Protein AF-0000000070193866 (afdb_homodimer)

Foldseek 3Di:
DDDPPDPPPPPPFCLVPPPDPLQADQAFEEEEDEFQQLCSVVLQVLCVPDPQEDEAEQPQVCCCQVPHHNLLVVCVVAVQPRVLVSLVVSLVVLLVLQQDDDPHRYYYYHHHSCCSLQFVLVLCVVVVRYDPVSNVVSVVVSVVSVVPGRRAHAEYEYSQEDLVLSVVSCVVVVDPSCPPPDSVSRNSSNVSCCCVQPVCPPHHDRYGYGYDHRHDDPVVVVVSSVVVVVVVCSSHD/DDDPPDPPPPPPFCLVPPPDPLQADQAFEEEEDEFQQLCSVVLQVLCVPDPQEDEAEQPQVCCCQVPHHNLLVVCVVAVQPRVLVSLVVSLVVLLVLQQDDDPHRYYYYHHHSCCSLQFVLVLCVVVVRYDPVSNVVSVVVSVVSVVPGRRAHAEYEYSQEDLVLSVVSCVVVVDPSCPPPDSVSRNSSNVSCCCVQPVCPPHHDRYGYGYDHRHDDPVVVVVSSVVVVVVVCSSHD

Solvent-accessible surface area (backbone atoms only — not comparable to full-atom values): 26046 Å² total; per-residue (Å²): 138,80,87,82,72,77,79,72,75,71,79,60,66,60,53,54,68,71,75,70,70,91,70,51,31,78,56,44,36,35,30,40,36,62,51,79,50,23,47,61,70,58,52,51,55,63,48,51,76,38,85,50,38,38,74,43,70,64,64,57,69,52,43,49,40,46,90,80,34,40,34,56,60,45,20,74,75,37,31,61,76,27,38,54,60,33,51,51,51,49,45,52,54,32,46,50,59,47,56,51,79,71,90,36,40,29,34,39,28,49,39,46,51,59,49,50,50,63,27,54,50,42,47,34,42,76,69,70,35,39,52,69,64,47,53,42,49,53,49,52,48,50,52,49,46,63,71,75,44,64,66,75,44,62,30,34,37,34,30,47,42,51,47,68,55,13,50,54,44,44,63,70,69,58,50,78,91,56,63,80,69,50,69,67,55,41,45,52,44,40,51,32,45,42,35,32,75,72,63,39,68,89,40,74,72,84,41,39,41,41,56,40,83,35,69,60,57,72,77,58,42,54,57,52,49,55,56,46,46,54,61,58,57,63,42,42,102,140,83,83,84,72,78,78,73,76,73,79,60,67,60,50,54,69,74,74,69,72,89,70,50,29,77,54,45,34,33,28,40,38,62,51,77,51,22,46,61,69,58,51,52,56,63,48,52,74,40,87,50,37,38,74,42,71,64,65,58,70,52,43,48,40,47,90,80,36,39,34,55,60,44,20,74,75,38,32,62,76,26,37,54,59,33,52,51,50,49,45,52,54,32,46,50,59,47,57,51,78,70,89,37,40,28,34,37,26,49,41,48,50,59,49,50,50,62,28,54,50,42,48,35,42,77,68,70,34,37,51,69,64,47,54,42,50,52,48,52,49,51,52,48,46,64,71,74,42,64,66,77,45,62,29,32,37,33,30,47,43,51,47,68,54,13,50,53,43,43,62,70,70,59,50,78,91,56,63,82,68,50,69,68,56,42,44,52,45,41,53,31,44,40,35,33,74,72,64,38,68,89,41,74,71,83,41,39,41,42,57,41,83,36,68,60,57,73,79,59,42,53,58,51,50,54,55,46,46,56,60,59,57,62,41,42,101

Structure (mmCIF, N/CA/C/O backbone):
data_AF-0000000070193866-model_v1
#
loop_
_entity.id
_entity.type
_entity.pdbx_description
1 polymer 'Thymidine kinase 2, mitochondrial'
#
loop_
_atom_site.group_PDB
_atom_site.id
_atom_site.type_symbol
_atom_site.label_atom_id
_atom_site.label_alt_id
_atom_site.label_comp_id
_atom_site.label_asym_id
_atom_site.label_entity_id
_atom_site.label_seq_id
_atom_site.pdbx_PDB_ins_code
_atom_site.Cartn_x
_atom_site.Cartn_y
_atom_site.Cartn_z
_atom_site.occupancy
_atom_site.B_iso_or_equiv
_atom_site.auth_seq_id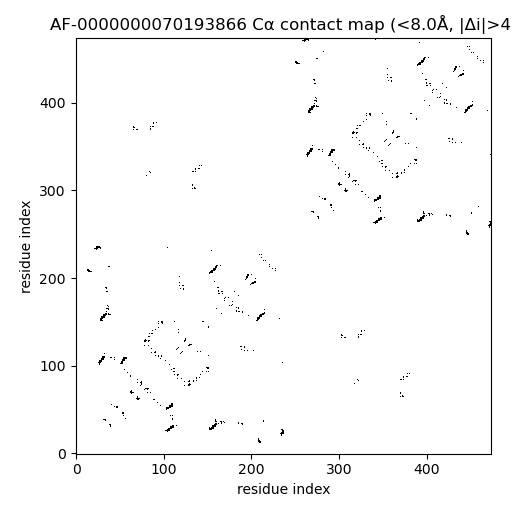
_atom_site.auth_comp_id
_atom_site.auth_asym_id
_atom_site.auth_atom_id
_atom_site.pdbx_PDB_model_num
ATOM 1 N N . MET A 1 1 ? -17.672 -40.688 -41.188 1 22.3 1 MET A N 1
ATOM 2 C CA . MET A 1 1 ? -17.031 -41.344 -40.062 1 22.3 1 MET A CA 1
ATOM 3 C C . MET A 1 1 ? -15.547 -41 -40.031 1 22.3 1 MET A C 1
ATOM 5 O O . MET A 1 1 ? -14.758 -41.75 -39.438 1 22.3 1 MET A O 1
ATOM 9 N N . ILE A 1 2 ? -15.031 -40.094 -41.062 1 21.14 2 ILE A N 1
ATOM 10 C CA . ILE A 1 2 ? -13.672 -39.875 -41.531 1 21.14 2 ILE A CA 1
ATOM 11 C C . ILE A 1 2 ? -12.781 -39.469 -40.375 1 21.14 2 ILE A C 1
ATOM 13 O O . ILE A 1 2 ? -13.281 -39.031 -39.344 1 21.14 2 ILE A O 1
ATOM 17 N N . GLY A 1 3 ? -11.766 -38.5 -40.688 1 22.66 3 GLY A N 1
ATOM 18 C CA . GLY A 1 3 ? -10.383 -38.062 -40.625 1 22.66 3 GLY A CA 1
ATOM 19 C C . GLY A 1 3 ? -10.109 -37.125 -39.438 1 22.66 3 GLY A C 1
ATOM 20 O O . GLY A 1 3 ? -9.562 -36.062 -39.625 1 22.66 3 GLY A O 1
ATOM 21 N N . ILE A 1 4 ? -10.898 -37 -38.344 1 29.48 4 ILE A N 1
ATOM 22 C CA . ILE A 1 4 ? -10.922 -36.094 -37.188 1 29.48 4 ILE A CA 1
ATOM 23 C C . ILE A 1 4 ? -9.648 -36.281 -36.375 1 29.48 4 ILE A C 1
ATOM 25 O O . ILE A 1 4 ? -9.602 -35.906 -35.188 1 29.48 4 ILE A O 1
ATOM 29 N N . GLN A 1 5 ? -8.695 -37.188 -36.781 1 26.34 5 GLN A N 1
ATOM 30 C CA . GLN A 1 5 ? -7.621 -37.719 -35.938 1 26.34 5 GLN A CA 1
ATOM 31 C C . GLN A 1 5 ? -6.676 -36.625 -35.5 1 26.34 5 GLN A C 1
ATOM 33 O O . GLN A 1 5 ? -6.191 -36.625 -34.375 1 26.34 5 GLN A O 1
ATOM 38 N N . GLN A 1 6 ? -5.953 -35.906 -36.469 1 25.8 6 GLN A N 1
ATOM 39 C CA . GLN A 1 6 ? -4.574 -35.406 -36.406 1 25.8 6 GLN A CA 1
ATOM 40 C C . GLN A 1 6 ? -4.457 -34.156 -35.562 1 25.8 6 GLN A C 1
ATOM 42 O O . GLN A 1 6 ? -3.373 -33.594 -35.438 1 25.8 6 GLN A O 1
ATOM 47 N N . LEU A 1 7 ? -5.449 -33.344 -35.281 1 27.72 7 LEU A N 1
ATOM 48 C CA . LEU A 1 7 ? -5.227 -31.969 -34.844 1 27.72 7 LEU A CA 1
ATOM 49 C C . LEU A 1 7 ? -4.645 -31.922 -33.438 1 27.72 7 LEU A C 1
ATOM 51 O O . LEU A 1 7 ? -4.473 -30.844 -32.875 1 27.72 7 LEU A O 1
ATOM 55 N N . ASN A 1 8 ? -4.625 -33 -32.688 1 29.64 8 ASN A N 1
ATOM 56 C CA . ASN A 1 8 ? -4.441 -33 -31.25 1 29.64 8 ASN A CA 1
ATOM 57 C C . ASN A 1 8 ? -3.031 -32.562 -30.875 1 29.64 8 ASN A C 1
ATOM 59 O O . ASN A 1 8 ? -2.771 -32.219 -29.719 1 29.64 8 ASN A O 1
ATOM 63 N N . LEU A 1 9 ? -1.939 -33.062 -31.484 1 28.92 9 LEU A N 1
ATOM 64 C CA . LEU A 1 9 ? -0.58 -33.094 -30.969 1 28.92 9 LEU A CA 1
ATOM 65 C C . LEU A 1 9 ? 0.054 -31.719 -31.016 1 28.92 9 LEU A C 1
ATOM 67 O O . LEU A 1 9 ? 1.121 -31.484 -30.438 1 28.92 9 LEU A O 1
ATOM 71 N N . GLU A 1 10 ? -0.22 -30.875 -32.062 1 29.27 10 GLU A N 1
ATOM 72 C CA . GLU A 1 10 ? 0.599 -29.688 -32.312 1 29.27 10 GLU A CA 1
ATOM 73 C C . GLU A 1 10 ? 0.45 -28.656 -31.203 1 29.27 10 GLU A C 1
ATOM 75 O O . GLU A 1 10 ? 0.864 -27.5 -31.359 1 29.27 10 GLU A O 1
ATOM 80 N N . ASN A 1 11 ? -0.466 -28.797 -30.312 1 31.59 11 ASN A N 1
ATOM 81 C CA . ASN A 1 11 ? -0.51 -27.703 -29.344 1 31.59 11 ASN A CA 1
ATOM 82 C C . ASN A 1 11 ? 0.822 -27.531 -28.625 1 31.59 11 ASN A C 1
ATOM 84 O O . ASN A 1 11 ? 1.024 -28.109 -27.547 1 31.59 11 ASN A O 1
ATOM 88 N N . ARG A 1 12 ? 2.055 -27.578 -29.25 1 30.27 12 ARG A N 1
ATOM 89 C CA . ARG A 1 12 ? 3.422 -27.266 -28.844 1 30.27 12 ARG A CA 1
ATOM 90 C C . ARG A 1 12 ? 3.451 -26.094 -27.875 1 30.27 12 ARG A C 1
ATOM 92 O O . ARG A 1 12 ? 2.592 -25.219 -27.922 1 30.27 12 ARG A O 1
ATOM 99 N N . GLU A 1 13 ? 4.227 -26.297 -26.75 1 37.22 13 GLU A N 1
ATOM 100 C CA . GLU A 1 13 ? 4.656 -25.375 -25.703 1 37.22 13 GLU A CA 1
ATOM 101 C C . GLU A 1 13 ? 4.938 -23.984 -26.25 1 37.22 13 GLU A C 1
ATOM 103 O O . GLU A 1 13 ? 5.84 -23.812 -27.078 1 37.22 13 GLU A O 1
ATOM 108 N N . ARG A 1 14 ? 4.055 -23.359 -26.703 1 39.47 14 ARG A N 1
ATOM 109 C CA . ARG A 1 14 ? 4.262 -22 -27.188 1 39.47 14 ARG A CA 1
ATOM 110 C C . ARG A 1 14 ? 5.141 -21.203 -26.234 1 39.47 14 ARG A C 1
ATOM 112 O O . ARG A 1 14 ? 4.73 -20.906 -25.109 1 39.47 14 ARG A O 1
ATOM 119 N N . CYS A 1 15 ? 6.379 -21.656 -26.219 1 42.56 15 CYS A N 1
ATOM 120 C CA . CYS A 1 15 ? 7.254 -20.641 -25.641 1 42.56 15 CYS A CA 1
ATOM 121 C C . CYS A 1 15 ? 7.152 -19.328 -26.406 1 42.56 15 CYS A C 1
ATOM 123 O O . CYS A 1 15 ? 7.512 -19.266 -27.594 1 42.56 15 CYS A O 1
ATOM 125 N N . ARG A 1 16 ? 6.188 -18.688 -26.344 1 37.41 16 ARG A N 1
ATOM 126 C CA . ARG A 1 16 ? 6.242 -17.406 -27.047 1 37.41 16 ARG A CA 1
ATOM 127 C C . ARG A 1 16 ? 7.488 -16.609 -26.656 1 37.41 16 ARG A C 1
ATOM 129 O O . ARG A 1 16 ? 7.598 -16.141 -25.516 1 37.41 16 ARG A O 1
ATOM 136 N N . ALA A 1 17 ? 8.625 -16.906 -27.281 1 39.66 17 ALA A N 1
ATOM 137 C CA . ALA A 1 17 ? 9.891 -16.188 -27.203 1 39.66 17 ALA A CA 1
ATOM 138 C C . ALA A 1 17 ? 9.703 -14.719 -27.578 1 39.66 17 ALA A C 1
ATOM 140 O O . ALA A 1 17 ? 9.195 -14.406 -28.656 1 39.66 17 ALA A O 1
ATOM 141 N N . VAL A 1 18 ? 9.328 -13.812 -26.797 1 39.84 18 VAL A N 1
ATOM 142 C CA . VAL A 1 18 ? 9.648 -12.445 -27.219 1 39.84 18 VAL A CA 1
ATOM 143 C C . VAL A 1 18 ? 11.07 -12.398 -27.766 1 39.84 18 VAL A C 1
ATOM 145 O O . VAL A 1 18 ? 12.016 -12.859 -27.125 1 39.84 18 VAL A O 1
ATOM 148 N N . LEU A 1 19 ? 11.281 -12.18 -29.078 1 38.03 19 LEU A N 1
ATOM 149 C CA . LEU A 1 19 ? 12.391 -12.281 -30.016 1 38.03 19 LEU A CA 1
ATOM 150 C C . LEU A 1 19 ? 13.617 -11.547 -29.484 1 38.03 19 LEU A C 1
ATOM 152 O O . LEU A 1 19 ? 14.578 -11.32 -30.219 1 38.03 19 LEU A O 1
ATOM 156 N N . ASP A 1 20 ? 13.57 -10.523 -28.484 1 42.16 20 ASP A N 1
ATOM 157 C CA . ASP A 1 20 ? 14.914 -9.961 -28.562 1 42.16 20 ASP A CA 1
ATOM 158 C C . ASP A 1 20 ? 15.977 -11.039 -28.328 1 42.16 20 ASP A C 1
ATOM 160 O O . ASP A 1 20 ? 15.688 -12.086 -27.75 1 42.16 20 ASP A O 1
ATOM 164 N N . GLY A 1 21 ? 17.156 -11.062 -28.984 1 44.66 21 GLY A N 1
ATOM 165 C CA . GLY A 1 21 ? 18.266 -11.984 -28.859 1 44.66 21 GLY A CA 1
ATOM 166 C C . GLY A 1 21 ? 18.391 -12.594 -27.484 1 44.66 21 GLY A C 1
ATOM 167 O O . GLY A 1 21 ? 17.812 -12.078 -26.516 1 44.66 21 GLY A O 1
ATOM 168 N N . PRO A 1 22 ? 18.703 -13.969 -27.375 1 51.88 22 PRO A N 1
ATOM 169 C CA . PRO A 1 22 ? 18.844 -14.703 -26.109 1 51.88 22 PRO A CA 1
ATOM 170 C C . PRO A 1 22 ? 19.562 -13.883 -25.031 1 51.88 22 PRO A C 1
ATOM 172 O O . PRO A 1 22 ? 20.75 -13.57 -25.188 1 51.88 22 PRO A O 1
ATOM 175 N N . GLN A 1 23 ? 19.094 -12.773 -24.578 1 63.28 23 GLN A N 1
ATOM 176 C CA . GLN A 1 23 ? 19.859 -12 -23.609 1 63.28 23 GLN A CA 1
ATOM 177 C C . GLN A 1 23 ? 20.031 -12.766 -22.312 1 63.28 23 GLN A C 1
ATOM 179 O O . GLN A 1 23 ? 19.047 -13.094 -21.641 1 63.28 23 GLN A O 1
ATOM 184 N N . THR A 1 24 ? 21.078 -13.602 -22.203 1 77.94 24 THR A N 1
ATOM 185 C CA . THR A 1 24 ? 21.453 -14.25 -20.953 1 77.94 24 THR A CA 1
ATOM 186 C C . THR A 1 24 ? 21.75 -13.219 -19.875 1 77.94 24 THR A C 1
ATOM 188 O O . THR A 1 24 ? 22.109 -12.07 -20.188 1 77.94 24 THR A O 1
ATOM 191 N N . LYS A 1 25 ? 21.297 -13.641 -18.719 1 87.38 25 LYS A N 1
ATOM 192 C CA . LYS A 1 25 ? 21.547 -12.805 -17.547 1 87.38 25 LYS A CA 1
ATOM 193 C C . LYS A 1 25 ? 22.328 -13.57 -16.484 1 87.38 25 LYS A C 1
ATOM 195 O O . LYS A 1 25 ? 22.281 -14.805 -16.422 1 87.38 25 LYS A O 1
ATOM 200 N N . ASP A 1 26 ? 23.062 -12.805 -15.695 1 91.38 26 ASP A N 1
ATOM 201 C CA . ASP A 1 26 ? 23.812 -13.422 -14.602 1 91.38 26 ASP A CA 1
ATOM 202 C C . ASP A 1 26 ? 22.859 -14.016 -13.562 1 91.38 26 ASP A C 1
ATOM 204 O O . ASP A 1 26 ? 23.172 -15.031 -12.938 1 91.38 26 ASP A O 1
ATOM 208 N N . SER A 1 27 ? 21.734 -13.328 -13.422 1 95.69 27 SER A N 1
ATOM 209 C CA . SER A 1 27 ? 20.703 -13.797 -12.5 1 95.69 27 SER A CA 1
ATOM 210 C C . SER A 1 27 ? 19.312 -13.539 -13.055 1 95.69 27 SER A C 1
ATOM 212 O O . SER A 1 27 ? 19.078 -12.531 -13.719 1 95.69 27 SER A O 1
ATOM 214 N N . ILE A 1 28 ? 18.406 -14.539 -12.789 1 97.06 28 ILE A N 1
ATOM 215 C CA . ILE A 1 28 ? 17.062 -14.383 -13.32 1 97.06 28 ILE A CA 1
ATOM 216 C C . ILE A 1 28 ? 16.031 -14.633 -12.219 1 97.06 28 ILE A C 1
ATOM 218 O O . ILE A 1 28 ? 16.297 -15.367 -11.266 1 97.06 28 ILE A O 1
ATOM 222 N N . THR A 1 29 ? 14.867 -13.93 -12.383 1 97.88 29 THR A N 1
ATOM 223 C CA . THR A 1 29 ? 13.695 -14.172 -11.547 1 97.88 29 THR A CA 1
ATOM 224 C C . THR A 1 29 ? 12.617 -14.914 -12.328 1 97.88 29 THR A C 1
ATOM 226 O O . THR A 1 29 ? 12.203 -14.477 -13.398 1 97.88 29 THR A O 1
ATOM 229 N N . VAL A 1 30 ? 12.195 -16.094 -11.758 1 98.25 30 VAL A N 1
ATOM 230 C CA . VAL A 1 30 ? 11.172 -16.922 -12.375 1 98.25 30 VAL A CA 1
ATOM 231 C C . VAL A 1 30 ? 9.93 -16.969 -11.484 1 98.25 30 VAL A C 1
ATOM 233 O O . VAL A 1 30 ? 10.016 -17.281 -10.297 1 98.25 30 VAL A O 1
ATOM 236 N N . ALA A 1 31 ? 8.805 -16.594 -12.039 1 98.69 31 ALA A N 1
ATOM 237 C CA . ALA A 1 31 ? 7.539 -16.734 -11.32 1 98.69 31 ALA A CA 1
ATOM 238 C C . ALA A 1 31 ? 6.801 -18 -11.758 1 98.69 31 ALA A C 1
ATOM 240 O O . ALA A 1 31 ? 6.508 -18.172 -12.945 1 98.69 31 ALA A O 1
ATOM 241 N N . VAL A 1 32 ? 6.512 -18.844 -10.773 1 98.81 32 VAL A N 1
ATOM 242 C CA . VAL A 1 32 ? 5.785 -20.078 -11.055 1 98.81 32 VAL A CA 1
ATOM 243 C C . VAL A 1 32 ? 4.297 -19.875 -10.773 1 98.81 32 VAL A C 1
ATOM 245 O O . VAL A 1 32 ? 3.902 -19.656 -9.625 1 98.81 32 VAL A O 1
ATOM 248 N N . GLU A 1 33 ? 3.527 -20 -11.836 1 98.81 33 GLU A N 1
ATOM 249 C CA . GLU A 1 33 ? 2.105 -19.672 -11.773 1 98.81 33 GLU A CA 1
ATOM 250 C C . GLU A 1 33 ? 1.25 -20.906 -12.055 1 98.81 33 GLU A C 1
ATOM 252 O O . GLU A 1 33 ? 1.717 -21.875 -12.672 1 98.81 33 GLU A O 1
ATOM 257 N N . GLY A 1 34 ? 0.012 -20.828 -11.594 1 98.62 34 GLY A N 1
ATOM 258 C CA . GLY A 1 34 ? -0.951 -21.906 -11.789 1 98.62 34 GLY A CA 1
ATOM 259 C C . GLY A 1 34 ? -2.037 -21.922 -10.727 1 98.62 34 GLY A C 1
ATOM 260 O O . GLY A 1 34 ? -1.936 -21.234 -9.711 1 98.62 34 GLY A O 1
ATOM 261 N N . ASN A 1 35 ? -3.047 -22.719 -10.977 1 97.88 35 ASN A N 1
ATOM 262 C CA . ASN A 1 35 ? -4.168 -22.891 -10.062 1 97.88 35 ASN A CA 1
ATOM 263 C C . ASN A 1 35 ? -3.736 -23.562 -8.766 1 97.88 35 ASN A C 1
ATOM 265 O O . ASN A 1 35 ? -2.6 -24.016 -8.648 1 97.88 35 ASN A O 1
ATOM 269 N N . ILE A 1 36 ? -4.605 -23.422 -7.777 1 94.5 36 ILE A N 1
ATOM 270 C CA . ILE A 1 36 ? -4.414 -24.234 -6.578 1 94.5 36 ILE A CA 1
ATOM 271 C C . ILE A 1 36 ? -4.426 -25.719 -6.941 1 94.5 36 ILE A C 1
ATOM 273 O O . ILE A 1 36 ? -5.301 -26.172 -7.68 1 94.5 36 ILE A O 1
ATOM 277 N N . GLY A 1 37 ? -3.361 -26.422 -6.516 1 94.38 37 GLY A N 1
ATOM 278 C CA . GLY A 1 37 ? -3.303 -27.844 -6.805 1 94.38 37 GLY A CA 1
ATOM 279 C C . GLY A 1 37 ? -2.67 -28.156 -8.148 1 94.38 37 GLY A C 1
ATOM 280 O O . GLY A 1 37 ? -2.658 -29.312 -8.578 1 94.38 37 GLY A O 1
ATOM 281 N N . SER A 1 38 ? -2.104 -27.172 -8.773 1 96.62 38 SER A N 1
ATOM 282 C CA . SER A 1 38 ? -1.584 -27.391 -10.117 1 96.62 38 SER A CA 1
ATOM 283 C C . SER A 1 38 ? -0.216 -28.062 -10.078 1 96.62 38 SER A C 1
ATOM 285 O O . SER A 1 38 ? 0.268 -28.562 -11.094 1 96.62 38 SER A O 1
ATOM 287 N N . GLY A 1 39 ? 0.437 -28.047 -8.914 1 94.62 39 GLY A N 1
ATOM 288 C CA . GLY A 1 39 ? 1.732 -28.688 -8.805 1 94.62 39 GLY A CA 1
ATOM 289 C C . GLY A 1 39 ? 2.877 -27.719 -8.625 1 94.62 39 GLY A C 1
ATOM 290 O O . GLY A 1 39 ? 4.043 -28.078 -8.773 1 94.62 39 GLY A O 1
ATOM 291 N N . LYS A 1 40 ? 2.586 -26.453 -8.289 1 96.38 40 LYS A N 1
ATOM 292 C CA . LYS A 1 40 ? 3.609 -25.422 -8.117 1 96.38 40 LYS A CA 1
ATOM 293 C C . LYS A 1 40 ? 4.602 -25.812 -7.023 1 96.38 40 LYS A C 1
ATOM 295 O O . LYS A 1 40 ? 5.816 -25.719 -7.223 1 96.38 40 LYS A O 1
ATOM 300 N N . SER A 1 41 ? 4.051 -26.234 -5.887 1 93.88 41 SER A N 1
ATOM 301 C CA . SER A 1 41 ? 4.922 -26.594 -4.766 1 93.88 41 SER A CA 1
ATOM 302 C C . SER A 1 41 ? 5.852 -27.75 -5.133 1 93.88 41 SER A C 1
ATOM 304 O O . SER A 1 41 ? 7.02 -27.766 -4.738 1 93.88 41 SER A O 1
ATOM 306 N N . THR A 1 42 ? 5.398 -28.734 -5.824 1 94.31 42 THR A N 1
ATOM 307 C CA . THR A 1 42 ? 6.211 -29.844 -6.289 1 94.31 42 THR A CA 1
ATOM 308 C C . THR A 1 42 ? 7.293 -29.359 -7.25 1 94.31 42 THR A C 1
ATOM 310 O O . THR A 1 42 ? 8.445 -29.797 -7.164 1 94.31 42 THR A O 1
ATOM 313 N N . PHE A 1 43 ? 6.887 -28.531 -8.156 1 97 43 PHE A N 1
ATOM 314 C CA . PHE A 1 43 ? 7.836 -27.953 -9.094 1 97 43 PHE A CA 1
ATOM 315 C C . PHE A 1 43 ? 8.953 -27.219 -8.352 1 97 43 PHE A C 1
ATOM 317 O O . PHE A 1 43 ? 10.133 -27.422 -8.633 1 97 43 PHE A O 1
ATOM 324 N N . LEU A 1 44 ? 8.594 -26.391 -7.426 1 97.81 44 LEU A N 1
ATOM 325 C CA . LEU A 1 44 ? 9.555 -25.625 -6.641 1 97.81 44 LEU A CA 1
ATOM 326 C C . LEU A 1 44 ? 10.469 -26.562 -5.852 1 97.81 44 LEU A C 1
ATOM 328 O O . LEU A 1 44 ? 11.68 -26.328 -5.773 1 97.81 44 LEU A O 1
ATOM 332 N N . GLN A 1 45 ? 9.898 -27.578 -5.309 1 95.75 45 GLN A N 1
ATOM 333 C CA . GLN A 1 45 ? 10.695 -28.547 -4.57 1 95.75 45 GLN A CA 1
ATOM 334 C C . GLN A 1 45 ? 11.711 -29.234 -5.48 1 95.75 45 GLN A C 1
ATOM 336 O O . GLN A 1 45 ? 12.852 -29.469 -5.074 1 95.75 45 GLN A O 1
ATOM 341 N N . TYR A 1 46 ? 11.312 -29.547 -6.633 1 96.44 46 TYR A N 1
ATOM 342 C CA . TYR A 1 46 ? 12.211 -30.156 -7.605 1 96.44 46 TYR A CA 1
ATOM 343 C C . TYR A 1 46 ? 13.406 -29.25 -7.883 1 96.44 46 TYR A C 1
ATOM 345 O O . TYR A 1 46 ? 14.547 -29.719 -7.941 1 96.44 46 TYR A O 1
ATOM 353 N N . PHE A 1 47 ? 13.219 -28.016 -8.023 1 97.69 47 PHE A N 1
ATOM 354 C CA . PHE A 1 47 ? 14.266 -27.094 -8.438 1 97.69 47 PHE A CA 1
ATOM 355 C C . PHE A 1 47 ? 15.125 -26.672 -7.246 1 97.69 47 PHE A C 1
ATOM 357 O O . PHE A 1 47 ? 16.25 -26.172 -7.422 1 97.69 47 PHE A O 1
ATOM 364 N N . LYS A 1 48 ? 14.594 -26.844 -6.039 1 96.94 48 LYS A N 1
ATOM 365 C CA . LYS A 1 48 ? 15.312 -26.484 -4.828 1 96.94 48 LYS A CA 1
ATOM 366 C C . LYS A 1 48 ? 16.625 -27.25 -4.715 1 96.94 48 LYS A C 1
ATOM 368 O O . LYS A 1 48 ? 17.562 -26.797 -4.055 1 96.94 48 LYS A O 1
ATOM 373 N N . LYS A 1 49 ? 16.781 -28.359 -5.375 1 95.88 49 LYS A N 1
ATOM 374 C CA . LYS A 1 49 ? 17.953 -29.219 -5.246 1 95.88 49 LYS A CA 1
ATOM 375 C C . LYS A 1 49 ? 19.141 -28.641 -6.012 1 95.88 49 LYS A C 1
ATOM 377 O O . LYS A 1 49 ? 20.281 -29.078 -5.82 1 95.88 49 LYS A O 1
ATOM 382 N N . PHE A 1 50 ? 18.906 -27.766 -6.863 1 96.88 50 PHE A N 1
ATOM 383 C CA . PHE A 1 50 ? 20 -27.188 -7.637 1 96.88 50 PHE A CA 1
ATOM 384 C C . PHE A 1 50 ? 20.625 -26.016 -6.898 1 96.88 50 PHE A C 1
ATOM 386 O O . PHE A 1 50 ? 19.906 -25.109 -6.441 1 96.88 50 PHE A O 1
ATOM 393 N N . PRO A 1 51 ? 21.938 -25.953 -6.789 1 96.44 51 PRO A N 1
ATOM 394 C CA . PRO A 1 51 ? 22.609 -24.906 -6.031 1 96.44 51 PRO A CA 1
ATOM 395 C C . PRO A 1 51 ? 22.406 -23.516 -6.633 1 96.44 51 PRO A C 1
ATOM 397 O O . PRO A 1 51 ? 22.531 -22.516 -5.934 1 96.44 51 PRO A O 1
ATOM 400 N N . GLU A 1 52 ? 22.031 -23.438 -7.922 1 96.12 52 GLU A N 1
ATOM 401 C CA . GLU A 1 52 ? 21.812 -22.188 -8.625 1 96.12 52 GLU A CA 1
ATOM 402 C C . GLU A 1 52 ? 20.469 -21.562 -8.227 1 96.12 52 GLU A C 1
ATOM 404 O O . GLU A 1 52 ? 20.219 -20.391 -8.5 1 96.12 52 GLU A O 1
ATOM 409 N N . VAL A 1 53 ? 19.672 -22.344 -7.52 1 98.06 53 VAL A N 1
ATOM 410 C CA . VAL A 1 53 ? 18.281 -21.922 -7.398 1 98.06 53 VAL A CA 1
ATOM 411 C C . VAL A 1 53 ? 17.969 -21.578 -5.941 1 98.06 53 VAL A C 1
ATOM 413 O O . VAL A 1 53 ? 18.297 -22.359 -5.035 1 98.06 53 VAL A O 1
ATOM 416 N N . GLU A 1 54 ? 17.391 -20.438 -5.715 1 98.12 54 GLU A N 1
ATOM 417 C CA . GLU A 1 54 ? 16.719 -20.062 -4.469 1 98.12 54 GLU A CA 1
ATOM 418 C C . GLU A 1 54 ? 15.211 -20 -4.656 1 98.12 54 GLU A C 1
ATOM 420 O O . GLU A 1 54 ? 14.719 -19.344 -5.578 1 98.12 54 GLU A O 1
ATOM 425 N N . VAL A 1 55 ? 14.516 -20.672 -3.758 1 98.19 55 VAL A N 1
ATOM 426 C CA . VAL A 1 55 ? 13.062 -20.719 -3.855 1 98.19 55 VAL A CA 1
ATOM 427 C C . VAL A 1 55 ? 12.445 -19.766 -2.832 1 98.19 55 VAL A C 1
ATOM 429 O O . VAL A 1 55 ? 12.867 -19.719 -1.677 1 98.19 55 VAL A O 1
ATOM 432 N N . LEU A 1 56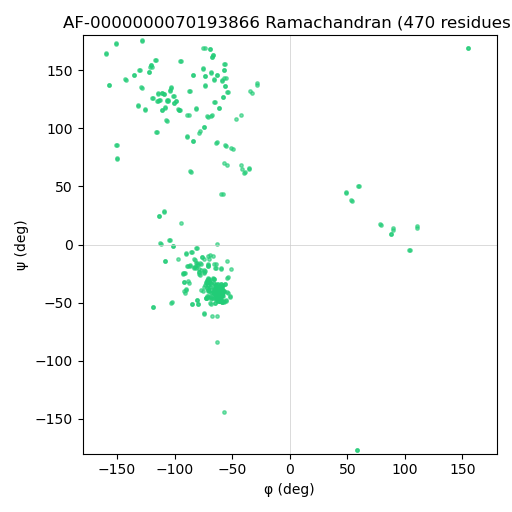 ? 11.445 -19 -3.285 1 97.88 56 LEU A N 1
ATOM 433 C CA . LEU A 1 56 ? 10.625 -18.156 -2.42 1 97.88 56 LEU A CA 1
ATOM 434 C C . LEU A 1 56 ? 9.172 -18.609 -2.428 1 97.88 56 LEU A C 1
ATOM 436 O O . LEU A 1 56 ? 8.398 -18.25 -3.316 1 97.88 56 LEU A O 1
ATOM 440 N N . PRO A 1 57 ? 8.812 -19.406 -1.42 1 97 57 PRO A N 1
ATOM 441 C CA . PRO A 1 57 ? 7.414 -19.828 -1.357 1 97 57 PRO A CA 1
ATOM 442 C C . PRO A 1 57 ? 6.457 -18.688 -1.052 1 97 57 PRO A C 1
ATOM 444 O O . PRO A 1 57 ? 6.887 -17.625 -0.597 1 97 57 PRO A O 1
ATOM 447 N N . GLU A 1 58 ? 5.188 -18.891 -1.354 1 95.81 58 GLU A N 1
ATOM 448 C CA . GLU A 1 58 ? 4.195 -17.938 -0.869 1 95.81 58 GLU A CA 1
ATOM 449 C C . GLU A 1 58 ? 4.262 -17.797 0.649 1 95.81 58 GLU A C 1
ATOM 451 O O . GLU A 1 58 ? 4.367 -18.797 1.368 1 95.81 58 GLU A O 1
ATOM 456 N N . PRO A 1 59 ? 4.184 -16.594 1.068 1 96 59 PRO A N 1
ATOM 457 C CA . PRO A 1 59 ? 4.273 -16.406 2.518 1 96 59 PRO A CA 1
ATOM 458 C C . PRO A 1 59 ? 2.926 -16.531 3.219 1 96 59 PRO A C 1
ATOM 460 O O . PRO A 1 59 ? 2.494 -15.617 3.918 1 96 59 PRO A O 1
ATOM 463 N N . VAL A 1 60 ? 2.309 -17.672 3.178 1 93.06 60 VAL A N 1
ATOM 464 C CA . VAL A 1 60 ? 0.971 -17.922 3.705 1 93.06 60 VAL A CA 1
ATOM 465 C C . VAL A 1 60 ? 0.962 -17.719 5.215 1 93.06 60 VAL A C 1
ATOM 467 O O . VAL A 1 60 ? -0.028 -17.25 5.777 1 93.06 60 VAL A O 1
ATOM 470 N N . ASN A 1 61 ? 2.055 -18.078 5.84 1 95.06 61 ASN A N 1
ATOM 471 C CA . ASN A 1 61 ? 2.141 -17.906 7.285 1 95.06 61 ASN A CA 1
ATOM 472 C C . ASN A 1 61 ? 1.98 -16.438 7.68 1 95.06 61 ASN A C 1
ATOM 474 O O . ASN A 1 61 ? 1.398 -16.141 8.719 1 95.06 61 ASN A O 1
ATOM 478 N N . LYS A 1 62 ? 2.482 -15.539 6.906 1 97.19 62 LYS A N 1
ATOM 479 C CA . LYS A 1 62 ? 2.289 -14.117 7.172 1 97.19 62 LYS A CA 1
ATOM 480 C C . LYS A 1 62 ? 0.816 -13.734 7.062 1 97.19 62 LYS A C 1
ATOM 482 O O . LYS A 1 62 ? 0.309 -12.961 7.883 1 97.19 62 LYS A O 1
ATOM 487 N N . TRP A 1 63 ? 0.15 -14.266 6.082 1 97.06 63 TRP A N 1
ATOM 488 C CA . TRP A 1 63 ? -1.248 -13.938 5.828 1 97.06 63 TRP A CA 1
ATOM 489 C C . TRP A 1 63 ? -2.139 -14.438 6.961 1 97.06 63 TRP A C 1
ATOM 491 O O . TRP A 1 63 ? -3.189 -13.859 7.238 1 97.06 63 TRP A O 1
ATOM 501 N N . LYS A 1 64 ? -1.71 -15.5 7.586 1 95.75 64 LYS A N 1
ATOM 502 C CA . LYS A 1 64 ? -2.479 -16.125 8.656 1 95.75 64 LYS A CA 1
ATOM 503 C C . LYS A 1 64 ? -2.203 -15.445 10 1 95.75 64 LYS A C 1
ATOM 505 O O . LYS A 1 64 ? -2.83 -15.781 11.008 1 95.75 64 LYS A O 1
ATOM 510 N N . ASP A 1 65 ? -1.26 -14.555 9.977 1 97.38 65 ASP A N 1
ATOM 511 C CA . ASP A 1 65 ? -0.917 -13.898 11.227 1 97.38 65 ASP A CA 1
ATOM 512 C C . ASP A 1 65 ? -0.401 -12.484 10.984 1 97.38 65 ASP A C 1
ATOM 514 O O . ASP A 1 65 ? 0.772 -12.188 11.227 1 97.38 65 ASP A O 1
ATOM 518 N N . VAL A 1 66 ? -1.277 -11.609 10.664 1 97.69 66 VAL A N 1
ATOM 519 C CA . VAL A 1 66 ? -0.948 -10.195 10.57 1 97.69 66 VAL A CA 1
ATOM 520 C C . VAL A 1 66 ? -1.16 -9.523 11.93 1 97.69 66 VAL A C 1
ATOM 522 O O . VAL A 1 66 ? -2.258 -9.047 12.227 1 97.69 66 VAL A O 1
ATOM 525 N N . GLN A 1 67 ? -0.077 -9.492 12.656 1 96.94 67 GLN A N 1
ATOM 526 C CA . GLN A 1 67 ? -0.123 -8.945 14.008 1 96.94 67 GLN A CA 1
ATOM 527 C C . GLN A 1 67 ? -1.2 -9.633 14.844 1 96.94 67 GLN A C 1
ATOM 529 O O . GLN A 1 67 ? -1.988 -8.969 15.523 1 96.94 67 GLN A O 1
ATOM 534 N N . GLY A 1 68 ? -1.336 -10.914 14.625 1 96.81 68 GLY A N 1
ATOM 535 C CA . GLY A 1 68 ? -2.242 -11.711 15.438 1 96.81 68 GLY A CA 1
ATOM 536 C C . GLY A 1 68 ? -3.535 -12.055 14.719 1 96.81 68 GLY A C 1
ATOM 537 O O . GLY A 1 68 ? -4.332 -12.859 15.219 1 96.81 68 GLY A O 1
ATOM 538 N N . PHE A 1 69 ? -3.709 -11.531 13.539 1 97.5 69 PHE A N 1
ATOM 539 C CA . PHE A 1 69 ? -4.969 -11.75 12.836 1 97.5 69 PHE A CA 1
ATOM 540 C C . PHE A 1 69 ? -4.766 -12.641 11.625 1 97.5 69 PHE A C 1
ATOM 542 O O . PHE A 1 69 ? -3.842 -12.43 10.836 1 97.5 69 PHE A O 1
ATOM 549 N N . ASN A 1 70 ? -5.566 -13.609 11.523 1 96.06 70 ASN A N 1
ATOM 550 C CA . ASN A 1 70 ? -5.59 -14.477 10.352 1 96.06 70 ASN A CA 1
ATOM 551 C C . ASN A 1 70 ? -6.438 -13.883 9.234 1 96.06 70 ASN A C 1
ATOM 553 O O . ASN A 1 70 ? -7.621 -14.203 9.109 1 96.06 70 ASN A O 1
ATOM 557 N N . THR A 1 71 ? -5.887 -13.086 8.367 1 97 71 THR A N 1
ATOM 558 C CA . THR A 1 71 ? -6.621 -12.352 7.344 1 97 71 THR A CA 1
ATOM 559 C C . THR A 1 71 ? -7.117 -13.289 6.25 1 97 71 THR A C 1
ATOM 561 O O . THR A 1 71 ? -8.156 -13.039 5.633 1 97 71 THR A O 1
ATOM 564 N N . LEU A 1 72 ? -6.348 -14.352 6.023 1 93.62 72 LEU A N 1
ATOM 565 C CA . LEU A 1 72 ? -6.801 -15.359 5.074 1 93.62 72 LEU A CA 1
ATOM 566 C C . LEU A 1 72 ? -8.125 -15.969 5.512 1 93.62 72 LEU A C 1
ATOM 568 O O . LEU A 1 72 ? -9.078 -16.031 4.73 1 93.62 72 LEU A O 1
ATOM 572 N N . ASP A 1 73 ? -8.164 -16.328 6.73 1 91.75 73 ASP A N 1
ATOM 573 C CA . ASP A 1 73 ? -9.391 -16.891 7.293 1 91.75 73 ASP A CA 1
ATOM 574 C C . ASP A 1 73 ? -10.531 -15.875 7.238 1 91.75 73 ASP A C 1
ATOM 576 O O . ASP A 1 73 ? -11.664 -16.234 6.898 1 91.75 73 ASP A O 1
ATOM 580 N N . LEU A 1 74 ? -10.266 -14.656 7.605 1 94.25 74 LEU A N 1
ATOM 581 C CA . LEU A 1 74 ? -11.281 -13.617 7.578 1 94.25 74 LEU A CA 1
ATOM 582 C C . LEU A 1 74 ? -11.844 -13.438 6.172 1 94.25 74 LEU A C 1
ATOM 584 O O . LEU A 1 74 ? -13.062 -13.312 6 1 94.25 74 LEU A O 1
ATOM 588 N N . MET A 1 75 ? -10.992 -13.445 5.164 1 93.44 75 MET A N 1
ATOM 589 C CA . MET A 1 75 ? -11.43 -13.297 3.781 1 93.44 75 MET A CA 1
ATOM 590 C C . MET A 1 75 ? -12.375 -14.422 3.385 1 93.44 75 MET A C 1
ATOM 592 O O . MET A 1 75 ? -13.422 -14.18 2.781 1 93.44 75 MET A O 1
ATOM 596 N N . TYR A 1 76 ? -12.055 -15.617 3.762 1 86.62 76 TYR A N 1
ATOM 597 C CA . TYR A 1 76 ? -12.898 -16.75 3.387 1 86.62 76 TYR A CA 1
ATOM 598 C C . TYR A 1 76 ? -14.227 -16.719 4.129 1 86.62 76 TYR A C 1
ATOM 600 O O . TYR A 1 76 ? -15.25 -17.156 3.602 1 86.62 76 TYR A O 1
ATOM 608 N N . LYS A 1 77 ? -14.25 -16.188 5.285 1 90.44 77 LYS A N 1
ATOM 609 C CA . LYS A 1 77 ? -15.477 -16.109 6.078 1 90.44 77 LYS A CA 1
ATOM 610 C C . LYS A 1 77 ? -16.391 -14.992 5.562 1 90.44 77 LYS A C 1
ATOM 612 O O . LYS A 1 77 ? -17.609 -15.141 5.559 1 90.44 77 LYS A O 1
ATOM 617 N N . ASP A 1 78 ? -15.766 -13.906 5.188 1 94.44 78 ASP A N 1
ATOM 618 C CA . ASP A 1 78 ? -16.5 -12.758 4.68 1 94.44 78 ASP A CA 1
ATOM 619 C C . ASP A 1 78 ? -15.664 -11.961 3.684 1 94.44 78 ASP A C 1
ATOM 621 O O . ASP A 1 78 ? -15.102 -10.922 4.031 1 94.44 78 ASP A O 1
ATOM 625 N N . ALA A 1 79 ? -15.727 -12.414 2.443 1 93.19 79 ALA A N 1
ATOM 626 C CA . ALA A 1 79 ? -14.898 -11.805 1.41 1 93.19 79 ALA A CA 1
ATOM 627 C C . ALA A 1 79 ? -15.305 -10.359 1.153 1 93.19 79 ALA A C 1
ATOM 629 O O . ALA A 1 79 ? -14.453 -9.484 0.962 1 93.19 79 ALA A O 1
ATOM 630 N N . SER A 1 80 ? -16.547 -10.055 1.179 1 95.19 80 SER A N 1
ATOM 631 C CA . SER A 1 80 ? -17.031 -8.711 0.875 1 95.19 80 SER A CA 1
ATOM 632 C C . SER A 1 80 ? -16.438 -7.684 1.829 1 95.19 80 SER A C 1
ATOM 634 O O . SER A 1 80 ? -16.141 -6.555 1.43 1 95.19 80 SER A O 1
ATOM 636 N N . ARG A 1 81 ? -16.234 -8.125 3.031 1 96.12 81 ARG A N 1
ATOM 637 C CA . ARG A 1 81 ? -15.703 -7.195 4.027 1 96.12 81 ARG A CA 1
ATOM 638 C C . ARG A 1 81 ? -14.18 -7.211 4.047 1 96.12 81 ARG A C 1
ATOM 640 O O . ARG A 1 81 ? -13.547 -6.172 4.227 1 96.12 81 ARG A O 1
ATOM 647 N N . TRP A 1 82 ? -13.547 -8.391 3.881 1 97.06 82 TRP A N 1
ATOM 648 C CA . TRP A 1 82 ? -12.156 -8.516 4.305 1 97.06 82 TRP A CA 1
ATOM 649 C C . TRP A 1 82 ? -11.234 -8.711 3.105 1 97.06 82 TRP A C 1
ATOM 651 O O . TRP A 1 82 ? -10.016 -8.766 3.256 1 97.06 82 TRP A O 1
ATOM 661 N N . SER A 1 83 ? -11.805 -8.711 1.906 1 97.12 83 SER A N 1
ATOM 662 C CA . SER A 1 83 ? -10.961 -8.945 0.734 1 97.12 83 SER A CA 1
ATOM 663 C C . SER A 1 83 ? -9.953 -7.812 0.545 1 97.12 83 SER A C 1
ATOM 665 O O . SER A 1 83 ? -8.82 -8.055 0.131 1 97.12 83 SER A O 1
ATOM 667 N N . LEU A 1 84 ? -10.414 -6.582 0.803 1 98.44 84 LEU A N 1
ATOM 668 C CA . LEU A 1 84 ? -9.469 -5.48 0.672 1 98.44 84 LEU A CA 1
ATOM 669 C C . LEU A 1 84 ? -8.297 -5.656 1.633 1 98.44 84 LEU A C 1
ATOM 671 O O . LEU A 1 84 ? -7.133 -5.531 1.232 1 98.44 84 LEU A O 1
ATOM 675 N N . ALA A 1 85 ? -8.602 -5.941 2.877 1 98.31 85 ALA A N 1
ATOM 676 C CA . ALA A 1 85 ? -7.555 -6.117 3.879 1 98.31 85 ALA A CA 1
ATOM 677 C C . ALA A 1 85 ? -6.602 -7.242 3.482 1 98.31 85 ALA A C 1
ATOM 679 O O . ALA A 1 85 ? -5.383 -7.047 3.443 1 98.31 85 ALA A O 1
ATOM 680 N N . PHE A 1 86 ? -7.172 -8.352 3.137 1 98.44 86 PHE A N 1
ATOM 681 C CA . PHE A 1 86 ? -6.375 -9.531 2.812 1 98.44 86 PHE A CA 1
ATOM 682 C C . PHE A 1 86 ? -5.543 -9.297 1.559 1 98.44 86 PHE A C 1
ATOM 684 O O . PHE A 1 86 ? -4.324 -9.484 1.573 1 98.44 86 PHE A O 1
ATOM 691 N N . GLN A 1 87 ? -6.168 -8.828 0.502 1 98.56 87 GLN A N 1
ATOM 692 C CA . GLN A 1 87 ? -5.484 -8.688 -0.78 1 98.56 87 GLN A CA 1
ATOM 693 C C . GLN A 1 87 ? -4.465 -7.555 -0.744 1 98.56 87 GLN A C 1
ATOM 695 O O . GLN A 1 87 ? -3.463 -7.59 -1.462 1 98.56 87 GLN A O 1
ATOM 700 N N . SER A 1 88 ? -4.738 -6.523 0.093 1 98.31 88 SER A N 1
ATOM 701 C CA . SER A 1 88 ? -3.717 -5.5 0.296 1 98.31 88 SER A CA 1
ATOM 702 C C . SER A 1 88 ? -2.441 -6.098 0.877 1 98.31 88 SER A C 1
ATOM 704 O O . SER A 1 88 ? -1.341 -5.805 0.404 1 98.31 88 SER A O 1
ATOM 706 N N . TYR A 1 89 ? -2.607 -6.941 1.843 1 98.5 89 TYR A N 1
ATOM 707 C CA . TYR A 1 89 ? -1.447 -7.547 2.49 1 98.5 89 TYR A CA 1
ATOM 708 C C . TYR A 1 89 ? -0.771 -8.555 1.566 1 98.5 89 TYR A C 1
ATOM 710 O O . TYR A 1 89 ? 0.456 -8.68 1.572 1 98.5 89 TYR A O 1
ATOM 718 N N . VAL A 1 90 ? -1.537 -9.242 0.77 1 98.5 90 VAL A N 1
ATOM 719 C CA . VAL A 1 90 ? -0.974 -10.141 -0.231 1 98.5 90 VAL A CA 1
ATOM 720 C C . VAL A 1 90 ? -0.094 -9.352 -1.199 1 98.5 90 VAL A C 1
ATOM 722 O O . VAL A 1 90 ? 1.048 -9.734 -1.464 1 98.5 90 VAL A O 1
ATOM 725 N N . GLN A 1 91 ? -0.634 -8.242 -1.692 1 98.06 91 GLN A N 1
ATOM 726 C CA . GLN A 1 91 ? 0.144 -7.441 -2.635 1 98.06 91 GLN A CA 1
ATOM 727 C C . GLN A 1 91 ? 1.435 -6.941 -1.994 1 98.06 91 GLN A C 1
ATOM 729 O O . GLN A 1 91 ? 2.494 -6.957 -2.625 1 98.06 91 GLN A O 1
ATOM 734 N N . LEU A 1 92 ? 1.295 -6.547 -0.777 1 97.56 92 LEU A N 1
ATOM 735 C CA . LEU A 1 92 ? 2.467 -6.062 -0.055 1 97.56 92 LEU A CA 1
ATOM 736 C C . LEU A 1 92 ? 3.516 -7.16 0.077 1 97.56 92 LEU A C 1
ATOM 738 O O . LEU A 1 92 ? 4.691 -6.941 -0.225 1 97.56 92 LEU A O 1
ATOM 742 N N . THR A 1 93 ? 3.156 -8.328 0.489 1 98.06 93 THR A N 1
ATOM 743 C CA . THR A 1 93 ? 4.105 -9.406 0.759 1 98.06 93 THR A CA 1
ATOM 744 C C . THR A 1 93 ? 4.668 -9.969 -0.543 1 98.06 93 THR A C 1
ATOM 746 O O . THR A 1 93 ? 5.828 -10.391 -0.592 1 98.06 93 THR A O 1
ATOM 749 N N . MET A 1 94 ? 3.869 -9.969 -1.611 1 98.12 94 MET A N 1
ATOM 750 C CA . MET A 1 94 ? 4.41 -10.367 -2.906 1 98.12 94 MET A CA 1
ATOM 751 C C . MET A 1 94 ? 5.445 -9.359 -3.396 1 98.12 94 MET A C 1
ATOM 753 O O . MET A 1 94 ? 6.461 -9.734 -3.979 1 98.12 94 MET A O 1
ATOM 757 N N . ALA A 1 95 ? 5.145 -8.055 -3.188 1 97.5 95 ALA A N 1
ATOM 758 C CA . ALA A 1 95 ? 6.121 -7.027 -3.543 1 97.5 95 ALA A CA 1
ATOM 759 C C . ALA A 1 95 ? 7.43 -7.23 -2.789 1 97.5 95 ALA A C 1
ATOM 761 O O . ALA A 1 95 ? 8.516 -7.051 -3.352 1 97.5 95 ALA A O 1
ATOM 762 N N . GLU A 1 96 ? 7.336 -7.629 -1.562 1 96.81 96 GLU A N 1
ATOM 763 C CA . GLU A 1 96 ? 8.523 -7.949 -0.781 1 96.81 96 GLU A CA 1
ATOM 764 C C . GLU A 1 96 ? 9.32 -9.086 -1.424 1 96.81 96 GLU A C 1
ATOM 766 O O . GLU A 1 96 ? 10.555 -9.039 -1.46 1 96.81 96 GLU A O 1
ATOM 771 N N . GLY A 1 97 ? 8.648 -10.078 -1.871 1 96.94 97 GLY A N 1
ATOM 772 C CA . GLY A 1 97 ? 9.305 -11.18 -2.555 1 96.94 97 GLY A CA 1
ATOM 773 C C . GLY A 1 97 ? 10.016 -10.758 -3.822 1 96.94 97 GLY A C 1
ATOM 774 O O . GLY A 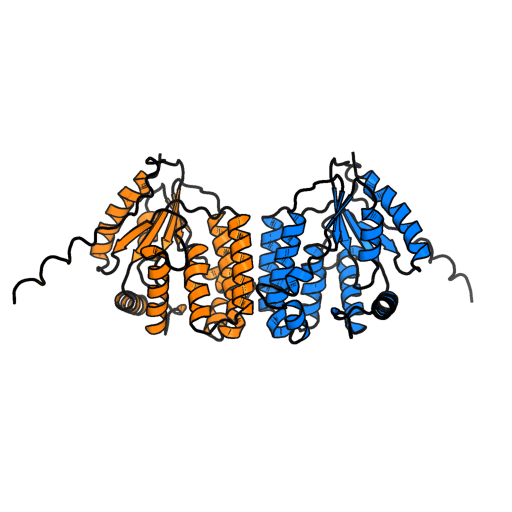1 97 ? 11.148 -11.188 -4.074 1 96.94 97 GLY A O 1
ATOM 775 N N . HIS A 1 98 ? 9.352 -9.906 -4.559 1 97.56 98 HIS A N 1
ATOM 776 C CA . HIS A 1 98 ? 9.961 -9.391 -5.781 1 97.56 98 HIS A CA 1
ATOM 777 C C . HIS A 1 98 ? 11.25 -8.633 -5.477 1 97.56 98 HIS A C 1
ATOM 779 O O . HIS A 1 98 ? 12.242 -8.773 -6.195 1 97.56 98 HIS A O 1
ATOM 785 N N . LYS A 1 99 ? 11.281 -7.922 -4.453 1 95.06 99 LYS A N 1
ATOM 786 C CA . LYS A 1 99 ? 12.367 -7 -4.137 1 95.06 99 LYS A CA 1
ATOM 787 C C . LYS A 1 99 ? 13.531 -7.734 -3.475 1 95.06 99 LYS A C 1
ATOM 789 O O . LYS A 1 99 ? 14.648 -7.207 -3.402 1 95.06 99 LYS A O 1
ATOM 794 N N . LYS A 1 100 ? 13.258 -8.859 -2.965 1 94.62 100 LYS A N 1
ATOM 795 C CA . LYS A 1 100 ? 14.305 -9.609 -2.279 1 94.62 100 LYS A CA 1
ATOM 796 C C . LYS A 1 100 ? 15.516 -9.805 -3.186 1 94.62 100 LYS A C 1
ATOM 798 O O . LYS A 1 100 ? 15.375 -10.172 -4.352 1 94.62 100 LYS A O 1
ATOM 803 N N . SER A 1 101 ? 16.672 -9.516 -2.658 1 91 101 SER A N 1
ATOM 804 C CA . SER A 1 101 ? 17.922 -9.688 -3.408 1 91 101 SER A CA 1
ATOM 805 C C . SER A 1 101 ? 18.156 -11.156 -3.754 1 91 101 SER A C 1
ATOM 807 O O . SER A 1 101 ? 17.781 -12.047 -2.984 1 91 101 SER A O 1
ATOM 809 N N . LYS A 1 102 ? 18.734 -11.289 -4.895 1 90.94 102 LYS A N 1
ATOM 810 C CA . LYS A 1 102 ? 19.047 -12.641 -5.348 1 90.94 102 LYS A CA 1
ATOM 811 C C . LYS A 1 102 ? 20.344 -13.141 -4.715 1 90.94 102 LYS A C 1
ATOM 813 O O . LYS A 1 102 ? 21.406 -12.547 -4.902 1 90.94 102 LYS A O 1
ATOM 818 N N . SER A 1 103 ? 20.219 -14.156 -3.979 1 92.62 103 SER A N 1
ATOM 819 C CA . SER A 1 103 ? 21.406 -14.766 -3.381 1 92.62 103 SER A CA 1
ATOM 820 C C . SER A 1 103 ? 22 -15.82 -4.301 1 92.62 103 SER A C 1
ATOM 822 O O . SER A 1 103 ? 23.141 -16.25 -4.109 1 92.62 103 SER A O 1
ATOM 824 N N . LYS A 1 104 ? 21.234 -16.281 -5.23 1 96.31 104 LYS A N 1
ATOM 825 C CA . LYS A 1 104 ? 21.625 -17.266 -6.234 1 96.31 104 LYS A CA 1
ATOM 826 C C . LYS A 1 104 ? 21.297 -16.781 -7.641 1 96.31 104 LYS A C 1
ATOM 828 O O . LYS A 1 104 ? 20.688 -15.727 -7.812 1 96.31 104 LYS A O 1
ATOM 833 N N . SER A 1 105 ? 21.703 -17.594 -8.625 1 96.75 105 SER A N 1
ATOM 834 C CA . SER A 1 105 ? 21.547 -17.172 -10.008 1 96.75 105 SER A CA 1
ATOM 835 C C . SER A 1 105 ? 20.094 -17.25 -10.453 1 96.75 105 SER A C 1
ATOM 837 O O . SER A 1 105 ? 19.688 -16.562 -11.398 1 96.75 105 SER A O 1
ATOM 839 N N . VAL A 1 106 ? 19.312 -18.094 -9.805 1 97.69 106 VAL A N 1
ATOM 840 C CA . VAL A 1 106 ? 17.891 -18.203 -10.133 1 97.69 106 VAL A CA 1
ATOM 841 C C . VAL A 1 106 ? 17.047 -18 -8.875 1 97.69 106 VAL A C 1
ATOM 843 O O . VAL A 1 106 ? 17.156 -18.781 -7.918 1 97.69 106 VAL A O 1
ATOM 846 N N . LYS A 1 107 ? 16.266 -16.969 -8.898 1 98.12 107 LYS A N 1
ATOM 847 C CA . LYS A 1 107 ? 15.219 -16.781 -7.906 1 98.12 107 LYS A CA 1
ATOM 848 C C . LYS A 1 107 ? 13.875 -17.281 -8.43 1 98.12 107 LYS A C 1
ATOM 850 O O . LYS A 1 107 ? 13.344 -16.734 -9.406 1 98.12 107 LYS A O 1
ATOM 855 N N . MET A 1 108 ? 13.367 -18.312 -7.766 1 98.44 108 MET A N 1
ATOM 856 C CA . MET A 1 108 ? 12.102 -18.906 -8.195 1 98.44 108 MET A CA 1
ATOM 857 C C . MET A 1 108 ? 11 -18.625 -7.172 1 98.44 108 MET A C 1
ATOM 859 O O . MET A 1 108 ? 11.062 -19.125 -6.043 1 98.44 108 MET A O 1
ATOM 863 N N . MET A 1 109 ? 10 -17.875 -7.629 1 98.5 109 MET A N 1
ATOM 864 C CA . MET A 1 109 ? 8.93 -17.438 -6.734 1 98.5 109 MET A CA 1
ATOM 865 C C . MET A 1 109 ? 7.66 -18.25 -6.965 1 98.5 109 MET A C 1
ATOM 867 O O . MET A 1 109 ? 7.27 -18.484 -8.109 1 98.5 109 MET A O 1
ATOM 871 N N . GLU A 1 110 ? 7.102 -18.703 -5.82 1 98.5 110 GLU A N 1
ATOM 872 C CA . GLU A 1 110 ? 5.738 -19.203 -5.926 1 98.5 110 GLU A CA 1
ATOM 873 C C . GLU A 1 110 ? 4.742 -18.062 -6.148 1 98.5 110 GLU A C 1
ATOM 875 O O . GLU A 1 110 ? 4.457 -17.297 -5.227 1 98.5 110 GLU A O 1
ATOM 880 N N . ARG A 1 111 ? 4.18 -17.953 -7.25 1 98.31 111 ARG A N 1
ATOM 881 C CA . ARG A 1 111 ? 3.318 -16.875 -7.711 1 98.31 111 ARG A CA 1
ATOM 882 C C . ARG A 1 111 ? 4.047 -15.539 -7.668 1 98.31 111 ARG A C 1
ATOM 884 O O . ARG A 1 111 ? 5.281 -15.5 -7.664 1 98.31 111 ARG A O 1
ATOM 891 N N . SER A 1 112 ? 3.326 -14.477 -8.008 1 98.56 112 SER A N 1
ATOM 892 C CA . SER A 1 112 ? 3.865 -13.125 -8.094 1 98.56 112 SER A CA 1
ATOM 893 C C . SER A 1 112 ? 2.795 -12.078 -7.789 1 98.56 112 SER A C 1
ATOM 895 O O . SER A 1 112 ? 1.631 -12.422 -7.57 1 98.56 112 SER A O 1
ATOM 897 N N . LEU A 1 113 ? 3.252 -10.859 -7.711 1 98.62 113 LEU A N 1
ATOM 898 C CA . LEU A 1 113 ? 2.322 -9.742 -7.602 1 98.62 113 LEU A CA 1
ATOM 899 C C . LEU A 1 113 ? 1.301 -9.773 -8.734 1 98.62 113 LEU A C 1
ATOM 901 O O . LEU A 1 113 ? 0.146 -9.383 -8.547 1 98.62 113 LEU A O 1
ATOM 905 N N . TYR A 1 114 ? 1.633 -10.312 -9.875 1 98.69 114 TYR A N 1
ATOM 906 C CA . TYR A 1 114 ? 0.796 -10.273 -11.07 1 98.69 114 TYR A CA 1
ATOM 907 C C . TYR A 1 114 ? -0.405 -11.195 -10.922 1 98.69 114 TYR A C 1
ATOM 909 O O . TYR A 1 114 ? -1.538 -10.805 -11.211 1 98.69 114 TYR A O 1
ATOM 917 N N . SER A 1 115 ? -0.19 -12.367 -10.469 1 98.56 115 SER A N 1
ATOM 918 C CA . SER A 1 115 ? -1.343 -13.242 -10.289 1 98.56 115 SER A CA 1
ATOM 919 C C . SER A 1 115 ? -2.217 -12.781 -9.125 1 98.56 115 SER A C 1
ATOM 921 O O . SER A 1 115 ? -3.438 -12.945 -9.156 1 98.56 115 SER A O 1
ATOM 923 N N . ALA A 1 116 ? -1.548 -12.188 -8.086 1 98.31 116 ALA A N 1
ATOM 924 C CA . ALA A 1 116 ? -2.344 -11.617 -7 1 98.31 116 ALA A CA 1
ATOM 925 C C . ALA A 1 116 ? -3.379 -10.633 -7.535 1 98.31 116 ALA A C 1
ATOM 927 O O . ALA A 1 116 ? -4.543 -10.672 -7.133 1 98.31 116 ALA A O 1
ATOM 928 N N . ARG A 1 117 ? -2.955 -9.859 -8.469 1 98.38 117 ARG A N 1
ATOM 929 C CA . ARG A 1 117 ? -3.84 -8.852 -9.047 1 98.38 117 ARG A CA 1
ATOM 930 C C . ARG A 1 117 ? -4.688 -9.445 -10.164 1 98.38 117 ARG A C 1
ATOM 932 O O . ARG A 1 117 ? -5.91 -9.305 -10.164 1 98.38 117 ARG A O 1
ATOM 939 N N . ASN A 1 118 ? -4.094 -10.125 -11.133 1 98.38 118 ASN A N 1
ATOM 940 C CA . ASN A 1 118 ? -4.738 -10.477 -12.398 1 98.38 118 ASN A CA 1
ATOM 941 C C . ASN A 1 118 ? -5.637 -11.703 -12.242 1 98.38 118 ASN A C 1
ATOM 943 O O . ASN A 1 118 ? -6.496 -11.953 -13.086 1 98.38 118 ASN A O 1
ATOM 947 N N . CYS A 1 119 ? -5.418 -12.438 -11.172 1 98.5 119 CYS A N 1
ATOM 948 C CA . CYS A 1 119 ? -6.223 -13.641 -10.992 1 98.5 119 CYS A CA 1
ATOM 949 C C . CYS A 1 119 ? -7.047 -13.555 -9.711 1 98.5 119 CYS A C 1
ATOM 951 O O . CYS A 1 119 ? -8.281 -13.57 -9.758 1 98.5 119 CYS A O 1
ATOM 953 N N . PHE A 1 120 ? -6.426 -13.297 -8.602 1 98.31 120 PHE A N 1
ATOM 954 C CA . PHE A 1 120 ? -7.117 -13.445 -7.328 1 98.31 120 PHE A CA 1
ATOM 955 C C . PHE A 1 120 ? -7.988 -12.227 -7.039 1 98.31 120 PHE A C 1
ATOM 957 O O . PHE A 1 120 ? -9.148 -12.367 -6.648 1 98.31 120 PHE A O 1
ATOM 964 N N . VAL A 1 121 ? -7.465 -11.031 -7.195 1 98.62 121 VAL A N 1
ATOM 965 C CA . VAL A 1 121 ? -8.281 -9.828 -7.035 1 98.62 121 VAL A CA 1
ATOM 966 C C . VAL A 1 121 ? -9.398 -9.82 -8.086 1 98.62 121 VAL A C 1
ATOM 968 O O . VAL A 1 121 ? -10.555 -9.555 -7.762 1 98.62 121 VAL A O 1
ATOM 971 N N . GLU A 1 122 ? -9.023 -10.203 -9.328 1 98.56 122 GLU A N 1
ATOM 972 C CA . GLU A 1 122 ? -10.016 -10.258 -10.398 1 98.56 122 GLU A CA 1
ATOM 973 C C . GLU A 1 122 ? -11.125 -11.258 -10.086 1 98.56 122 GLU A C 1
ATOM 975 O O . GLU A 1 122 ? -12.297 -10.992 -10.367 1 98.56 122 GLU A O 1
ATOM 980 N N . ASN A 1 123 ? -10.781 -12.344 -9.531 1 98.25 123 ASN A N 1
ATOM 981 C CA . ASN A 1 123 ? -11.766 -13.367 -9.195 1 98.25 123 ASN A CA 1
ATOM 982 C C . ASN A 1 123 ? -12.789 -12.852 -8.18 1 98.25 123 ASN A C 1
ATOM 984 O O . ASN A 1 123 ? -13.984 -13.086 -8.328 1 98.25 123 ASN A O 1
ATOM 988 N N . LEU A 1 124 ? -12.273 -12.188 -7.164 1 98.06 124 LEU A N 1
ATOM 989 C CA . LEU A 1 124 ? -13.156 -11.633 -6.145 1 98.06 124 LEU A CA 1
ATOM 990 C C . LEU A 1 124 ? -14.094 -10.594 -6.746 1 98.06 124 LEU A C 1
ATOM 992 O O . LEU A 1 124 ? -15.289 -10.586 -6.457 1 98.06 124 LEU A O 1
ATOM 996 N N . TYR A 1 125 ? -13.555 -9.797 -7.602 1 98.25 125 TYR A N 1
ATOM 997 C CA . TYR A 1 125 ? -14.328 -8.727 -8.211 1 98.25 125 TYR A CA 1
ATOM 998 C C . TYR A 1 125 ? -15.383 -9.281 -9.164 1 98.25 125 TYR A C 1
ATOM 1000 O O . TYR A 1 125 ? -16.562 -8.969 -9.047 1 98.25 125 TYR A O 1
ATOM 1008 N N . LYS A 1 126 ? -14.984 -10.141 -10.055 1 97.44 126 LYS A N 1
ATOM 1009 C CA . LYS A 1 126 ? -15.898 -10.719 -11.039 1 97.44 126 LYS A CA 1
ATOM 1010 C C . LYS A 1 126 ? -16.953 -11.594 -10.367 1 97.44 126 LYS A C 1
ATOM 1012 O O . LYS A 1 126 ? -18.078 -11.703 -10.859 1 97.44 126 LYS A O 1
ATOM 1017 N N . GLY A 1 127 ? -16.562 -12.156 -9.281 1 96.38 127 GLY A N 1
ATOM 1018 C CA . GLY A 1 127 ? -17.484 -13.008 -8.547 1 96.38 127 GLY A CA 1
ATOM 1019 C C . GLY A 1 127 ? -18.469 -12.234 -7.68 1 96.38 127 GLY A C 1
ATOM 1020 O O . GLY A 1 127 ? -19.328 -12.828 -7.023 1 96.38 127 GLY A O 1
ATOM 1021 N N . GLY A 1 128 ? -18.359 -10.906 -7.629 1 96.94 128 GLY A N 1
ATOM 1022 C CA . GLY A 1 128 ? -19.266 -10.07 -6.848 1 96.94 128 GLY A CA 1
ATOM 1023 C C . GLY A 1 128 ? -18.938 -10.062 -5.367 1 96.94 128 GLY A C 1
ATOM 1024 O O . GLY A 1 128 ? -19.781 -9.703 -4.539 1 96.94 128 GLY A O 1
ATOM 1025 N N . LEU A 1 129 ? -17.766 -10.469 -5.027 1 96.56 129 LEU A N 1
ATOM 1026 C CA . LEU A 1 129 ? -17.375 -10.617 -3.627 1 96.56 129 LEU A CA 1
ATOM 1027 C C . LEU A 1 129 ? -16.516 -9.438 -3.176 1 96.56 129 LEU A C 1
ATOM 1029 O O . LEU A 1 129 ? -16.109 -9.367 -2.012 1 96.56 129 LEU A O 1
ATOM 1033 N N . MET A 1 130 ? -16.234 -8.508 -4.039 1 97.81 130 MET A N 1
ATOM 1034 C CA . MET A 1 130 ? -15.43 -7.324 -3.744 1 97.81 130 MET A CA 1
ATOM 1035 C C . MET A 1 130 ? -16.125 -6.062 -4.242 1 97.81 130 MET A C 1
ATOM 1037 O O . MET A 1 130 ? -16.359 -5.906 -5.445 1 97.81 130 MET A O 1
ATOM 1041 N N . PRO A 1 131 ? -16.406 -5.184 -3.289 1 97.31 131 PRO A N 1
ATOM 1042 C CA . PRO A 1 131 ? -16.953 -3.9 -3.721 1 97.31 131 PRO A CA 1
ATOM 1043 C C . PRO A 1 131 ? -16.047 -3.164 -4.707 1 97.31 131 PRO A C 1
ATOM 1045 O O . PRO A 1 131 ? -14.828 -3.258 -4.609 1 97.31 131 PRO A O 1
ATOM 1048 N N . GLU A 1 132 ? -16.656 -2.387 -5.582 1 97.75 132 GLU A N 1
ATOM 1049 C CA . GLU A 1 132 ? -15.945 -1.688 -6.645 1 97.75 132 GLU A CA 1
ATOM 1050 C C . GLU A 1 132 ? -14.883 -0.75 -6.07 1 97.75 132 GLU A C 1
ATOM 1052 O O . GLU A 1 132 ? -13.797 -0.614 -6.633 1 97.75 132 GLU A O 1
ATOM 1057 N N . VAL A 1 133 ? -15.188 -0.102 -4.984 1 97.62 133 VAL A N 1
ATOM 1058 C CA . VAL A 1 133 ? -14.25 0.823 -4.355 1 97.62 133 VAL A CA 1
ATOM 1059 C C . VAL A 1 133 ? -12.992 0.069 -3.918 1 97.62 133 VAL A C 1
ATOM 1061 O O . VAL A 1 133 ? -11.875 0.558 -4.098 1 97.62 133 VAL A O 1
ATOM 1064 N N . ASP A 1 134 ? -13.172 -1.119 -3.359 1 98.38 134 ASP A N 1
ATOM 1065 C CA . ASP A 1 134 ? -12.047 -1.946 -2.93 1 98.38 134 ASP A CA 1
ATOM 1066 C C . ASP A 1 134 ? -11.164 -2.338 -4.117 1 98.38 134 ASP A C 1
ATOM 1068 O O . ASP A 1 134 ? -9.938 -2.285 -4.027 1 98.38 134 ASP A O 1
ATOM 1072 N N . TYR A 1 135 ? -11.836 -2.686 -5.148 1 98.62 135 TYR A N 1
ATOM 1073 C CA . TYR A 1 135 ? -11.141 -3.029 -6.383 1 98.62 135 TYR A CA 1
ATOM 1074 C C . TYR A 1 135 ? -10.32 -1.849 -6.887 1 98.62 135 TYR A C 1
ATOM 1076 O O . TYR A 1 135 ? -9.164 -2.016 -7.297 1 98.62 135 TYR A O 1
ATOM 1084 N N . ALA A 1 136 ? -10.914 -0.681 -6.828 1 98.38 136 ALA A N 1
ATOM 1085 C CA . ALA A 1 136 ? -10.234 0.536 -7.27 1 98.38 136 ALA A CA 1
ATOM 1086 C C . ALA A 1 136 ? -9 0.813 -6.418 1 98.38 136 ALA A C 1
ATOM 1088 O O . ALA A 1 136 ? -7.926 1.123 -6.949 1 98.38 136 ALA A O 1
ATOM 1089 N N . ILE A 1 137 ? -9.141 0.664 -5.156 1 98.19 137 ILE A N 1
ATOM 1090 C CA . ILE A 1 137 ? -8.047 0.929 -4.23 1 98.19 137 ILE A CA 1
ATOM 1091 C C . ILE A 1 137 ? -6.906 -0.055 -4.48 1 98.19 137 ILE A C 1
ATOM 1093 O O . ILE A 1 137 ? -5.746 0.344 -4.586 1 98.19 137 ILE A O 1
ATOM 1097 N N . LEU A 1 138 ? -7.254 -1.32 -4.605 1 98.56 138 LEU A N 1
ATOM 1098 C CA . LEU A 1 138 ? -6.242 -2.344 -4.855 1 98.56 138 LEU A CA 1
ATOM 1099 C C . LEU A 1 138 ? -5.547 -2.104 -6.188 1 98.56 138 LEU A C 1
ATOM 1101 O O . LEU A 1 138 ? -4.348 -2.363 -6.324 1 98.56 138 LEU A O 1
ATOM 1105 N N . SER A 1 139 ? -6.266 -1.615 -7.105 1 98.19 139 SER A N 1
ATOM 1106 C CA . SER A 1 139 ? -5.684 -1.308 -8.414 1 98.19 139 SER A CA 1
ATOM 1107 C C . SER A 1 139 ? -4.695 -0.151 -8.32 1 98.19 139 SER A C 1
ATOM 1109 O O . SER A 1 139 ? -3.637 -0.18 -8.945 1 98.19 139 SER A O 1
ATOM 1111 N N . GLU A 1 140 ? -5.066 0.867 -7.539 1 97.62 140 GLU A N 1
ATOM 1112 C CA . GLU A 1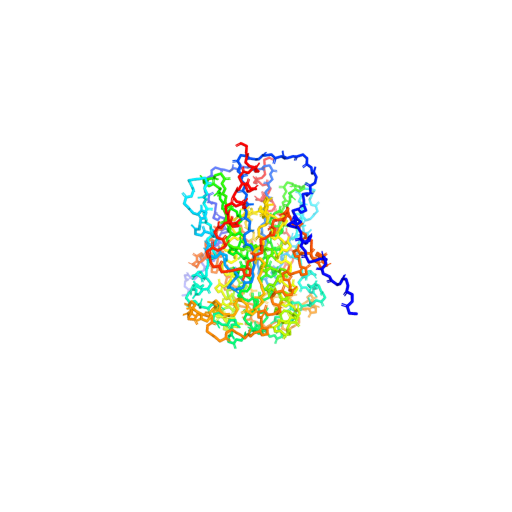 140 ? -4.152 1.985 -7.328 1 97.62 140 GLU A CA 1
ATOM 1113 C C . GLU A 1 140 ? -2.863 1.523 -6.656 1 97.62 140 GLU A C 1
ATOM 1115 O O . GLU A 1 140 ? -1.771 1.949 -7.039 1 97.62 140 GLU A O 1
ATOM 1120 N N . PHE A 1 141 ? -3.018 0.657 -5.758 1 96.94 141 PHE A N 1
ATOM 1121 C CA . PHE A 1 141 ? -1.852 0.132 -5.055 1 96.94 141 PHE A CA 1
ATOM 1122 C C . PHE A 1 141 ? -0.987 -0.703 -5.992 1 96.94 141 PHE A C 1
ATOM 1124 O O . PHE A 1 141 ? 0.239 -0.576 -5.992 1 96.94 141 PHE A O 1
ATOM 1131 N N . TYR A 1 142 ? -1.617 -1.525 -6.695 1 98.25 142 TYR A N 1
ATOM 1132 C CA . TYR A 1 142 ? -0.911 -2.342 -7.676 1 98.25 142 TYR A CA 1
ATOM 1133 C C . TYR A 1 142 ? -0.124 -1.469 -8.648 1 98.25 142 TYR A C 1
ATOM 1135 O O . TYR A 1 142 ? 1.056 -1.723 -8.898 1 98.25 142 TYR A O 1
ATOM 1143 N N . GLY A 1 143 ? -0.778 -0.462 -9.156 1 97 143 GLY A N 1
ATOM 1144 C CA . GLY A 1 143 ? -0.108 0.461 -10.062 1 97 143 GLY A CA 1
ATOM 1145 C C . GLY A 1 143 ? 1.083 1.154 -9.43 1 97 143 GLY A C 1
ATOM 1146 O O . GLY A 1 143 ? 2.141 1.275 -10.047 1 97 143 GLY A O 1
ATOM 1147 N N . TRP A 1 144 ? 0.878 1.564 -8.281 1 95.25 144 TRP A N 1
ATOM 1148 C CA . TRP A 1 144 ? 1.948 2.252 -7.566 1 95.25 144 TRP A CA 1
ATOM 1149 C C . TRP A 1 144 ? 3.141 1.325 -7.352 1 95.25 144 TRP A C 1
ATOM 1151 O O . TRP A 1 144 ? 4.289 1.718 -7.578 1 95.25 144 TRP A O 1
ATOM 1161 N N . ILE A 1 145 ? 2.887 0.077 -6.91 1 96.5 145 ILE A N 1
ATOM 1162 C CA . ILE A 1 145 ? 3.955 -0.881 -6.648 1 96.5 145 ILE A CA 1
ATOM 1163 C C . ILE A 1 145 ? 4.723 -1.168 -7.938 1 96.5 145 ILE A C 1
ATOM 1165 O O . ILE A 1 145 ? 5.953 -1.126 -7.957 1 96.5 145 ILE A O 1
ATOM 1169 N N . THR A 1 146 ? 4.047 -1.394 -9.008 1 96.5 146 THR A N 1
ATOM 1170 C CA . THR A 1 146 ? 4.691 -1.8 -10.258 1 96.5 146 THR A CA 1
ATOM 1171 C C . THR A 1 146 ? 5.465 -0.638 -10.867 1 96.5 146 THR A C 1
ATOM 1173 O O . THR A 1 146 ? 6.395 -0.849 -11.648 1 96.5 146 THR A O 1
ATOM 1176 N N . THR A 1 147 ? 5.16 0.572 -10.461 1 94.12 147 THR A N 1
ATOM 1177 C CA . THR A 1 147 ? 5.844 1.749 -10.992 1 94.12 147 THR A CA 1
ATOM 1178 C C . THR A 1 147 ? 7.047 2.111 -10.125 1 94.12 147 THR A C 1
ATOM 1180 O O . THR A 1 147 ? 8.07 2.578 -10.641 1 94.12 147 THR A O 1
ATOM 1183 N N . ASN A 1 148 ? 6.906 1.847 -8.867 1 92.19 148 ASN A N 1
ATOM 1184 C CA . ASN A 1 148 ? 7.895 2.412 -7.961 1 92.19 148 ASN A CA 1
ATOM 1185 C C . ASN A 1 148 ? 8.836 1.34 -7.418 1 92.19 148 ASN A C 1
ATOM 1187 O O . ASN A 1 148 ? 9.891 1.656 -6.867 1 92.19 148 ASN A O 1
ATOM 1191 N N . GLU A 1 149 ? 8.5 0.089 -7.566 1 93.81 149 GLU A N 1
ATOM 1192 C CA . GLU A 1 149 ? 9.297 -1.011 -7.035 1 93.81 149 GLU A CA 1
ATOM 1193 C C . GLU A 1 149 ? 9.758 -1.949 -8.148 1 93.81 149 GLU A C 1
ATOM 1195 O O . GLU A 1 149 ? 9.141 -1.999 -9.219 1 93.81 149 GLU A O 1
ATOM 1200 N N . ASP A 1 150 ? 10.859 -2.621 -7.891 1 94.5 150 ASP A N 1
ATOM 1201 C CA . ASP A 1 150 ? 11.32 -3.637 -8.836 1 94.5 150 ASP A CA 1
ATOM 1202 C C . ASP A 1 150 ? 10.453 -4.891 -8.758 1 94.5 150 ASP A C 1
ATOM 1204 O O . ASP A 1 150 ? 10.602 -5.703 -7.844 1 94.5 150 ASP A O 1
ATOM 1208 N N . THR A 1 151 ? 9.547 -5.02 -9.703 1 96.94 151 THR A N 1
ATOM 1209 C CA . THR A 1 151 ? 8.688 -6.195 -9.766 1 96.94 151 THR A CA 1
ATOM 1210 C C . THR A 1 151 ? 9 -7.023 -11.008 1 96.94 151 THR A C 1
ATOM 1212 O O . THR A 1 151 ? 8.156 -7.785 -11.484 1 96.94 151 THR A O 1
ATOM 1215 N N . ASN A 1 152 ? 10.172 -6.891 -11.5 1 95.19 152 ASN A N 1
ATOM 1216 C CA . ASN A 1 152 ? 10.562 -7.539 -12.742 1 95.19 152 ASN A CA 1
ATOM 1217 C C . ASN A 1 152 ? 10.57 -9.062 -12.609 1 95.19 152 ASN A C 1
ATOM 1219 O O . ASN A 1 152 ? 10.992 -9.594 -11.578 1 95.19 152 ASN A O 1
ATOM 1223 N N . VAL A 1 153 ? 10.133 -9.695 -13.648 1 97.5 153 VAL A N 1
ATOM 1224 C CA . VAL A 1 153 ? 10.203 -11.141 -13.828 1 97.5 153 VAL A CA 1
ATOM 1225 C C . VAL A 1 153 ? 10.836 -11.469 -15.18 1 97.5 153 VAL A C 1
ATOM 1227 O O . VAL A 1 153 ? 10.492 -10.852 -16.188 1 97.5 153 VAL A O 1
ATOM 1230 N N . ASP A 1 154 ? 11.75 -12.43 -15.102 1 97.12 154 ASP A N 1
ATOM 1231 C CA . ASP A 1 154 ? 12.453 -12.766 -16.344 1 97.12 154 ASP A CA 1
ATOM 1232 C C . ASP A 1 154 ? 11.734 -13.883 -17.094 1 97.12 154 ASP A C 1
ATOM 1234 O O . ASP A 1 154 ? 11.867 -13.992 -18.312 1 97.12 154 ASP A O 1
ATOM 1238 N N . LEU A 1 155 ? 10.992 -14.664 -16.375 1 97.94 155 LEU A N 1
ATOM 1239 C CA . LEU A 1 155 ? 10.273 -15.781 -16.969 1 97.94 155 LEU A CA 1
ATOM 1240 C C . LEU A 1 155 ? 9.078 -16.172 -16.109 1 97.94 155 LEU A C 1
ATOM 1242 O O . LEU A 1 155 ? 9.188 -16.219 -14.875 1 97.94 155 LEU A O 1
ATOM 1246 N N . ILE A 1 156 ? 7.98 -16.422 -16.75 1 98.62 156 ILE A N 1
ATOM 1247 C CA . ILE A 1 156 ? 6.832 -17.031 -16.094 1 98.62 156 ILE A CA 1
ATOM 1248 C C . ILE A 1 156 ? 6.695 -18.484 -16.516 1 98.62 156 ILE A C 1
ATOM 1250 O O . ILE A 1 156 ? 6.688 -18.797 -17.703 1 98.62 156 ILE A O 1
ATOM 1254 N N . VAL A 1 157 ? 6.703 -19.312 -15.531 1 98.62 157 VAL A N 1
ATOM 1255 C CA . VAL A 1 157 ? 6.375 -20.703 -15.773 1 98.62 157 VAL A CA 1
ATOM 1256 C C . VAL A 1 157 ? 4.926 -20.969 -15.359 1 98.62 157 VAL A C 1
ATOM 1258 O O . VAL A 1 157 ? 4.555 -20.766 -14.203 1 98.62 157 VAL A O 1
ATOM 1261 N N . TYR A 1 158 ? 4.152 -21.438 -16.312 1 98.81 158 TYR A N 1
ATOM 1262 C CA . TYR A 1 158 ? 2.748 -21.734 -16.047 1 98.81 158 TYR A CA 1
ATOM 1263 C C . TYR A 1 158 ? 2.502 -23.234 -15.992 1 98.81 158 TYR A C 1
ATOM 1265 O O . TYR A 1 158 ? 2.592 -23.922 -17.016 1 98.81 158 TYR A O 1
ATOM 1273 N N . LEU A 1 159 ? 2.27 -23.719 -14.75 1 98.44 159 LEU A N 1
ATOM 1274 C CA . LEU A 1 159 ? 1.798 -25.094 -14.625 1 98.44 159 LEU A CA 1
ATOM 1275 C C . LEU A 1 159 ? 0.306 -25.188 -14.922 1 98.44 159 LEU A C 1
ATOM 1277 O O . LEU A 1 159 ? -0.524 -25.031 -14.023 1 98.44 159 LEU A O 1
ATOM 1281 N N . ARG A 1 160 ? 0.036 -25.531 -16.125 1 98.31 160 ARG A N 1
ATOM 1282 C CA . ARG A 1 160 ? -1.324 -25.531 -16.656 1 98.31 160 ARG A CA 1
ATOM 1283 C C . ARG A 1 160 ? -2.025 -26.859 -16.391 1 98.31 160 ARG A C 1
ATOM 1285 O O . ARG A 1 160 ? -1.622 -27.891 -16.922 1 98.31 160 ARG A O 1
ATOM 1292 N N . ALA A 1 161 ? -3.012 -26.812 -15.523 1 98.19 161 ALA A N 1
ATOM 1293 C CA . ALA A 1 161 ? -3.754 -28.016 -15.164 1 98.19 161 ALA A CA 1
ATOM 1294 C C . ALA A 1 161 ? -5.258 -27.75 -15.141 1 98.19 161 ALA A C 1
ATOM 1296 O O . ALA A 1 161 ? -5.695 -26.672 -14.75 1 98.19 161 ALA A O 1
ATOM 1297 N N . ASP A 1 162 ? -5.988 -28.766 -15.523 1 98.19 162 ASP A N 1
ATOM 1298 C CA . ASP A 1 162 ? -7.445 -28.641 -15.477 1 98.19 162 ASP A CA 1
ATOM 1299 C C . ASP A 1 162 ? -7.945 -28.578 -14.039 1 98.19 162 ASP A C 1
ATOM 1301 O O . ASP A 1 162 ? -7.406 -29.25 -13.156 1 98.19 162 ASP A O 1
ATOM 1305 N N . PRO A 1 163 ? -9.062 -27.828 -13.859 1 98.19 163 PRO A N 1
ATOM 1306 C CA . PRO A 1 163 ? -9.609 -27.719 -12.516 1 98.19 163 PRO A CA 1
ATOM 1307 C C . PRO A 1 163 ? -9.922 -29.062 -11.883 1 98.19 163 PRO A C 1
ATOM 1309 O O . PRO A 1 163 ? -9.75 -29.25 -10.672 1 98.19 163 PRO A O 1
ATOM 1312 N N . GLU A 1 164 ? -10.352 -30.047 -12.703 1 97.44 164 GLU A N 1
ATOM 1313 C CA . GLU A 1 164 ? -10.672 -31.375 -12.188 1 97.44 164 GLU A CA 1
ATOM 1314 C C . GLU A 1 164 ? -9.422 -32.062 -11.633 1 97.44 164 GLU A C 1
ATOM 1316 O O . GLU A 1 164 ? -9.484 -32.75 -10.609 1 97.44 164 GLU A O 1
ATOM 1321 N N . VAL A 1 165 ? -8.359 -31.922 -12.328 1 96.69 165 VAL A N 1
ATOM 1322 C CA . VAL A 1 165 ? -7.086 -32.469 -11.867 1 96.69 165 VAL A CA 1
ATOM 1323 C C . VAL A 1 165 ? -6.652 -31.781 -10.578 1 96.69 165 VAL A C 1
ATOM 1325 O O . VAL A 1 165 ? -6.258 -32.438 -9.617 1 96.69 165 VAL A O 1
ATOM 1328 N N . CYS A 1 166 ? -6.781 -30.453 -10.547 1 96.38 166 CYS A N 1
ATOM 1329 C CA . CYS A 1 166 ? -6.43 -29.688 -9.359 1 96.38 166 CYS A CA 1
ATOM 1330 C C . CYS A 1 166 ? -7.258 -30.125 -8.156 1 96.38 166 CYS A C 1
ATOM 1332 O O . CYS A 1 166 ? -6.719 -30.328 -7.07 1 96.38 166 CYS A O 1
ATOM 1334 N N . GLN A 1 167 ? -8.562 -30.297 -8.406 1 95.69 167 GLN A N 1
ATOM 1335 C CA . GLN A 1 167 ? -9.453 -30.688 -7.324 1 95.69 167 GLN A CA 1
ATOM 1336 C C . GLN A 1 167 ? -9.047 -32.062 -6.758 1 95.69 167 GLN A C 1
ATOM 1338 O O . GLN A 1 167 ? -9.062 -32.25 -5.539 1 95.69 167 GLN A O 1
ATOM 1343 N N . SER A 1 168 ? -8.758 -32.969 -7.625 1 94.62 168 SER A N 1
ATOM 1344 C CA . SER A 1 168 ? -8.344 -34.312 -7.203 1 94.62 168 SER A CA 1
ATOM 1345 C C . SER A 1 168 ? -7.074 -34.219 -6.355 1 94.62 168 SER A C 1
ATOM 1347 O O . SER A 1 168 ? -6.965 -34.938 -5.34 1 94.62 168 SER A O 1
ATOM 1349 N N . ARG A 1 169 ? -6.152 -33.438 -6.703 1 93.25 169 ARG A N 1
ATOM 1350 C CA . ARG A 1 169 ? -4.895 -33.312 -5.973 1 93.25 169 ARG A CA 1
ATOM 1351 C C . ARG A 1 169 ? -5.113 -32.625 -4.625 1 93.25 169 ARG A C 1
ATOM 1353 O O . ARG A 1 169 ? -4.473 -32.969 -3.635 1 93.25 169 ARG A O 1
ATOM 1360 N N . ILE A 1 170 ? -5.984 -31.594 -4.578 1 92.56 170 ILE A N 1
ATOM 1361 C CA . ILE A 1 170 ? -6.32 -30.906 -3.336 1 92.56 170 ILE A CA 1
ATOM 1362 C C . ILE A 1 170 ? -6.918 -31.906 -2.344 1 92.56 170 ILE A C 1
ATOM 1364 O O . ILE A 1 170 ? -6.551 -31.922 -1.167 1 92.56 170 ILE A O 1
ATOM 1368 N N . ARG A 1 171 ? -7.785 -32.75 -2.834 1 91 171 ARG A N 1
ATOM 1369 C CA . ARG A 1 171 ? -8.414 -33.781 -1.996 1 91 171 ARG A CA 1
ATOM 1370 C C . ARG A 1 171 ? -7.375 -34.75 -1.465 1 91 171 ARG A C 1
ATOM 1372 O O . ARG A 1 171 ? -7.414 -35.125 -0.292 1 91 171 ARG A O 1
ATOM 1379 N N . LEU A 1 172 ? -6.445 -35.094 -2.279 1 89.94 172 LEU A N 1
ATOM 1380 C CA . LEU A 1 172 ? -5.441 -36.094 -1.929 1 89.94 172 LEU A CA 1
ATOM 1381 C C . LEU A 1 172 ? -4.465 -35.531 -0.896 1 89.94 172 LEU A C 1
ATOM 1383 O O . LEU A 1 172 ? -4.102 -36.25 0.052 1 89.94 172 LEU A O 1
ATOM 1387 N N . ARG A 1 173 ? -4.023 -34.312 -1.101 1 87.38 173 ARG A N 1
ATOM 1388 C CA . ARG A 1 173 ? -3.033 -33.781 -0.171 1 87.38 173 ARG A CA 1
ATOM 1389 C C . ARG A 1 173 ? -3.691 -33.312 1.123 1 87.38 173 ARG A C 1
ATOM 1391 O O . ARG A 1 173 ? -3.029 -33.188 2.154 1 87.38 173 ARG A O 1
ATOM 1398 N N . ASN A 1 174 ? -4.969 -32.938 1.153 1 85.44 174 ASN A N 1
ATOM 1399 C CA . ASN A 1 174 ? -5.844 -32.75 2.307 1 85.44 174 ASN A CA 1
ATOM 1400 C C . ASN A 1 174 ? -5.289 -31.688 3.262 1 85.44 174 ASN A C 1
ATOM 1402 O O . ASN A 1 174 ? -5.199 -31.922 4.469 1 85.44 174 ASN A O 1
ATOM 1406 N N . ARG A 1 175 ? -4.938 -30.547 2.738 1 80.06 175 ARG A N 1
ATOM 1407 C CA . ARG A 1 175 ? -4.551 -29.422 3.584 1 80.06 175 ARG A CA 1
ATOM 1408 C C . ARG A 1 175 ? -5.773 -28.812 4.254 1 80.06 175 ARG A C 1
ATOM 1410 O O . ARG A 1 175 ? -6.816 -28.641 3.623 1 80.06 175 ARG A O 1
ATOM 1417 N N . GLN A 1 176 ? -5.609 -28.344 5.465 1 80.06 176 GLN A N 1
ATOM 1418 C CA . GLN A 1 176 ? -6.699 -27.828 6.281 1 80.06 176 GLN A CA 1
ATOM 1419 C C . GLN A 1 176 ? -7.301 -26.562 5.66 1 80.06 176 GLN A C 1
ATOM 1421 O O . GLN A 1 176 ? -8.523 -26.422 5.598 1 80.06 176 GLN A O 1
ATOM 1426 N N . GLU A 1 177 ? -6.5 -25.641 5.113 1 74.44 177 GLU A N 1
ATOM 1427 C CA . GLU A 1 177 ? -6.949 -24.359 4.578 1 74.44 177 GLU A CA 1
ATOM 1428 C C . GLU A 1 177 ? -7.723 -24.547 3.277 1 74.44 177 GLU A C 1
ATOM 1430 O O . GLU A 1 177 ? -8.453 -23.656 2.85 1 74.44 177 GLU A O 1
ATOM 1435 N N . GLU A 1 178 ? -7.57 -25.719 2.682 1 79.12 178 GLU A N 1
ATOM 1436 C CA . GLU A 1 178 ? -8.148 -25.938 1.359 1 79.12 178 GLU A CA 1
ATOM 1437 C C . GLU A 1 178 ? -9.391 -26.812 1.441 1 79.12 178 GLU A C 1
ATOM 1439 O O . GLU A 1 178 ? -10.008 -27.125 0.418 1 79.12 178 GLU A O 1
ATOM 1444 N N . GLN A 1 179 ? -9.664 -27.062 2.688 1 81.75 179 GLN A N 1
ATOM 1445 C CA . GLN A 1 179 ? -10.844 -27.906 2.84 1 81.75 179 GLN A CA 1
ATOM 1446 C C . GLN A 1 179 ? -12.102 -27.188 2.354 1 81.75 179 GLN A C 1
ATOM 1448 O O . GLN A 1 179 ? -12.336 -26.031 2.703 1 81.75 179 GLN A O 1
ATOM 1453 N N . GLY A 1 180 ? -12.719 -27.797 1.447 1 79.94 180 GLY A N 1
ATOM 1454 C CA . GLY A 1 180 ? -14 -27.281 1.002 1 79.94 180 GLY A CA 1
ATOM 1455 C C . GLY A 1 180 ? -13.875 -26.281 -0.143 1 79.94 180 GLY A C 1
ATOM 1456 O O . GLY A 1 180 ? -14.812 -25.547 -0.43 1 79.94 180 GLY A O 1
ATOM 1457 N N . VAL A 1 181 ? -12.727 -26.188 -0.794 1 85.19 181 VAL A N 1
ATOM 1458 C CA . VAL A 1 181 ? -12.602 -25.359 -1.985 1 85.19 181 VAL A CA 1
ATOM 1459 C C . VAL A 1 181 ? -13.555 -25.875 -3.07 1 85.19 181 VAL A C 1
ATOM 1461 O O . VAL A 1 181 ? -13.445 -27.016 -3.512 1 85.19 181 VAL A O 1
ATOM 1464 N N . PRO A 1 182 ? -14.477 -25.078 -3.457 1 91.62 182 PRO A N 1
ATOM 1465 C CA . PRO A 1 182 ? -15.438 -25.562 -4.445 1 91.62 182 PRO A CA 1
ATOM 1466 C C . PRO A 1 182 ? -14.859 -25.625 -5.855 1 91.62 182 PRO A C 1
ATOM 1468 O O . PRO A 1 182 ? -14.008 -24.812 -6.215 1 91.62 182 PRO A O 1
ATOM 1471 N N . MET A 1 183 ? -15.391 -26.547 -6.633 1 95.75 183 MET A N 1
ATOM 1472 C CA . MET A 1 183 ? -14.969 -26.719 -8.016 1 95.75 183 MET A CA 1
ATOM 1473 C C . MET A 1 183 ? -15.156 -25.438 -8.812 1 95.75 183 MET A C 1
ATOM 1475 O O . MET A 1 183 ? -14.312 -25.094 -9.648 1 95.75 183 MET A O 1
ATOM 1479 N N . GLU A 1 184 ? -16.188 -24.719 -8.484 1 96.38 184 GLU A N 1
ATOM 1480 C CA . GLU A 1 184 ? -16.484 -23.484 -9.203 1 96.38 184 GLU A CA 1
ATOM 1481 C C . GLU A 1 184 ? -15.383 -22.453 -8.992 1 96.38 184 GLU A C 1
ATOM 1483 O O . GLU A 1 184 ? -15.07 -21.672 -9.898 1 96.38 184 GLU A O 1
ATOM 1488 N N . TYR A 1 185 ? -14.852 -22.438 -7.852 1 94.06 185 TYR A N 1
ATOM 1489 C CA . TYR A 1 185 ? -13.75 -21.531 -7.555 1 94.06 185 TYR A CA 1
ATOM 1490 C C . TYR A 1 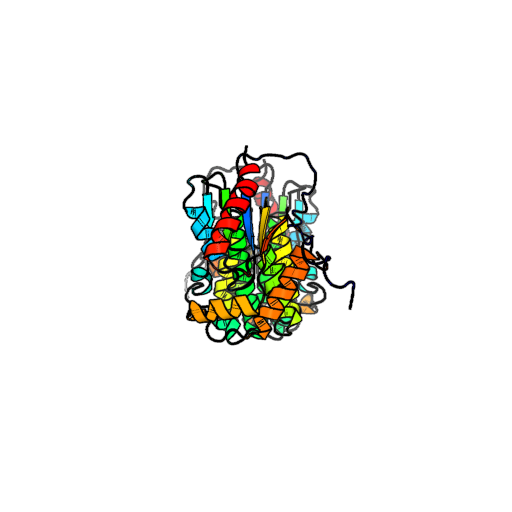185 ? -12.523 -21.875 -8.383 1 94.06 185 TYR A C 1
ATOM 1492 O O . TYR A 1 185 ? -11.906 -20.984 -8.984 1 94.06 185 TYR A O 1
ATOM 1500 N N . LEU A 1 186 ? -12.211 -23.141 -8.453 1 97.12 186 LEU A N 1
ATOM 1501 C CA . LEU A 1 186 ? -11.055 -23.578 -9.234 1 97.12 186 LEU A CA 1
ATOM 1502 C C . LEU A 1 186 ? -11.258 -23.297 -10.719 1 97.12 186 LEU A C 1
ATOM 1504 O O . LEU A 1 186 ? -10.312 -22.906 -11.406 1 97.12 186 LEU A O 1
ATOM 1508 N N . LYS A 1 187 ? -12.43 -23.484 -11.18 1 98.5 187 LYS A N 1
ATOM 1509 C CA . LYS A 1 187 ? -12.742 -23.203 -12.578 1 98.5 187 LYS A CA 1
ATOM 1510 C C . LYS A 1 187 ? -12.57 -21.719 -12.883 1 98.5 187 LYS A C 1
ATOM 1512 O O . LYS A 1 187 ? -12.016 -21.344 -13.922 1 98.5 187 LYS A O 1
ATOM 1517 N N . SER A 1 188 ? -13.055 -20.922 -11.969 1 98.19 188 SER A N 1
ATOM 1518 C CA . SER A 1 188 ? -12.914 -19.469 -12.164 1 98.19 188 SER A CA 1
ATOM 1519 C C . SER A 1 188 ? -11.453 -19.047 -12.164 1 98.19 188 SER A C 1
ATOM 1521 O O . SER A 1 188 ? -11.031 -18.25 -13 1 98.19 188 SER A O 1
ATOM 1523 N N . LEU A 1 189 ? -10.672 -19.578 -11.266 1 98.06 189 LEU A N 1
ATOM 1524 C CA . LEU A 1 189 ? -9.25 -19.266 -11.211 1 98.06 189 LEU A CA 1
ATOM 1525 C C . LEU A 1 189 ? -8.547 -19.734 -12.477 1 98.06 189 LEU A C 1
ATOM 1527 O O . LEU A 1 189 ? -7.668 -19.047 -13 1 98.06 189 LEU A O 1
ATOM 1531 N N . HIS A 1 190 ? -8.922 -20.906 -12.898 1 98.69 190 HIS A N 1
ATOM 1532 C CA . HIS A 1 190 ? -8.352 -21.422 -14.133 1 98.69 190 HIS A CA 1
ATOM 1533 C C . HIS A 1 190 ? -8.633 -20.484 -15.305 1 98.69 190 HIS A C 1
ATOM 1535 O O . HIS A 1 190 ? -7.723 -20.156 -16.078 1 98.69 190 HIS A O 1
ATOM 1541 N N . ALA A 1 191 ? -9.828 -20.109 -15.414 1 98.75 191 ALA A N 1
ATOM 1542 C CA . ALA A 1 191 ? -10.227 -19.234 -16.5 1 98.75 191 ALA A CA 1
ATOM 1543 C C . ALA A 1 191 ? -9.438 -17.922 -16.469 1 98.75 191 ALA A C 1
ATOM 1545 O O . ALA A 1 191 ? -9.047 -17.406 -17.516 1 98.75 191 ALA A O 1
ATOM 1546 N N . LEU A 1 192 ? -9.227 -17.406 -15.352 1 98.75 192 LEU A N 1
ATOM 1547 C CA . LEU A 1 192 ? -8.492 -16.141 -15.211 1 98.75 192 LEU A CA 1
ATOM 1548 C C . LEU A 1 192 ? -7.02 -16.328 -15.547 1 98.75 192 LEU A C 1
ATOM 1550 O O . LEU A 1 192 ? -6.406 -15.477 -16.188 1 98.75 192 LEU A O 1
ATOM 1554 N N . HIS A 1 193 ? -6.473 -17.453 -15.109 1 98.88 193 HIS A N 1
ATOM 1555 C CA . HIS A 1 193 ? -5.102 -17.75 -15.508 1 98.88 193 HIS A CA 1
ATOM 1556 C C . HIS A 1 193 ? -4.98 -17.891 -17.016 1 98.88 193 HIS A C 1
ATOM 1558 O O . HIS A 1 193 ? -4.035 -17.359 -17.625 1 98.88 193 HIS A O 1
ATOM 1564 N N . GLU A 1 194 ? -5.883 -18.547 -17.594 1 98.81 194 GLU A N 1
ATOM 1565 C CA . GLU A 1 194 ? -5.895 -18.703 -19.047 1 98.81 194 GLU A CA 1
ATOM 1566 C C . GLU A 1 194 ? -6.035 -17.344 -19.75 1 98.81 194 GLU A C 1
ATOM 1568 O O . GLU A 1 194 ? -5.316 -17.062 -20.703 1 98.81 194 GLU A O 1
ATOM 1573 N N . ASP A 1 195 ? -6.957 -16.594 -19.297 1 98.5 195 ASP A N 1
ATOM 1574 C CA . ASP A 1 195 ? -7.199 -15.281 -19.875 1 98.5 195 ASP A CA 1
ATOM 1575 C C . ASP A 1 195 ? -5.941 -14.414 -19.812 1 98.5 195 ASP A C 1
ATOM 1577 O O . ASP A 1 195 ? -5.625 -13.711 -20.781 1 98.5 195 ASP A O 1
ATOM 1581 N N . TRP A 1 196 ? -5.207 -14.492 -18.703 1 98.62 196 TRP A N 1
ATOM 1582 C CA . TRP A 1 196 ? -4.004 -13.695 -18.5 1 98.62 196 TRP A CA 1
ATOM 1583 C C . TRP A 1 196 ? -2.812 -14.305 -19.234 1 98.62 196 TRP A C 1
ATOM 1585 O O . TRP A 1 196 ? -2.207 -13.648 -20.094 1 98.62 196 TRP A O 1
ATOM 1595 N N . LEU A 1 197 ? -2.568 -15.531 -19.047 1 98.56 197 LEU A N 1
ATOM 1596 C CA . LEU A 1 197 ? -1.294 -16.125 -19.438 1 98.56 197 LEU A CA 1
ATOM 1597 C C . LEU A 1 197 ? -1.346 -16.594 -20.891 1 98.56 197 LEU A C 1
ATOM 1599 O O . LEU A 1 197 ? -0.334 -16.578 -21.594 1 98.56 197 LEU A O 1
ATOM 1603 N N . ILE A 1 198 ? -2.432 -17.016 -21.312 1 98.25 198 ILE A N 1
ATOM 1604 C CA . ILE A 1 198 ? -2.529 -17.625 -22.625 1 98.25 198 ILE A CA 1
ATOM 1605 C C . ILE A 1 198 ? -3.137 -16.625 -23.609 1 98.25 198 ILE A C 1
ATOM 1607 O O . ILE A 1 198 ? -2.547 -16.328 -24.656 1 98.25 198 ILE A O 1
ATOM 1611 N N . ASP A 1 199 ? -4.27 -16 -23.25 1 97.88 199 ASP A N 1
ATOM 1612 C CA . ASP A 1 199 ? -5.039 -15.195 -24.188 1 97.88 199 ASP A CA 1
ATOM 1613 C C . ASP A 1 199 ? -4.637 -13.727 -24.125 1 97.88 199 ASP A C 1
ATOM 1615 O O . ASP A 1 199 ? -4.852 -12.977 -25.078 1 97.88 199 ASP A O 1
ATOM 1619 N N . GLU A 1 200 ? -4.105 -13.281 -23.016 1 96.81 200 GLU A N 1
ATOM 1620 C CA . GLU A 1 200 ? -3.748 -11.883 -22.781 1 96.81 200 GLU A CA 1
ATOM 1621 C C . GLU A 1 200 ? -4.898 -10.953 -23.156 1 96.81 200 GLU A C 1
ATOM 1623 O O . GLU A 1 200 ? -4.703 -9.969 -23.875 1 96.81 200 GLU A O 1
ATOM 1628 N N . ASN A 1 201 ? -6.035 -11.312 -22.766 1 95.38 201 ASN A N 1
ATOM 1629 C CA . ASN A 1 201 ? -7.191 -10.484 -23.109 1 95.38 201 ASN A CA 1
ATOM 1630 C C . ASN A 1 201 ? -7.234 -9.211 -22.266 1 95.38 201 ASN A C 1
ATOM 1632 O O . ASN A 1 201 ? -7.199 -8.102 -22.812 1 95.38 201 ASN A O 1
ATOM 1636 N N . LYS A 1 202 ? -7.293 -9.391 -21.047 1 95.19 202 LYS A N 1
ATOM 1637 C CA . LYS A 1 202 ? -7.457 -8.234 -20.172 1 95.19 202 LYS A CA 1
ATOM 1638 C C . LYS A 1 202 ? -6.109 -7.688 -19.734 1 95.19 202 LYS A C 1
ATOM 1640 O O . LYS A 1 202 ? -5.926 -6.473 -19.625 1 95.19 202 LYS A O 1
ATOM 1645 N N . PHE A 1 203 ? -5.215 -8.633 -19.422 1 96.44 203 PHE A N 1
ATOM 1646 C CA . PHE A 1 203 ? -3.896 -8.242 -18.938 1 96.44 203 PHE A CA 1
ATOM 1647 C C . PHE A 1 203 ? -2.799 -8.812 -19.828 1 96.44 203 PHE A C 1
ATOM 1649 O O . PHE A 1 203 ? -2.922 -9.93 -20.344 1 96.44 203 PHE A O 1
ATOM 1656 N N . LYS A 1 204 ? -1.721 -8.086 -19.938 1 96.56 204 LYS A N 1
ATOM 1657 C CA . LYS A 1 204 ? -0.597 -8.5 -20.766 1 96.56 204 LYS A CA 1
ATOM 1658 C C . LYS A 1 204 ? 0.45 -9.242 -19.953 1 96.56 204 LYS A C 1
ATOM 1660 O O . LYS A 1 204 ? 0.53 -9.07 -18.734 1 96.56 204 LYS A O 1
ATOM 1665 N N . LEU A 1 205 ? 1.21 -10.008 -20.656 1 97.62 205 LEU A N 1
ATOM 1666 C CA . LEU A 1 205 ? 2.311 -10.711 -20 1 97.62 205 LEU A CA 1
ATOM 1667 C C . LEU A 1 205 ? 3.447 -9.75 -19.656 1 97.62 205 LEU A C 1
ATOM 1669 O O . LEU A 1 205 ? 3.881 -8.969 -20.516 1 97.62 205 LEU A O 1
ATOM 1673 N N . PRO A 1 206 ? 3.994 -9.891 -18.469 1 96.69 206 PRO A N 1
ATOM 1674 C CA . PRO A 1 206 ? 5.129 -9.047 -18.094 1 96.69 206 PRO A CA 1
ATOM 1675 C C . PRO A 1 206 ? 6.477 -9.672 -18.453 1 96.69 206 PRO A C 1
ATOM 1677 O O . PRO A 1 206 ? 7.52 -9.031 -18.297 1 96.69 206 PRO A O 1
ATOM 1680 N N . ALA A 1 207 ? 6.477 -10.898 -18.891 1 96.94 207 ALA A N 1
ATOM 1681 C CA . ALA A 1 207 ? 7.672 -11.68 -19.188 1 96.94 207 ALA A CA 1
ATOM 1682 C C . ALA A 1 207 ? 7.352 -12.836 -20.125 1 96.94 207 ALA A C 1
ATOM 1684 O O . ALA A 1 207 ? 6.184 -13.18 -20.312 1 96.94 207 ALA A O 1
ATOM 1685 N N . PRO A 1 208 ? 8.438 -13.398 -20.703 1 96.81 208 PRO A N 1
ATOM 1686 C CA . PRO A 1 208 ? 8.172 -14.602 -21.5 1 96.81 208 PRO A CA 1
ATOM 1687 C C . PRO A 1 208 ? 7.488 -15.695 -20.688 1 96.81 208 PRO A C 1
ATOM 1689 O O . PRO A 1 208 ? 7.629 -15.75 -19.469 1 96.81 208 PRO A O 1
ATOM 1692 N N . LEU A 1 209 ? 6.793 -16.516 -21.5 1 98.12 209 LEU A N 1
ATOM 1693 C CA . LEU A 1 209 ? 5.973 -17.547 -20.859 1 98.12 209 LEU A CA 1
ATOM 1694 C C . LEU A 1 209 ? 6.426 -18.938 -21.266 1 98.12 209 LEU A C 1
ATOM 1696 O O . LEU A 1 209 ? 6.625 -19.203 -22.453 1 98.12 209 LEU A O 1
ATOM 1700 N N . LEU A 1 210 ? 6.699 -19.75 -20.297 1 98 210 LEU A N 1
ATOM 1701 C CA . LEU A 1 210 ? 6.879 -21.172 -20.5 1 98 210 LEU A CA 1
ATOM 1702 C C . LEU A 1 210 ? 5.699 -21.953 -19.938 1 98 210 LEU A C 1
ATOM 1704 O O . LEU A 1 210 ? 5.449 -21.922 -18.719 1 98 210 LEU A O 1
ATOM 1708 N N . VAL A 1 211 ? 4.977 -22.672 -20.797 1 98.06 211 VAL A N 1
ATOM 1709 C CA . VAL A 1 211 ? 3.805 -23.406 -20.359 1 98.06 211 VAL A CA 1
ATOM 1710 C C . VAL A 1 211 ? 4.16 -24.891 -20.203 1 98.06 211 VAL A C 1
ATOM 1712 O O . VAL A 1 211 ? 4.73 -25.5 -21.125 1 98.06 211 VAL A O 1
ATOM 1715 N N . ILE A 1 212 ? 3.848 -25.406 -19.062 1 97.19 212 ILE A N 1
ATOM 1716 C CA . ILE A 1 212 ? 4.023 -26.844 -18.812 1 97.19 212 ILE A CA 1
ATOM 1717 C C . ILE A 1 212 ? 2.66 -27.5 -18.641 1 97.19 212 ILE A C 1
ATOM 1719 O O . ILE A 1 212 ? 1.861 -27.078 -17.797 1 97.19 212 ILE A O 1
ATOM 1723 N N . ASP A 1 213 ? 2.381 -28.531 -19.453 1 96.94 213 ASP A N 1
ATOM 1724 C CA . ASP A 1 213 ? 1.171 -29.312 -19.234 1 96.94 213 ASP A CA 1
ATOM 1725 C C . ASP A 1 213 ? 1.255 -30.109 -17.922 1 96.94 213 ASP A C 1
ATOM 1727 O O . ASP A 1 213 ? 1.978 -31.094 -17.844 1 96.94 213 ASP A O 1
ATOM 1731 N N . ALA A 1 214 ? 0.441 -29.703 -16.984 1 96.94 214 ALA A N 1
ATOM 1732 C CA . ALA A 1 214 ? 0.534 -30.297 -15.641 1 96.94 214 ALA A CA 1
ATOM 1733 C C . ALA A 1 214 ? -0.668 -31.188 -15.359 1 96.94 214 ALA A C 1
ATOM 1735 O O . ALA A 1 214 ? -1.062 -31.359 -14.203 1 96.94 214 ALA A O 1
ATOM 1736 N N . ASN A 1 215 ? -1.254 -31.766 -16.359 1 96.38 215 ASN A N 1
ATOM 1737 C CA . ASN A 1 215 ? -2.402 -32.656 -16.172 1 96.38 215 ASN A CA 1
ATOM 1738 C C . ASN A 1 215 ? -1.97 -34.094 -15.883 1 96.38 215 ASN A C 1
ATOM 1740 O O . ASN A 1 215 ? -2.766 -34.906 -15.398 1 96.38 215 ASN A O 1
ATOM 1744 N N . SER A 1 216 ? -0.717 -34.406 -16.203 1 90 216 SER A N 1
ATOM 1745 C CA . SER A 1 216 ? -0.226 -35.781 -16.078 1 90 216 SER A CA 1
ATOM 1746 C C . SER A 1 216 ? 0.02 -36.125 -14.609 1 90 216 SER A C 1
ATOM 1748 O O . SER A 1 216 ? -0.006 -35.25 -13.742 1 90 216 SER A O 1
ATOM 1750 N N . ASP A 1 217 ? 0.243 -37.406 -14.383 1 85.06 217 ASP A N 1
ATOM 1751 C CA . ASP A 1 217 ? 0.589 -37.875 -13.039 1 85.06 217 ASP A CA 1
ATOM 1752 C C . ASP A 1 217 ? 1.985 -37.406 -12.641 1 85.06 217 ASP A C 1
ATOM 1754 O O . ASP A 1 217 ? 2.742 -36.906 -13.484 1 85.06 217 ASP A O 1
ATOM 1758 N N . ILE A 1 218 ? 2.289 -37.562 -11.367 1 77.94 218 ILE A N 1
ATOM 1759 C CA . ILE A 1 218 ? 3.486 -36.969 -10.773 1 77.94 218 ILE A CA 1
ATOM 1760 C C . ILE A 1 218 ? 4.73 -37.531 -11.461 1 77.94 218 ILE A C 1
ATOM 1762 O O . ILE A 1 218 ? 5.703 -36.812 -11.688 1 77.94 218 ILE A O 1
ATOM 1766 N N . SER A 1 219 ? 4.75 -38.812 -11.836 1 80.69 219 SER A N 1
ATOM 1767 C CA . SER A 1 219 ? 5.918 -39.438 -12.469 1 80.69 219 SER A CA 1
ATOM 1768 C C . SER A 1 219 ? 6.219 -38.781 -13.82 1 80.69 219 SER A C 1
ATOM 1770 O O . SER A 1 219 ? 7.379 -38.562 -14.156 1 80.69 219 SER A O 1
ATOM 1772 N N . GLN A 1 220 ? 5.238 -38.438 -14.516 1 88.81 220 GLN A N 1
ATOM 1773 C CA . GLN A 1 220 ? 5.391 -37.812 -15.82 1 88.81 220 GLN A CA 1
ATOM 1774 C C . GLN A 1 220 ? 5.723 -36.344 -15.672 1 88.81 220 GLN A C 1
ATOM 1776 O O . GLN A 1 220 ? 6.379 -35.75 -16.531 1 88.81 220 GLN A O 1
ATOM 1781 N N . LEU A 1 221 ? 5.348 -35.844 -14.578 1 88.75 221 LEU A N 1
ATOM 1782 C CA . LEU A 1 221 ? 5.586 -34.406 -14.32 1 88.75 221 LEU A CA 1
ATOM 1783 C C . LEU A 1 221 ? 7.074 -34.125 -14.148 1 88.75 221 LEU A C 1
ATOM 1785 O O . LEU A 1 221 ? 7.578 -33.125 -14.609 1 88.75 221 LEU A O 1
ATOM 1789 N N . TYR A 1 222 ? 7.844 -35.062 -13.602 1 90.44 222 TYR A N 1
ATOM 1790 C CA . TYR A 1 222 ? 9.273 -34.875 -13.367 1 90.44 222 TYR A CA 1
ATOM 1791 C C . TYR A 1 222 ? 10.039 -34.812 -14.688 1 90.44 222 TYR A C 1
ATOM 1793 O O . TYR A 1 222 ? 11.023 -34.094 -14.805 1 90.44 222 TYR A O 1
ATOM 1801 N N . THR A 1 223 ? 9.562 -35.562 -15.688 1 91.88 223 THR A N 1
ATOM 1802 C CA . THR A 1 223 ? 10.172 -35.5 -17.016 1 91.88 223 THR A CA 1
ATOM 1803 C C . THR A 1 223 ? 9.977 -34.094 -17.609 1 91.88 223 THR A C 1
ATOM 1805 O O . THR A 1 223 ? 10.898 -33.562 -18.219 1 91.88 223 THR A O 1
ATOM 1808 N N . LYS A 1 224 ? 8.867 -33.594 -17.406 1 94.25 224 LYS A N 1
ATOM 1809 C CA . LYS A 1 224 ? 8.57 -32.25 -17.906 1 94.25 224 LYS A CA 1
ATOM 1810 C C . LYS A 1 224 ? 9.375 -31.203 -17.156 1 94.25 224 LYS A C 1
ATOM 1812 O O . LYS A 1 224 ? 9.789 -30.203 -17.734 1 94.25 224 LYS A O 1
ATOM 1817 N N . PHE A 1 225 ? 9.578 -31.406 -15.836 1 95.88 225 PHE A N 1
ATOM 1818 C CA . PHE A 1 225 ? 10.398 -30.5 -15.047 1 95.88 225 PHE A CA 1
ATOM 1819 C C . PHE A 1 225 ? 11.828 -30.453 -15.578 1 95.88 225 PHE A C 1
ATOM 1821 O O . PHE A 1 225 ? 12.438 -29.391 -15.656 1 95.88 225 PHE A O 1
ATOM 1828 N N . GLU A 1 226 ? 12.297 -31.641 -16 1 93.75 226 GLU A N 1
ATOM 1829 C CA . GLU A 1 226 ? 13.648 -31.734 -16.547 1 93.75 226 GLU A CA 1
ATOM 1830 C C . GLU A 1 226 ? 13.766 -30.953 -17.844 1 93.75 226 GLU A C 1
ATOM 1832 O O . GLU A 1 226 ? 14.781 -30.297 -18.094 1 93.75 226 GLU A O 1
ATOM 1837 N N . GLU A 1 227 ? 12.789 -31.078 -18.594 1 93.62 227 GLU A N 1
ATOM 1838 C CA . GLU A 1 227 ? 12.781 -30.328 -19.844 1 93.62 227 GLU A CA 1
ATOM 1839 C C . GLU A 1 227 ? 12.734 -28.828 -19.578 1 93.62 227 GLU A C 1
ATOM 1841 O O . GLU A 1 227 ? 13.422 -28.047 -20.234 1 93.62 227 GLU A O 1
ATOM 1846 N N . ALA A 1 228 ? 11.93 -28.453 -18.656 1 94.75 228 ALA A N 1
ATOM 1847 C CA . ALA A 1 228 ? 11.812 -27.047 -18.297 1 94.75 228 ALA A CA 1
ATOM 1848 C C . ALA A 1 228 ? 13.133 -26.516 -17.75 1 94.75 228 ALA A C 1
ATOM 1850 O O . ALA A 1 228 ? 13.477 -25.344 -17.969 1 94.75 228 ALA A O 1
ATOM 1851 N N . LYS A 1 229 ? 13.805 -27.328 -16.984 1 96.12 229 LYS A N 1
ATOM 1852 C CA . LYS A 1 229 ? 15.094 -26.938 -16.422 1 96.12 229 LYS A CA 1
ATOM 1853 C C . LYS A 1 229 ? 16.047 -26.438 -17.5 1 96.12 229 LYS A C 1
ATOM 1855 O O . LYS A 1 229 ? 16.688 -25.406 -17.328 1 96.12 229 LYS A O 1
ATOM 1860 N N . GLU A 1 230 ? 16.047 -27.188 -18.562 1 93.69 230 GLU A N 1
ATOM 1861 C CA . GLU A 1 230 ? 16.922 -26.797 -19.656 1 93.69 230 GLU A CA 1
ATOM 1862 C C . GLU A 1 230 ? 16.562 -25.422 -20.203 1 93.69 230 GLU A C 1
ATOM 1864 O O . GLU A 1 230 ? 17.438 -24.594 -20.469 1 93.69 230 GLU A O 1
ATOM 1869 N N . GLN A 1 231 ? 15.336 -25.188 -20.281 1 93.38 231 GLN A N 1
ATOM 1870 C CA . GLN A 1 231 ? 14.852 -23.922 -20.812 1 93.38 231 GLN A CA 1
ATOM 1871 C C . GLN A 1 231 ? 15.102 -22.781 -19.844 1 93.38 231 GLN A C 1
ATOM 1873 O O . GLN A 1 231 ? 15.477 -21.672 -20.234 1 93.38 231 GLN A O 1
ATOM 1878 N N . ILE A 1 232 ? 14.969 -23.016 -18.578 1 95.75 232 ILE A N 1
ATOM 1879 C CA . ILE A 1 232 ? 15.133 -22 -17.547 1 95.75 232 ILE A CA 1
ATOM 1880 C C . ILE A 1 232 ? 16.609 -21.656 -17.406 1 95.75 232 ILE A C 1
ATOM 1882 O O . ILE A 1 232 ? 16.984 -20.484 -17.406 1 95.75 232 ILE A O 1
ATOM 1886 N N . PHE A 1 233 ? 17.469 -22.641 -17.359 1 93.94 233 PHE A N 1
ATOM 1887 C CA . PHE A 1 233 ? 18.891 -22.422 -17.125 1 93.94 233 PHE A CA 1
ATOM 1888 C C . PHE A 1 233 ? 19.562 -21.844 -18.375 1 93.94 233 PHE A C 1
ATOM 1890 O O . PHE A 1 233 ? 20.625 -21.234 -18.281 1 93.94 233 PHE A O 1
ATOM 1897 N N . ALA A 1 234 ? 18.906 -22.062 -19.547 1 91.19 234 ALA A N 1
ATOM 1898 C CA . ALA A 1 234 ? 19.438 -21.5 -20.781 1 91.19 234 ALA A CA 1
ATOM 1899 C C . ALA A 1 234 ? 19.391 -19.969 -20.75 1 91.19 234 ALA A C 1
ATOM 1901 O O . ALA A 1 234 ? 20.047 -19.297 -21.547 1 91.19 234 ALA A O 1
ATOM 1902 N N . LYS A 1 235 ? 18.672 -19.406 -19.906 1 90.69 235 LYS A N 1
ATOM 1903 C CA . LYS A 1 235 ? 18.547 -17.969 -19.797 1 90.69 235 LYS A CA 1
ATOM 1904 C C . LYS A 1 235 ? 19.688 -17.375 -18.984 1 90.69 235 LYS A C 1
ATOM 1906 O O . LYS A 1 235 ? 19.875 -16.156 -18.953 1 90.69 235 LYS A O 1
ATOM 1911 N N . LEU A 1 236 ? 20.422 -18.234 -18.312 1 88.44 236 LEU A N 1
ATOM 1912 C CA . LEU A 1 236 ? 21.562 -17.812 -17.516 1 88.44 236 LEU A CA 1
ATOM 1913 C C . LEU A 1 236 ? 22.812 -17.672 -18.391 1 88.44 236 LEU A C 1
ATOM 1915 O O . LEU A 1 236 ? 22.953 -18.391 -19.375 1 88.44 236 LEU A O 1
ATOM 1919 N N . SER A 1 237 ? 23.656 -16.672 -18 1 81.94 237 SER A N 1
ATOM 1920 C CA . SER A 1 237 ? 24.953 -16.516 -18.656 1 81.94 237 SER A CA 1
ATOM 1921 C C . SER A 1 237 ? 25.984 -17.484 -18.078 1 81.94 237 SER A C 1
ATOM 1923 O O . SER A 1 237 ? 25.875 -17.891 -16.922 1 81.94 237 SER A O 1
ATOM 1925 N N . MET B 1 1 ? -2.027 36.094 47.938 1 21.02 1 MET B N 1
ATOM 1926 C CA . MET B 1 1 ? -2.367 36.812 46.719 1 21.02 1 MET B CA 1
ATOM 1927 C C . MET B 1 1 ? -1.165 36.875 45.781 1 21.02 1 MET B C 1
ATOM 1929 O O . MET B 1 1 ? -1.176 37.625 44.812 1 21.02 1 MET B O 1
ATOM 1933 N N . ILE B 1 2 ? 0.099 36.406 46.312 1 21.77 2 ILE B N 1
ATOM 1934 C CA . ILE B 1 2 ? 1.408 36.781 45.781 1 21.77 2 ILE B CA 1
ATOM 1935 C C . ILE B 1 2 ? 1.536 36.281 44.344 1 21.77 2 ILE B C 1
ATOM 1937 O O . ILE B 1 2 ? 1.913 37.031 43.438 1 21.77 2 ILE B O 1
ATOM 1941 N N . GLY B 1 3 ? 1.92 35 44.125 1 22.83 3 GLY B N 1
ATOM 1942 C CA . GLY B 1 3 ? 3.014 34.281 43.5 1 22.83 3 GLY B CA 1
ATOM 1943 C C . GLY B 1 3 ? 2.705 33.844 42.094 1 22.83 3 GLY B C 1
ATOM 1944 O O . GLY B 1 3 ? 3.42 33 41.531 1 22.83 3 GLY B O 1
ATOM 1945 N N . ILE B 1 4 ? 1.49 33.844 41.469 1 28.03 4 ILE B N 1
ATOM 1946 C CA . ILE B 1 4 ? 0.946 33.125 40.312 1 28.03 4 ILE B CA 1
ATOM 1947 C C . ILE B 1 4 ? 1.522 33.719 39.031 1 28.03 4 ILE B C 1
ATOM 1949 O O . ILE B 1 4 ? 1.104 33.344 37.938 1 28.03 4 ILE B O 1
ATOM 1953 N N . GLN B 1 5 ? 2.199 34.906 39.062 1 26.22 5 GLN B N 1
ATOM 1954 C CA . GLN B 1 5 ? 2.301 35.75 37.875 1 26.22 5 GLN B CA 1
ATOM 1955 C C . GLN B 1 5 ? 3.148 35.062 36.812 1 26.22 5 GLN B C 1
ATOM 1957 O O . GLN B 1 5 ? 2.863 35.188 35.625 1 26.22 5 GLN B O 1
ATOM 1962 N N . GLN B 1 6 ? 4.488 34.75 37.062 1 25.88 6 GLN B N 1
ATOM 1963 C CA . GLN B 1 6 ? 5.633 34.844 36.188 1 25.88 6 GLN B CA 1
ATOM 1964 C C . GLN B 1 6 ? 5.684 33.656 35.219 1 25.88 6 GLN B C 1
ATOM 1966 O O . GLN B 1 6 ? 6.613 33.562 34.406 1 25.88 6 GLN B O 1
ATOM 1971 N N . LEU B 1 7 ? 5.059 32.5 35.438 1 27.3 7 LEU B N 1
ATOM 1972 C CA . LEU B 1 7 ? 5.477 31.281 34.75 1 27.3 7 LEU B CA 1
ATOM 1973 C C . LEU B 1 7 ? 5.109 31.328 33.281 1 27.3 7 LEU B C 1
ATOM 1975 O O . LEU B 1 7 ? 5.297 30.344 32.562 1 27.3 7 LEU B O 1
ATOM 1979 N N . ASN B 1 8 ? 4.312 32.281 32.781 1 29.2 8 ASN B N 1
ATOM 1980 C CA . ASN B 1 8 ? 3.629 32.188 31.516 1 29.2 8 ASN B CA 1
ATOM 1981 C C . ASN B 1 8 ? 4.613 32.25 30.344 1 29.2 8 ASN B C 1
ATOM 1983 O O . ASN B 1 8 ? 4.254 31.969 29.203 1 29.2 8 ASN B O 1
ATOM 1987 N N . LEU B 1 9 ? 5.625 33.156 30.297 1 28.95 9 LEU B N 1
ATOM 1988 C CA . LEU B 1 9 ? 6.328 33.625 29.109 1 28.95 9 LEU B CA 1
ATOM 1989 C C . LEU B 1 9 ? 7.281 32.562 28.578 1 28.95 9 LEU B C 1
ATOM 1991 O O . LEU B 1 9 ? 7.855 32.719 27.5 1 28.95 9 LEU B O 1
ATOM 1995 N N . GLU B 1 10 ? 7.941 31.719 29.438 1 28.94 10 GLU B N 1
ATOM 1996 C CA . GLU B 1 10 ? 9.094 30.938 29.016 1 28.94 10 GLU B CA 1
ATOM 1997 C C . GLU B 1 10 ? 8.68 29.828 28.031 1 28.94 10 GLU B C 1
ATOM 1999 O O . GLU B 1 10 ? 9.461 28.922 27.75 1 28.94 10 GLU B O 1
ATOM 2004 N N . ASN B 1 11 ? 7.41 29.578 27.828 1 31.03 11 ASN B N 1
ATOM 2005 C CA . ASN B 1 11 ? 7.168 28.453 26.938 1 31.03 11 ASN B CA 1
ATOM 2006 C C . ASN B 1 11 ? 7.781 28.703 25.562 1 31.03 11 ASN B C 1
ATOM 2008 O O . ASN B 1 11 ? 7.121 29.219 24.656 1 31.03 11 ASN B O 1
ATOM 2012 N N . ARG B 1 12 ? 9.039 29.234 25.344 1 29.55 12 ARG B N 1
ATOM 2013 C CA . ARG B 1 12 ? 9.898 29.359 24.172 1 29.55 12 ARG B CA 1
ATOM 2014 C C . ARG B 1 12 ? 9.703 28.188 23.219 1 29.55 12 ARG B C 1
ATOM 2016 O O . ARG B 1 12 ? 9.414 27.078 23.656 1 29.55 12 ARG B O 1
ATOM 2023 N N . GLU B 1 13 ? 9.492 28.516 21.922 1 35.56 13 GLU B N 1
ATOM 2024 C CA . GLU B 1 13 ? 9.477 27.703 20.703 1 35.56 13 GLU B CA 1
ATOM 2025 C C . GLU B 1 13 ? 10.508 26.578 20.766 1 35.56 13 GLU B C 1
ATOM 2027 O O . GLU B 1 13 ? 11.711 26.844 20.844 1 35.56 13 GLU B O 1
ATOM 2032 N N . ARG B 1 14 ? 10.352 25.719 21.578 1 39.78 14 ARG B N 1
ATOM 2033 C CA . ARG B 1 14 ? 11.258 24.578 21.641 1 39.78 14 ARG B CA 1
ATOM 2034 C C . ARG B 1 14 ? 11.594 24.078 20.234 1 39.78 14 ARG B C 1
ATOM 2036 O O . ARG B 1 14 ? 10.734 23.531 19.547 1 39.78 14 ARG B O 1
ATOM 2043 N N . CYS B 1 15 ? 12.258 24.938 19.516 1 40.72 15 CYS B N 1
ATOM 2044 C CA . CYS B 1 15 ? 12.914 24.266 18.391 1 40.72 15 CYS B CA 1
ATOM 2045 C C . CYS B 1 15 ? 13.781 23.109 18.891 1 40.72 15 CYS B C 1
ATOM 2047 O O . CYS B 1 15 ? 14.781 23.328 19.578 1 40.72 15 CYS B O 1
ATOM 2049 N N . ARG B 1 16 ? 13.242 22.172 19.344 1 39.34 16 ARG B N 1
ATOM 2050 C CA . ARG B 1 16 ? 14.18 21.109 19.688 1 39.34 16 ARG B CA 1
ATOM 2051 C C . ARG B 1 16 ? 15.133 20.828 18.531 1 39.34 16 ARG B C 1
ATOM 2053 O O . ARG B 1 16 ? 14.742 20.219 17.531 1 39.34 16 ARG B O 1
ATOM 2060 N N . ALA B 1 17 ? 16.203 21.641 18.406 1 37.62 17 ALA B N 1
ATOM 2061 C CA . ALA B 1 17 ? 17.344 21.469 17.5 1 37.62 17 ALA B CA 1
ATOM 2062 C C . ALA B 1 17 ? 18.016 20.109 17.719 1 37.62 17 ALA B C 1
ATOM 2064 O O . ALA B 1 17 ? 18.453 19.797 18.828 1 37.62 17 ALA B O 1
ATOM 2065 N N . VAL B 1 18 ? 17.719 18.984 17.203 1 38.81 18 VAL B N 1
ATOM 2066 C CA . VAL B 1 18 ? 18.703 17.906 17.172 1 38.81 18 VAL B CA 1
ATOM 2067 C C . VAL B 1 18 ? 20.047 18.453 16.672 1 38.81 18 VAL B C 1
ATOM 2069 O O . VAL B 1 18 ? 20.125 19.078 15.617 1 38.81 18 VAL B O 1
ATOM 2072 N N . LEU B 1 19 ? 21.094 18.609 17.562 1 37.28 19 LEU B N 1
ATOM 2073 C CA . LEU B 1 19 ? 22.375 19.297 17.594 1 37.28 19 LEU B CA 1
ATOM 2074 C C . LEU B 1 19 ? 23.234 18.891 16.406 1 37.28 19 LEU B C 1
ATOM 2076 O O . LEU B 1 19 ? 24.453 19.141 16.391 1 37.28 19 LEU B O 1
ATOM 2080 N N . ASP B 1 20 ? 23 17.797 15.578 1 41.44 20 ASP B N 1
ATOM 2081 C CA . ASP B 1 20 ? 24.219 17.75 14.766 1 41.44 20 ASP B CA 1
ATOM 2082 C C . ASP B 1 20 ? 24.453 19.094 14.07 1 41.44 20 ASP B C 1
ATOM 2084 O O . ASP B 1 20 ? 23.516 19.875 13.883 1 41.44 20 ASP B O 1
ATOM 2088 N N . GLY B 1 21 ? 25.688 19.625 13.875 1 44.12 21 GLY B N 1
ATOM 2089 C CA . GLY B 1 21 ? 26.062 20.859 13.195 1 44.12 21 GLY B CA 1
ATOM 2090 C C . GLY B 1 21 ? 25.094 21.266 12.102 1 44.12 21 GLY B C 1
ATOM 2091 O O . GLY B 1 21 ? 24.297 20.438 11.633 1 44.12 21 GLY B O 1
ATOM 2092 N N . PRO B 1 22 ? 24.719 22.625 11.984 1 51.81 22 PRO B N 1
ATOM 2093 C CA . PRO B 1 22 ? 23.797 23.156 10.984 1 51.81 22 PRO B CA 1
ATOM 2094 C C . PRO B 1 22 ? 23.969 22.516 9.609 1 51.81 22 PRO B C 1
ATOM 2096 O O . PRO B 1 22 ? 25 22.688 8.977 1 51.81 22 PRO B O 1
ATOM 2099 N N . GLN B 1 23 ? 23.766 21.25 9.422 1 63.66 23 GLN B N 1
ATOM 2100 C CA . GLN B 1 23 ? 24.016 20.688 8.102 1 63.66 23 GLN B CA 1
ATOM 2101 C C . GLN B 1 23 ? 23.078 21.297 7.059 1 63.66 23 GLN B C 1
ATOM 2103 O O . GLN B 1 23 ? 21.859 21.156 7.164 1 63.66 23 GLN B O 1
ATOM 2108 N N . THR B 1 24 ? 23.453 22.406 6.445 1 77.56 24 THR B N 1
ATOM 2109 C CA . THR B 1 24 ? 22.75 22.984 5.309 1 77.56 24 THR B CA 1
ATOM 2110 C C . THR B 1 24 ? 22.688 22 4.148 1 77.56 24 THR B C 1
ATOM 2112 O O . THR B 1 24 ? 23.531 21.109 4.039 1 77.56 24 THR B O 1
ATOM 2115 N N . LYS B 1 25 ? 21.5 22.078 3.564 1 87.31 25 LYS B N 1
ATOM 2116 C CA . LYS B 1 25 ? 21.281 21.25 2.379 1 87.31 25 LYS B CA 1
ATOM 2117 C C . LYS B 1 25 ? 20.953 22.125 1.165 1 87.31 25 LYS B C 1
ATOM 2119 O O . LYS B 1 25 ? 20.438 23.234 1.311 1 87.31 25 LYS B O 1
ATOM 2124 N N . ASP B 1 26 ? 21.297 21.562 0.013 1 91.44 26 ASP B N 1
ATOM 2125 C CA . ASP B 1 26 ? 20.953 22.266 -1.216 1 91.44 26 ASP B CA 1
ATOM 2126 C C . ASP B 1 26 ? 19.438 22.344 -1.399 1 91.44 26 ASP B C 1
ATOM 2128 O O . ASP B 1 26 ? 18.922 23.328 -1.948 1 91.44 26 ASP B O 1
ATOM 2132 N N . SER B 1 27 ? 18.781 21.281 -0.938 1 95.75 27 SER B N 1
ATOM 2133 C CA . SER B 1 27 ? 17.328 21.219 -0.999 1 95.75 27 SER B CA 1
ATOM 2134 C C . SER B 1 27 ? 16.75 20.547 0.242 1 95.75 27 SER B C 1
ATOM 2136 O O . SER B 1 27 ? 17.344 19.625 0.786 1 95.75 27 SER B O 1
ATOM 2138 N N . ILE B 1 28 ? 15.586 21.109 0.7 1 97.12 28 ILE B N 1
ATOM 2139 C CA . ILE B 1 28 ? 14.992 20.547 1.909 1 97.12 28 ILE B CA 1
ATOM 2140 C C . ILE B 1 28 ? 13.516 20.266 1.677 1 97.12 28 ILE B C 1
ATOM 2142 O O . ILE B 1 28 ? 12.867 20.922 0.857 1 97.12 28 ILE B O 1
ATOM 2146 N N . THR B 1 29 ? 13.031 19.219 2.412 1 97.88 29 THR B N 1
ATOM 2147 C CA . THR B 1 29 ? 11.609 18.906 2.477 1 97.88 29 THR B CA 1
ATOM 2148 C C . THR B 1 29 ? 11.031 19.312 3.832 1 97.88 29 THR B C 1
ATOM 2150 O O . THR B 1 29 ? 11.531 18.891 4.875 1 97.88 29 THR B O 1
ATOM 2153 N N . VAL B 1 30 ? 9.969 20.156 3.783 1 98.25 30 VAL B N 1
ATOM 2154 C CA . VAL B 1 30 ? 9.289 20.641 4.984 1 98.25 30 VAL B CA 1
ATOM 2155 C C . VAL B 1 30 ? 7.859 20.109 5.023 1 98.25 30 VAL B C 1
ATOM 2157 O O . VAL B 1 30 ? 7.105 20.281 4.062 1 98.25 30 VAL B O 1
ATOM 2160 N N . ALA B 1 31 ? 7.52 19.438 6.082 1 98.69 31 ALA B N 1
ATOM 2161 C CA . ALA B 1 31 ? 6.129 19.031 6.285 1 98.69 31 ALA B CA 1
ATOM 2162 C C . ALA B 1 31 ? 5.41 19.984 7.234 1 98.69 31 ALA B C 1
ATOM 2164 O O . ALA B 1 31 ? 5.852 20.188 8.367 1 98.69 31 ALA B O 1
ATOM 2165 N N . VAL B 1 32 ? 4.309 20.547 6.734 1 98.81 32 VAL B N 1
ATOM 2166 C CA . VAL B 1 32 ? 3.512 21.453 7.547 1 98.81 32 VAL B CA 1
ATOM 2167 C C . VAL B 1 32 ? 2.348 20.703 8.188 1 98.81 32 VAL B C 1
ATOM 2169 O O . VAL B 1 32 ? 1.458 20.219 7.484 1 98.81 32 VAL B O 1
ATOM 2172 N N . GLU B 1 33 ? 2.391 20.656 9.5 1 98.81 33 GLU B N 1
ATOM 2173 C CA . GLU B 1 33 ? 1.449 19.844 10.258 1 98.81 33 GLU B CA 1
ATOM 2174 C C . GLU B 1 33 ? 0.559 20.719 11.141 1 98.81 33 GLU B C 1
ATOM 2176 O O . GLU B 1 33 ? 0.915 21.844 11.477 1 98.81 33 GLU B O 1
ATOM 2181 N N . GLY B 1 34 ? -0.575 20.125 11.508 1 98.62 34 GLY B N 1
ATOM 2182 C CA . GLY B 1 34 ? -1.539 20.797 12.367 1 98.62 34 GLY B CA 1
ATOM 2183 C C . GLY B 1 34 ? -2.957 20.281 12.18 1 98.62 34 GLY B C 1
ATOM 2184 O O . GLY B 1 34 ? -3.238 19.562 11.227 1 98.62 34 GLY B O 1
ATOM 2185 N N . ASN B 1 35 ? -3.82 20.688 13.078 1 97.94 35 ASN B N 1
ATOM 2186 C CA . ASN B 1 35 ? -5.234 20.328 13.047 1 97.94 35 ASN B CA 1
ATOM 2187 C C . ASN B 1 35 ? -5.941 20.953 11.844 1 97.94 35 ASN B C 1
ATOM 2189 O O . ASN B 1 35 ? -5.359 21.766 11.125 1 97.94 35 ASN B O 1
ATOM 2193 N N . ILE B 1 36 ? -7.102 20.391 11.555 1 94.5 36 ILE B N 1
ATOM 2194 C CA . ILE B 1 36 ? -7.973 21.047 10.594 1 94.5 36 ILE B CA 1
ATOM 2195 C C . ILE B 1 36 ? -8.297 22.453 11.078 1 94.5 36 ILE B C 1
ATOM 2197 O O . ILE B 1 36 ? -8.641 22.656 12.242 1 94.5 36 ILE B O 1
ATOM 2201 N N . GLY B 1 37 ? -8.047 23.453 10.195 1 94.31 37 GLY B N 1
ATOM 2202 C CA . GLY B 1 37 ? -8.344 24.812 10.57 1 94.31 37 GLY B CA 1
ATOM 2203 C C . GLY B 1 37 ? -7.203 25.5 11.297 1 94.31 37 GLY B C 1
ATOM 2204 O O . GLY B 1 37 ? -7.352 26.625 11.773 1 94.31 37 GLY B O 1
ATOM 2205 N N . SER B 1 38 ? -6.066 24.875 11.328 1 96.56 38 SER B N 1
ATOM 2206 C CA . SER B 1 38 ? -4.973 25.438 12.117 1 96.56 38 SER B CA 1
ATOM 2207 C C . SER B 1 38 ? -4.258 26.547 11.352 1 96.56 38 SER B C 1
ATOM 2209 O O . SER B 1 38 ? -3.484 27.312 11.93 1 96.56 38 SER B O 1
ATOM 2211 N N . GLY B 1 39 ? -4.465 26.625 10.047 1 94.56 39 GLY B N 1
ATOM 2212 C CA . GLY B 1 39 ? -3.838 27.672 9.258 1 94.56 39 GLY B CA 1
ATOM 2213 C C . GLY B 1 39 ? -2.77 27.156 8.312 1 94.56 39 GLY B C 1
ATOM 2214 O O . GLY B 1 39 ? -1.977 27.938 7.781 1 94.56 39 GLY B O 1
ATOM 2215 N N . LYS B 1 40 ? -2.734 25.844 8.055 1 96.38 40 LYS B N 1
ATOM 2216 C CA . LYS B 1 40 ? -1.733 25.234 7.18 1 96.38 40 LYS B CA 1
ATOM 2217 C C . LYS B 1 40 ? -1.815 25.828 5.77 1 96.38 40 LYS B C 1
ATOM 2219 O O . LYS B 1 40 ? -0.795 26.203 5.188 1 96.38 40 LYS B O 1
ATOM 2224 N N . SER B 1 41 ? -3.047 25.875 5.25 1 93.88 41 SER B N 1
ATOM 2225 C CA . SER B 1 41 ? -3.223 26.391 3.893 1 93.88 41 SER B CA 1
ATOM 2226 C C . SER B 1 41 ? -2.748 27.828 3.773 1 93.88 41 SER B C 1
ATOM 2228 O O . SER B 1 41 ? -2.15 28.203 2.766 1 93.88 41 SER B O 1
ATOM 2230 N N . THR B 1 42 ? -3.01 28.656 4.723 1 94.25 42 THR B N 1
ATOM 2231 C CA . THR B 1 42 ? -2.553 30.031 4.746 1 94.25 42 THR B CA 1
ATOM 2232 C C . THR B 1 42 ? -1.029 30.109 4.801 1 94.25 42 THR B C 1
ATOM 2234 O O . THR B 1 42 ? -0.413 30.906 4.102 1 94.25 42 THR B O 1
ATOM 2237 N N . PHE B 1 43 ? -0.476 29.297 5.648 1 96.94 43 PHE B N 1
ATOM 2238 C CA . PHE B 1 43 ? 0.976 29.219 5.75 1 96.94 43 PHE B CA 1
ATOM 2239 C C . PHE B 1 43 ? 1.593 28.859 4.406 1 96.94 43 PHE B C 1
ATOM 2241 O O . PHE B 1 43 ? 2.539 29.5 3.955 1 96.94 43 PHE B O 1
ATOM 2248 N N . LEU B 1 44 ? 1.083 27.844 3.783 1 97.81 44 LEU B N 1
ATOM 2249 C CA . LEU B 1 44 ? 1.58 27.391 2.488 1 97.81 44 LEU B CA 1
ATOM 2250 C C . LEU B 1 44 ? 1.431 28.484 1.435 1 97.81 44 LEU B C 1
ATOM 2252 O O . LEU B 1 44 ? 2.332 28.688 0.621 1 97.81 44 LEU B O 1
ATOM 2256 N N . GLN B 1 45 ? 0.325 29.156 1.472 1 95.69 45 GLN B N 1
ATOM 2257 C CA . GLN B 1 45 ? 0.102 30.25 0.535 1 95.69 45 GLN B CA 1
ATOM 2258 C C . GLN B 1 45 ? 1.129 31.359 0.733 1 95.69 45 GLN B C 1
ATOM 2260 O O . GLN B 1 45 ? 1.621 31.938 -0.238 1 95.69 45 GLN B O 1
ATOM 2265 N N . TYR B 1 46 ? 1.416 31.656 1.932 1 96.38 46 TYR B N 1
ATOM 2266 C CA . TYR B 1 46 ? 2.424 32.656 2.24 1 96.38 46 TYR B CA 1
ATOM 2267 C C . TYR B 1 46 ? 3.771 32.281 1.636 1 96.38 46 TYR B C 1
ATOM 2269 O O . TYR B 1 46 ? 4.457 33.125 1.062 1 96.38 46 TYR B O 1
ATOM 2277 N N . PHE B 1 47 ? 4.164 31.078 1.697 1 97.69 47 PHE B N 1
ATOM 2278 C CA . PHE B 1 47 ? 5.496 30.656 1.284 1 97.69 47 PHE B CA 1
ATOM 2279 C C . PHE B 1 47 ? 5.551 30.438 -0.222 1 97.69 47 PHE B C 1
ATOM 2281 O O . PHE B 1 47 ? 6.633 30.406 -0.81 1 97.69 47 PHE B O 1
ATOM 2288 N N . LYS B 1 48 ? 4.383 30.25 -0.827 1 96.94 48 LYS B N 1
ATOM 2289 C CA . LYS B 1 48 ? 4.309 30.031 -2.268 1 96.94 48 LYS B CA 1
ATOM 2290 C C . LYS B 1 48 ? 4.898 31.203 -3.041 1 96.94 48 LYS B C 1
ATOM 2292 O O . LYS B 1 48 ? 5.344 31.031 -4.18 1 96.94 48 LYS B O 1
ATOM 2297 N N . LYS B 1 49 ? 5.012 32.344 -2.484 1 95.81 49 LYS B N 1
ATOM 2298 C CA . LYS B 1 49 ? 5.465 33.562 -3.18 1 95.81 49 LYS B CA 1
ATOM 2299 C C . LYS B 1 49 ? 6.98 33.562 -3.354 1 95.81 49 LYS B C 1
ATOM 2301 O O . LYS B 1 49 ? 7.523 34.344 -4.129 1 95.81 49 LYS B O 1
ATOM 2306 N N . PHE B 1 50 ? 7.645 32.75 -2.643 1 96.88 50 PHE B N 1
ATOM 2307 C CA . PHE B 1 50 ? 9.102 32.719 -2.752 1 96.88 50 PHE B CA 1
ATOM 2308 C C . PHE B 1 50 ? 9.531 31.766 -3.855 1 96.88 50 PHE B C 1
ATOM 2310 O O . PHE B 1 50 ? 9.07 30.625 -3.906 1 96.88 50 PHE B O 1
ATOM 2317 N N . PRO B 1 51 ? 10.43 32.188 -4.719 1 96.38 51 PRO B N 1
ATOM 2318 C CA . PRO B 1 51 ? 10.844 31.359 -5.855 1 96.38 51 PRO B CA 1
ATOM 2319 C C . PRO B 1 51 ? 11.547 30.078 -5.426 1 96.38 51 PRO B C 1
ATOM 2321 O O . PRO B 1 51 ? 11.586 29.094 -6.184 1 96.38 51 PRO B O 1
ATOM 2324 N N . GLU B 1 52 ? 12.078 30.016 -4.199 1 96.19 52 GLU B N 1
ATOM 2325 C CA . GLU B 1 52 ? 12.789 28.859 -3.67 1 96.19 52 GLU B CA 1
ATOM 2326 C C . GLU B 1 52 ? 11.812 27.75 -3.268 1 96.19 52 GLU B C 1
ATOM 2328 O O . GLU B 1 52 ? 12.227 26.609 -3.049 1 96.19 52 GLU B O 1
ATOM 2333 N N . VAL B 1 53 ? 10.547 28.094 -3.256 1 98.12 53 VAL B N 1
ATOM 2334 C CA . VAL B 1 53 ? 9.625 27.188 -2.572 1 98.12 53 VAL B CA 1
ATOM 2335 C C . VAL B 1 53 ? 8.656 26.578 -3.582 1 98.12 53 VAL B C 1
ATOM 2337 O O . VAL B 1 53 ? 8.07 27.297 -4.402 1 98.12 53 VAL B O 1
ATOM 2340 N N . GLU B 1 54 ? 8.523 25.297 -3.562 1 98.12 54 GLU B N 1
ATOM 2341 C CA . GLU B 1 54 ? 7.438 24.562 -4.199 1 98.12 54 GLU B CA 1
ATOM 2342 C C . GLU B 1 54 ? 6.484 23.969 -3.156 1 98.12 54 GLU B C 1
ATOM 2344 O O . GLU B 1 54 ? 6.914 23.312 -2.215 1 98.12 54 GLU B O 1
ATOM 2349 N N . VAL B 1 55 ? 5.211 24.234 -3.375 1 98.19 55 VAL B N 1
ATOM 2350 C CA . VAL B 1 55 ? 4.207 23.766 -2.426 1 98.19 55 VAL B CA 1
ATOM 2351 C C . VAL B 1 55 ? 3.498 22.547 -2.986 1 98.19 55 VAL B C 1
ATOM 2353 O O . VAL B 1 55 ? 3.139 22.5 -4.164 1 98.19 55 VAL B O 1
ATOM 2356 N N . LEU B 1 56 ? 3.33 21.516 -2.125 1 97.88 56 LEU B N 1
ATOM 2357 C CA . LEU B 1 56 ? 2.533 20.328 -2.43 1 97.88 56 LEU B CA 1
ATOM 2358 C C . LEU B 1 56 ? 1.328 20.234 -1.498 1 97.88 56 LEU B C 1
ATOM 2360 O O . LEU B 1 56 ? 1.442 19.719 -0.381 1 97.88 56 LEU B O 1
ATOM 2364 N N . PRO B 1 57 ? 0.183 20.719 -1.989 1 97.06 57 PRO B N 1
ATOM 2365 C CA . PRO B 1 57 ? -1.011 20.594 -1.148 1 97.06 57 PRO B CA 1
ATOM 2366 C C . PRO B 1 57 ? -1.462 19.156 -0.965 1 97.06 57 PRO B C 1
ATOM 2368 O O . PRO B 1 57 ? -1.043 18.266 -1.72 1 97.06 57 PRO B O 1
ATOM 2371 N N . GLU B 1 58 ? -2.271 18.922 0.054 1 95.88 58 GLU B N 1
ATOM 2372 C CA . GLU B 1 58 ? -2.93 17.625 0.141 1 95.88 58 GLU B CA 1
ATOM 2373 C C . GLU B 1 58 ? -3.734 17.328 -1.121 1 95.88 58 GLU B C 1
ATOM 2375 O O . GLU B 1 58 ? -4.445 18.188 -1.63 1 95.88 58 GLU B O 1
ATOM 2380 N N . PRO B 1 59 ? -3.609 16.141 -1.56 1 96 59 PRO B N 1
ATOM 2381 C CA . PRO B 1 59 ? -4.336 15.805 -2.787 1 96 59 PRO B CA 1
ATOM 2382 C C . PRO B 1 59 ? -5.773 15.359 -2.52 1 96 59 PRO B C 1
ATOM 2384 O O . PRO B 1 59 ? -6.164 14.266 -2.932 1 96 59 PRO B O 1
ATOM 2387 N N . VAL B 1 60 ? -6.594 16.188 -1.974 1 93.06 60 VAL B N 1
ATOM 2388 C CA . VAL B 1 60 ? -7.961 15.875 -1.561 1 93.06 60 VAL B CA 1
ATOM 2389 C C . VAL B 1 60 ? -8.789 15.484 -2.781 1 93.06 60 VAL B C 1
ATOM 2391 O O . VAL B 1 60 ? -9.664 14.617 -2.693 1 93.06 60 VAL B O 1
ATOM 2394 N N . ASN B 1 61 ? -8.516 16.156 -3.885 1 95.06 61 ASN B N 1
ATOM 2395 C CA . ASN B 1 61 ? -9.25 15.836 -5.105 1 95.06 61 ASN B CA 1
ATOM 2396 C C . ASN B 1 61 ? -9.07 14.375 -5.504 1 95.06 61 ASN B C 1
ATOM 2398 O O . ASN B 1 61 ? -10 13.75 -6.02 1 95.06 61 ASN B O 1
ATOM 2402 N N . LYS B 1 62 ? -7.926 13.812 -5.301 1 97.19 62 LYS B N 1
ATOM 2403 C CA . LYS B 1 62 ? -7.711 12.391 -5.574 1 97.19 62 LYS B CA 1
ATOM 2404 C C . LYS B 1 62 ? -8.562 11.516 -4.656 1 97.19 62 LYS B C 1
ATOM 2406 O O . LYS B 1 62 ? -9.133 10.516 -5.098 1 97.19 62 LYS B O 1
ATOM 2411 N N . TRP B 1 63 ? -8.641 11.898 -3.408 1 97 63 TRP B N 1
ATOM 2412 C CA . TRP B 1 63 ? -9.375 11.117 -2.416 1 97 63 TRP B CA 1
ATOM 2413 C C . TRP B 1 63 ? -10.867 11.117 -2.717 1 97 63 TRP B C 1
ATOM 2415 O O . TRP B 1 63 ? -11.578 10.164 -2.383 1 97 63 TRP B O 1
ATOM 2425 N N . LYS B 1 64 ? -11.312 12.172 -3.342 1 95.75 64 LYS B N 1
ATOM 2426 C CA . LYS B 1 64 ? -12.727 12.336 -3.65 1 95.75 64 LYS B CA 1
ATOM 2427 C C . LYS B 1 64 ? -13.094 11.648 -4.965 1 95.75 64 LYS B C 1
ATOM 2429 O O . LYS B 1 64 ? -14.266 11.602 -5.344 1 95.75 64 LYS B O 1
ATOM 2434 N N . ASP B 1 65 ? -12.086 11.172 -5.629 1 97.31 65 ASP B N 1
ATOM 2435 C CA . ASP B 1 65 ? -12.352 10.531 -6.914 1 97.31 65 ASP B CA 1
ATOM 2436 C C . ASP B 1 65 ? -11.328 9.438 -7.207 1 97.31 65 ASP B C 1
ATOM 2438 O O . ASP B 1 65 ? -10.531 9.562 -8.141 1 97.31 65 ASP B O 1
ATOM 2442 N N . VAL B 1 66 ? -11.453 8.359 -6.531 1 97.69 66 VAL B N 1
ATOM 2443 C CA . VAL B 1 66 ? -10.648 7.176 -6.832 1 97.69 66 VAL B CA 1
ATOM 2444 C C . VAL B 1 66 ? -11.375 6.312 -7.863 1 97.69 66 VAL B C 1
ATOM 2446 O O . VAL B 1 66 ? -12.156 5.43 -7.504 1 97.69 66 VAL B O 1
ATOM 2449 N N . GLN B 1 67 ? -11.023 6.57 -9.094 1 96.81 67 GLN B N 1
ATOM 2450 C CA . GLN B 1 67 ? -11.672 5.883 -10.211 1 96.81 67 GLN B CA 1
ATOM 2451 C C . GLN B 1 67 ? -13.188 6.031 -10.133 1 96.81 67 GLN B C 1
ATOM 2453 O O . GLN B 1 67 ? -13.922 5.051 -10.281 1 96.81 67 GLN B O 1
ATOM 2458 N N . GLY B 1 68 ? -13.617 7.203 -9.719 1 96.75 68 GLY B N 1
ATOM 2459 C CA . GLY B 1 68 ? -15.039 7.516 -9.711 1 96.75 68 GLY B CA 1
ATOM 2460 C C . GLY B 1 68 ? -15.664 7.453 -8.328 1 96.75 68 GLY B C 1
ATOM 2461 O O . GLY B 1 68 ? -16.812 7.84 -8.141 1 96.75 68 GLY B O 1
ATOM 2462 N N . PHE B 1 69 ? -14.883 7.043 -7.363 1 97.44 69 PHE B N 1
ATOM 2463 C CA . PHE B 1 69 ? -15.445 6.875 -6.027 1 97.44 69 PHE B CA 1
ATOM 2464 C C . PHE B 1 69 ? -14.898 7.93 -5.074 1 97.44 69 PHE B C 1
ATOM 2466 O O . PHE B 1 69 ? -13.688 8.172 -5.031 1 97.44 69 PHE B O 1
ATOM 2473 N N . ASN B 1 70 ? -15.758 8.547 -4.398 1 96.06 70 ASN B N 1
ATOM 2474 C CA . ASN B 1 70 ? -15.383 9.492 -3.346 1 96.06 70 ASN B CA 1
ATOM 2475 C C . ASN B 1 70 ? -15.109 8.773 -2.025 1 96.06 70 ASN B C 1
ATOM 2477 O O . ASN B 1 70 ? -16 8.656 -1.181 1 96.06 70 ASN B O 1
ATOM 2481 N N . THR B 1 71 ? -13.914 8.344 -1.764 1 97 71 THR B N 1
ATOM 2482 C CA . THR B 1 71 ? -13.562 7.523 -0.607 1 97 71 THR B CA 1
ATOM 2483 C C . THR B 1 71 ? -13.609 8.352 0.674 1 97 71 THR B C 1
ATOM 2485 O O . THR B 1 71 ? -13.891 7.82 1.752 1 97 71 THR B O 1
ATOM 2488 N N . LEU B 1 72 ? -13.297 9.641 0.526 1 93.75 72 LEU B N 1
ATOM 2489 C CA . LEU B 1 72 ? -13.422 10.531 1.677 1 93.75 72 LEU B CA 1
ATOM 2490 C C . LEU B 1 72 ? -14.852 10.555 2.195 1 93.75 72 LEU B C 1
ATOM 2492 O O . LEU B 1 72 ? -15.086 10.367 3.391 1 93.75 72 LEU B O 1
ATOM 2496 N N . ASP B 1 73 ? -15.742 10.719 1.3 1 91.88 73 ASP B N 1
ATOM 2497 C CA . ASP B 1 73 ? -17.156 10.719 1.656 1 91.88 73 ASP B CA 1
ATOM 2498 C C . ASP B 1 73 ? -17.578 9.383 2.254 1 91.88 73 ASP B C 1
ATOM 2500 O O . ASP B 1 73 ? -18.312 9.344 3.24 1 91.88 73 ASP B O 1
ATOM 2504 N N . LEU B 1 74 ? -17.156 8.297 1.645 1 94.25 74 LEU B N 1
ATOM 2505 C CA . LEU B 1 74 ? -17.484 6.969 2.143 1 94.25 74 LEU B CA 1
ATOM 2506 C C . LEU B 1 74 ? -17 6.785 3.572 1 94.25 74 LEU B C 1
ATOM 2508 O O . LEU B 1 74 ? -17.719 6.25 4.418 1 94.25 74 LEU B O 1
ATOM 2512 N N . MET B 1 75 ? -15.781 7.219 3.857 1 93.5 75 MET B N 1
ATOM 2513 C CA . MET B 1 75 ? -15.219 7.094 5.199 1 93.5 75 MET B CA 1
ATOM 2514 C C . MET B 1 75 ? -16.062 7.84 6.219 1 93.5 75 MET B C 1
ATOM 2516 O O . MET B 1 75 ? -16.375 7.309 7.289 1 93.5 75 MET B O 1
ATOM 2520 N N . TYR B 1 76 ? -16.5 9.016 5.883 1 86.75 76 TYR B N 1
ATOM 2521 C CA . TYR B 1 76 ? -17.281 9.805 6.824 1 86.75 76 TYR B CA 1
ATOM 2522 C C . TYR B 1 76 ? -18.672 9.195 7.027 1 86.75 76 TYR B C 1
ATOM 2524 O O . TYR B 1 76 ? -19.25 9.297 8.109 1 86.75 76 TYR B O 1
ATOM 2532 N N . LYS B 1 77 ? -19.188 8.562 6.059 1 90.5 77 LYS B N 1
ATOM 2533 C CA . LYS B 1 77 ? -20.5 7.938 6.145 1 90.5 77 LYS B CA 1
ATOM 2534 C C . LYS B 1 77 ? -20.453 6.648 6.965 1 90.5 77 LYS B C 1
ATOM 2536 O O . LYS B 1 77 ? -21.375 6.344 7.715 1 90.5 77 LYS B O 1
ATOM 2541 N N . ASP B 1 78 ? -19.391 5.91 6.746 1 94.56 78 ASP B N 1
ATOM 2542 C CA . ASP B 1 78 ? -19.203 4.645 7.449 1 94.56 78 ASP B CA 1
ATOM 2543 C C . ASP B 1 78 ? -17.719 4.34 7.641 1 94.56 78 ASP B C 1
ATOM 2545 O O . ASP B 1 78 ? -17.141 3.543 6.895 1 94.56 78 ASP B O 1
ATOM 2549 N N . ALA B 1 79 ? -17.188 4.895 8.719 1 93.44 79 ALA B N 1
ATOM 2550 C CA . ALA B 1 79 ? -15.75 4.766 8.969 1 93.44 79 ALA B CA 1
ATOM 2551 C C . ALA B 1 79 ? -15.367 3.312 9.234 1 93.44 79 ALA B C 1
ATOM 2553 O O . ALA B 1 79 ? -14.328 2.842 8.766 1 93.44 79 ALA B O 1
ATOM 2554 N N . SER B 1 80 ? -16.172 2.586 9.914 1 95.31 80 SER B N 1
ATOM 2555 C CA . SER B 1 80 ? -15.844 1.208 10.273 1 95.31 80 SER B CA 1
ATOM 2556 C C . SER B 1 80 ? -15.617 0.352 9.031 1 95.31 80 SER B C 1
ATOM 2558 O O . SER B 1 80 ? -14.758 -0.532 9.031 1 95.31 80 SER B O 1
ATOM 2560 N N . ARG B 1 81 ? -16.344 0.675 8.023 1 96.19 81 ARG B N 1
ATOM 2561 C CA . ARG B 1 81 ? -16.234 -0.12 6.805 1 96.19 81 ARG B CA 1
ATOM 2562 C C . ARG B 1 81 ? -15.156 0.445 5.883 1 96.19 81 ARG B C 1
ATOM 2564 O O . ARG B 1 81 ? -14.438 -0.31 5.23 1 96.19 81 ARG B O 1
ATOM 2571 N N . TRP B 1 82 ? -15.039 1.783 5.777 1 97.12 82 TRP B N 1
ATOM 2572 C CA . TRP B 1 82 ? -14.344 2.354 4.629 1 97.12 82 TRP B CA 1
ATOM 2573 C C . TRP B 1 82 ? -13.031 3.012 5.051 1 97.12 82 TRP B C 1
ATOM 2575 O O . TRP B 1 82 ? -12.266 3.486 4.211 1 97.12 82 TRP B O 1
ATOM 2585 N N . SER B 1 83 ? -12.727 2.963 6.34 1 97.19 83 SER B N 1
ATOM 2586 C CA . SER B 1 83 ? -11.508 3.625 6.797 1 97.19 83 SER B CA 1
ATOM 2587 C C . SER B 1 83 ? -10.266 2.973 6.203 1 97.19 83 SER B C 1
ATOM 2589 O O . SER B 1 83 ? -9.289 3.656 5.879 1 97.19 83 SER B O 1
ATOM 2591 N N . LEU B 1 84 ? -10.297 1.639 6.113 1 98.44 84 LEU B N 1
ATOM 2592 C CA . LEU B 1 84 ? -9.141 0.979 5.512 1 98.44 84 LEU B CA 1
ATOM 2593 C C . LEU B 1 84 ? -8.938 1.444 4.074 1 98.44 84 LEU B C 1
ATOM 2595 O O . LEU B 1 84 ? -7.82 1.794 3.686 1 98.44 84 LEU B O 1
ATOM 2599 N N . ALA B 1 85 ? -10.008 1.447 3.305 1 98.31 85 ALA B N 1
ATOM 2600 C CA . ALA B 1 85 ? -9.914 1.863 1.907 1 98.31 85 ALA B CA 1
ATOM 2601 C C . ALA B 1 85 ? -9.398 3.295 1.795 1 98.31 85 ALA B C 1
ATOM 2603 O O . ALA B 1 85 ? -8.43 3.559 1.075 1 98.31 85 ALA B O 1
ATOM 2604 N N . PHE B 1 86 ? -10.008 4.16 2.551 1 98.44 86 PHE B N 1
ATOM 2605 C CA . PHE B 1 86 ? -9.664 5.578 2.48 1 98.44 86 PHE B CA 1
ATOM 2606 C C . PHE B 1 86 ? -8.234 5.816 2.945 1 98.44 86 PHE B C 1
ATOM 2608 O O . PHE B 1 86 ? -7.441 6.43 2.23 1 98.44 86 PHE B O 1
ATOM 2615 N N . GLN B 1 87 ? -7.879 5.293 4.102 1 98.56 87 GLN B N 1
ATOM 2616 C CA . GLN B 1 87 ? -6.574 5.574 4.688 1 98.56 87 GLN B CA 1
ATOM 2617 C C . GLN B 1 87 ? -5.461 4.887 3.908 1 98.56 87 GLN B C 1
ATOM 2619 O O . GLN B 1 87 ? -4.324 5.367 3.885 1 98.56 87 GLN B O 1
ATOM 2624 N N . SER B 1 88 ? -5.785 3.729 3.268 1 98.31 88 SER B N 1
ATOM 2625 C CA . SER B 1 88 ? -4.809 3.123 2.367 1 98.31 88 SER B CA 1
ATOM 2626 C C . SER B 1 88 ? -4.457 4.066 1.222 1 98.31 88 SER B C 1
ATOM 2628 O O . SER B 1 88 ? -3.279 4.25 0.903 1 98.31 88 SER B O 1
ATOM 2630 N N . TYR B 1 89 ? -5.457 4.664 0.668 1 98.5 89 TYR B N 1
ATOM 2631 C CA . TYR B 1 89 ? -5.23 5.562 -0.461 1 98.5 89 TYR B CA 1
ATOM 2632 C C . TYR B 1 89 ? -4.555 6.848 -0.007 1 98.5 89 TYR B C 1
ATOM 2634 O O . TYR B 1 89 ? -3.727 7.41 -0.729 1 98.5 89 TYR B O 1
ATOM 2642 N N . VAL B 1 90 ? -4.871 7.312 1.171 1 98.44 90 VAL B N 1
ATOM 2643 C CA . VAL B 1 90 ? -4.195 8.469 1.741 1 98.44 90 VAL B CA 1
ATOM 2644 C C . VAL B 1 90 ? -2.703 8.18 1.885 1 98.44 90 VAL B C 1
ATOM 2646 O O . VAL B 1 90 ? -1.864 8.984 1.462 1 98.44 90 VAL B O 1
ATOM 2649 N N . GLN B 1 91 ? -2.395 7.02 2.459 1 98.06 91 GLN B N 1
ATOM 2650 C CA . GLN B 1 91 ? -0.988 6.676 2.643 1 98.06 91 GLN B CA 1
ATOM 2651 C C . GLN B 1 91 ? -0.261 6.598 1.302 1 98.06 91 GLN B C 1
ATOM 2653 O O . GLN B 1 91 ? 0.866 7.078 1.172 1 98.06 91 GLN B O 1
ATOM 2658 N N . LEU B 1 92 ? -0.945 6.035 0.372 1 97.56 92 LEU B N 1
ATOM 2659 C CA . LEU B 1 92 ? -0.36 5.918 -0.959 1 97.56 92 LEU B CA 1
ATOM 2660 C C . LEU B 1 92 ? -0.084 7.297 -1.554 1 97.56 92 LEU B C 1
ATOM 2662 O O . LEU B 1 92 ? 1.017 7.555 -2.047 1 97.56 92 LEU B O 1
ATOM 2666 N N . THR B 1 93 ? -1.007 8.195 -1.522 1 98.06 93 THR B N 1
ATOM 2667 C CA . THR B 1 93 ? -0.876 9.492 -2.166 1 98.06 93 THR B CA 1
ATOM 2668 C C . THR B 1 93 ? 0.106 10.383 -1.404 1 98.06 93 THR B C 1
ATOM 2670 O O . THR B 1 93 ? 0.813 11.195 -2.006 1 98.06 93 THR B O 1
ATOM 2673 N N . MET B 1 94 ? 0.167 10.234 -0.071 1 98.12 94 MET B N 1
ATOM 2674 C CA . MET B 1 94 ? 1.185 10.961 0.681 1 98.12 94 MET B CA 1
ATOM 2675 C C . MET B 1 94 ? 2.582 10.461 0.329 1 98.12 94 MET B C 1
ATOM 2677 O O . MET B 1 94 ? 3.523 11.25 0.233 1 98.12 94 MET B O 1
ATOM 2681 N N . ALA B 1 95 ? 2.705 9.125 0.178 1 97.5 95 ALA B N 1
ATOM 2682 C CA . ALA B 1 95 ? 3.984 8.57 -0.251 1 97.5 95 ALA B CA 1
ATOM 2683 C C . ALA B 1 95 ? 4.402 9.133 -1.604 1 97.5 95 ALA B C 1
ATOM 2685 O O . ALA B 1 95 ? 5.582 9.422 -1.825 1 97.5 95 ALA B O 1
ATOM 2686 N N . GLU B 1 96 ? 3.465 9.32 -2.471 1 96.81 96 GLU B N 1
ATOM 2687 C CA . GLU B 1 96 ? 3.74 9.945 -3.76 1 96.81 96 GLU B CA 1
ATOM 2688 C C . GLU B 1 96 ? 4.285 11.359 -3.584 1 96.81 96 GLU B C 1
ATOM 2690 O O . GLU B 1 96 ? 5.203 11.766 -4.293 1 96.81 96 GLU B O 1
ATOM 2695 N N . GLY B 1 97 ? 3.711 12.094 -2.705 1 96.94 97 GLY B N 1
ATOM 2696 C CA . GLY B 1 97 ? 4.191 13.438 -2.414 1 96.94 97 GLY B CA 1
ATOM 2697 C C . GLY B 1 97 ? 5.613 13.461 -1.889 1 96.94 97 GLY B C 1
ATOM 2698 O O . GLY B 1 97 ? 6.422 14.289 -2.307 1 96.94 97 GLY B O 1
ATOM 2699 N N . HIS B 1 98 ? 5.871 12.531 -1.008 1 97.56 98 HIS B N 1
ATOM 2700 C CA . HIS B 1 98 ? 7.223 12.422 -0.467 1 97.56 98 HIS B CA 1
ATOM 2701 C C . HIS B 1 98 ? 8.234 12.148 -1.569 1 97.56 98 HIS B C 1
ATOM 2703 O O . HIS B 1 98 ? 9.328 12.719 -1.573 1 97.56 98 HIS B O 1
ATOM 2709 N N . LYS B 1 99 ? 7.91 11.359 -2.484 1 95.06 99 LYS B N 1
ATOM 2710 C CA . LYS B 1 99 ? 8.836 10.867 -3.5 1 95.06 99 LYS B CA 1
ATOM 2711 C C . LYS B 1 99 ? 9.016 11.883 -4.625 1 95.06 99 LYS B C 1
ATOM 2713 O O . LYS B 1 99 ? 9.961 11.789 -5.406 1 95.06 99 LYS B O 1
ATOM 2718 N N . LYS B 1 100 ? 8.094 12.75 -4.727 1 94.69 100 LYS B N 1
ATOM 2719 C CA . LYS B 1 100 ? 8.172 13.734 -5.805 1 94.69 100 LYS B CA 1
ATOM 2720 C C . LYS B 1 100 ? 9.508 14.469 -5.781 1 94.69 100 LYS B C 1
ATOM 2722 O O . LYS B 1 100 ? 9.969 14.898 -4.719 1 94.69 100 LYS B O 1
ATOM 2727 N N . SER B 1 101 ? 10.141 14.555 -6.922 1 91 101 SER B N 1
ATOM 2728 C CA . SER B 1 101 ? 11.406 15.266 -7.039 1 91 101 SER B CA 1
ATOM 2729 C C . SER B 1 101 ? 11.25 16.75 -6.719 1 91 101 SER B C 1
ATOM 2731 O O . SER B 1 101 ? 10.203 17.344 -7 1 91 101 SER B O 1
ATOM 2733 N N . LYS B 1 102 ? 12.297 17.234 -6.145 1 90.75 102 LYS B N 1
ATOM 2734 C CA . LYS B 1 102 ? 12.305 18.656 -5.809 1 90.75 102 LYS B CA 1
ATOM 2735 C C . LYS B 1 102 ? 12.672 19.5 -7.023 1 90.75 102 LYS B C 1
ATOM 2737 O O . LYS B 1 102 ? 13.758 19.359 -7.578 1 90.75 102 LYS B O 1
ATOM 2742 N N . SER B 1 103 ? 11.781 20.281 -7.41 1 92.62 103 SER B N 1
ATOM 2743 C CA . SER B 1 103 ? 12.047 21.203 -8.516 1 92.62 103 SER B CA 1
ATOM 2744 C C . SER B 1 103 ? 12.648 22.516 -8.008 1 92.62 103 SER B C 1
ATOM 2746 O O . SER B 1 103 ? 13.195 23.297 -8.789 1 92.62 103 SER B O 1
ATOM 2748 N N . LYS B 1 104 ? 12.484 22.781 -6.75 1 96.31 104 LYS B N 1
ATOM 2749 C CA . LYS B 1 104 ? 13 23.953 -6.066 1 96.31 104 LYS B CA 1
ATOM 2750 C C . LYS B 1 104 ? 13.781 23.562 -4.812 1 96.31 104 LYS B C 1
ATOM 2752 O O . LYS B 1 104 ? 13.836 22.391 -4.449 1 96.31 104 LYS B O 1
ATOM 2757 N N . SER B 1 105 ? 14.367 24.578 -4.18 1 96.81 105 SER B N 1
ATOM 2758 C CA . SER B 1 105 ? 15.234 24.297 -3.041 1 96.81 105 SER B CA 1
ATOM 2759 C C . SER B 1 105 ? 14.43 23.906 -1.809 1 96.81 105 SER B C 1
ATOM 2761 O O . SER B 1 105 ? 14.945 23.25 -0.903 1 96.81 105 SER B O 1
ATOM 2763 N N . VAL B 1 106 ? 13.18 24.328 -1.763 1 97.69 106 VAL B N 1
ATOM 2764 C CA . VAL B 1 106 ? 12.312 23.969 -0.64 1 97.69 106 VAL B CA 1
ATOM 2765 C C . VAL B 1 106 ? 11.031 23.328 -1.157 1 97.69 106 VAL B C 1
ATOM 2767 O O . VAL B 1 106 ? 10.266 23.953 -1.887 1 97.69 106 VAL B O 1
ATOM 2770 N N . LYS B 1 107 ? 10.867 22.078 -0.808 1 98.12 107 LYS B N 1
ATOM 2771 C CA . LYS B 1 107 ? 9.586 21.406 -0.988 1 98.12 107 LYS B CA 1
ATOM 2772 C C . LYS B 1 107 ? 8.758 21.453 0.292 1 98.12 107 LYS B C 1
ATOM 2774 O O . LYS B 1 107 ? 9.148 20.875 1.312 1 98.12 107 LYS B O 1
ATOM 2779 N N . MET B 1 108 ? 7.617 22.141 0.189 1 98.44 108 MET B N 1
ATOM 2780 C CA . MET B 1 108 ? 6.754 22.281 1.354 1 98.44 108 MET B CA 1
ATOM 2781 C C . MET B 1 108 ? 5.453 21.5 1.169 1 98.44 108 MET B C 1
ATOM 2783 O O . MET B 1 108 ? 4.641 21.844 0.309 1 98.44 108 MET B O 1
ATOM 2787 N N . MET B 1 109 ? 5.285 20.5 2.033 1 98.5 109 MET B N 1
ATOM 2788 C CA . MET B 1 109 ? 4.141 19.609 1.908 1 98.5 109 MET B CA 1
ATOM 2789 C C . MET B 1 109 ? 3.078 19.922 2.953 1 98.5 109 MET B C 1
ATOM 2791 O O . MET B 1 109 ? 3.398 20.141 4.121 1 98.5 109 MET B O 1
ATOM 2795 N N . GLU B 1 110 ? 1.831 20 2.439 1 98.5 110 GLU B N 1
ATOM 2796 C CA . GLU B 1 110 ? 0.733 19.984 3.402 1 98.5 110 GLU B CA 1
ATOM 2797 C C . GLU B 1 110 ? 0.565 18.609 4.031 1 98.5 110 GLU B C 1
ATOM 2799 O O . GLU B 1 110 ? 0.094 17.672 3.381 1 98.5 110 GLU B O 1
ATOM 2804 N N . ARG B 1 111 ? 0.863 18.438 5.227 1 98.38 111 ARG B N 1
ATOM 2805 C CA . ARG B 1 111 ? 0.913 17.188 5.973 1 98.38 111 ARG B CA 1
ATOM 2806 C C . ARG B 1 111 ? 1.892 16.203 5.332 1 98.38 111 ARG B C 1
ATOM 2808 O O . ARG B 1 111 ? 2.785 16.609 4.59 1 98.38 111 ARG B O 1
ATOM 2815 N N . SER B 1 112 ? 1.957 15.016 5.895 1 98.56 112 SER B N 1
ATOM 2816 C CA . SER B 1 112 ? 2.885 13.969 5.469 1 98.56 112 SER B CA 1
ATOM 2817 C C . SER B 1 112 ? 2.312 12.578 5.738 1 98.56 112 SER B C 1
ATOM 2819 O O . SER B 1 112 ? 1.223 12.453 6.297 1 98.56 112 SER B O 1
ATOM 2821 N N . LEU B 1 113 ? 3.033 11.602 5.246 1 98.62 113 LEU B N 1
ATOM 2822 C CA . LEU B 1 113 ? 2.701 10.219 5.574 1 98.62 113 LEU B CA 1
ATOM 2823 C C . LEU B 1 113 ? 2.633 10.023 7.086 1 98.62 113 LEU B C 1
ATOM 2825 O O . LEU B 1 113 ? 1.829 9.227 7.574 1 98.62 113 LEU B O 1
ATOM 2829 N N . TYR B 1 114 ? 3.354 10.781 7.852 1 98.69 114 TYR B N 1
ATOM 2830 C CA . TYR B 1 114 ? 3.479 10.594 9.289 1 98.69 114 TYR B CA 1
ATOM 2831 C C . TYR B 1 114 ? 2.195 11 10.008 1 98.69 114 TYR B C 1
ATOM 2833 O O . TYR B 1 114 ? 1.697 10.266 10.867 1 98.69 114 TYR B O 1
ATOM 2841 N N . SER B 1 115 ? 1.655 12.102 9.672 1 98.56 115 SER B N 1
ATOM 2842 C CA . SER B 1 115 ? 0.405 12.469 10.328 1 98.56 115 SER B CA 1
ATOM 2843 C C . SER B 1 115 ? -0.745 11.578 9.867 1 98.56 115 SER B C 1
ATOM 2845 O O . SER B 1 115 ? -1.662 11.297 10.641 1 98.56 115 SER B O 1
ATOM 2847 N N . ALA B 1 116 ? -0.67 11.141 8.57 1 98.31 116 ALA B N 1
ATOM 2848 C CA . ALA B 1 116 ? -1.682 10.188 8.117 1 98.31 116 ALA B CA 1
ATOM 2849 C C . ALA B 1 116 ? -1.746 8.969 9.031 1 98.31 116 ALA B C 1
ATOM 2851 O O . ALA B 1 116 ? -2.834 8.531 9.414 1 98.31 116 ALA B O 1
ATOM 2852 N N . ARG B 1 117 ? -0.601 8.523 9.422 1 98.38 117 ARG B N 1
ATOM 2853 C CA . ARG B 1 117 ? -0.523 7.352 10.281 1 98.38 117 ARG B CA 1
ATOM 2854 C C . ARG B 1 117 ? -0.679 7.734 11.75 1 98.38 117 ARG B C 1
ATOM 2856 O O . ARG B 1 117 ? -1.509 7.164 12.461 1 98.38 117 ARG B O 1
ATOM 2863 N N . ASN B 1 118 ? 0.077 8.695 12.25 1 98.38 118 ASN B N 1
ATOM 2864 C CA . ASN B 1 118 ? 0.241 8.953 13.68 1 98.38 118 ASN B CA 1
ATOM 2865 C C . ASN B 1 118 ? -0.936 9.742 14.25 1 98.38 118 ASN B C 1
ATOM 2867 O O . ASN B 1 118 ? -1.14 9.773 15.461 1 98.38 118 ASN B O 1
ATOM 2871 N N . CYS B 1 119 ? -1.685 10.359 13.359 1 98.5 119 CYS B N 1
ATOM 2872 C CA . CYS B 1 119 ? -2.807 11.156 13.844 1 98.5 119 CYS B CA 1
ATOM 2873 C C . CYS B 1 119 ? -4.129 10.617 13.312 1 98.5 119 CYS B C 1
ATOM 2875 O O . CYS B 1 119 ? -4.988 10.188 14.086 1 98.5 119 CYS B O 1
ATOM 2877 N N . PHE B 1 120 ? -4.254 10.461 12.031 1 98.31 120 PHE B N 1
ATOM 2878 C CA . PHE B 1 120 ? -5.562 10.188 11.453 1 98.31 120 PHE B CA 1
ATOM 2879 C C . PHE B 1 120 ? -5.922 8.719 11.594 1 98.31 120 PHE B C 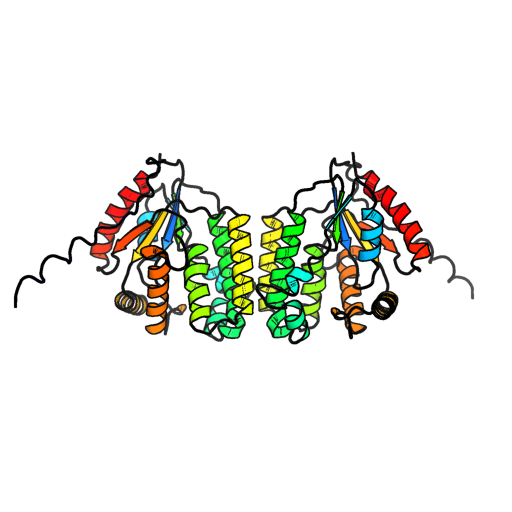1
ATOM 2881 O O . PHE B 1 120 ? -7.039 8.375 11.992 1 98.31 120 PHE B O 1
ATOM 2888 N N . VAL B 1 121 ? -5.02 7.812 11.25 1 98.62 121 VAL B N 1
ATOM 2889 C CA . VAL B 1 121 ? -5.27 6.391 11.461 1 98.62 121 VAL B CA 1
ATOM 2890 C C . VAL B 1 121 ? -5.441 6.113 12.953 1 98.62 121 VAL B C 1
ATOM 2892 O O . VAL B 1 121 ? -6.367 5.41 13.359 1 98.62 121 VAL B O 1
ATOM 2895 N N . GLU B 1 122 ? -4.574 6.758 13.766 1 98.56 122 GLU B N 1
ATOM 2896 C CA . GLU B 1 122 ? -4.656 6.586 15.211 1 98.56 122 GLU B CA 1
ATOM 2897 C C . GLU B 1 122 ? -6.004 7.066 15.75 1 98.56 122 GLU B C 1
ATOM 2899 O O . GLU B 1 122 ? -6.578 6.441 16.641 1 98.56 122 GLU B O 1
ATOM 2904 N N . ASN B 1 123 ? -6.48 8.125 15.242 1 98.25 123 ASN B N 1
ATOM 2905 C CA . ASN B 1 123 ? -7.754 8.672 15.695 1 98.25 123 ASN B CA 1
ATOM 2906 C C . ASN B 1 123 ? -8.906 7.703 15.438 1 98.25 123 ASN B C 1
ATOM 2908 O O . ASN B 1 123 ? -9.766 7.508 16.297 1 98.25 123 ASN B O 1
ATOM 2912 N N . LEU B 1 124 ? -8.906 7.145 14.242 1 98.06 124 LEU B N 1
ATOM 2913 C CA . LEU B 1 124 ? -9.945 6.184 13.891 1 98.06 124 LEU B CA 1
ATOM 2914 C C . LEU B 1 124 ? -9.883 4.957 14.797 1 98.06 124 LEU B C 1
ATOM 2916 O O . LEU B 1 124 ? -10.914 4.488 15.289 1 98.06 124 LEU B O 1
ATOM 2920 N N . TYR B 1 125 ? -8.695 4.523 15.047 1 98.25 125 TYR B N 1
ATOM 2921 C CA . TYR B 1 125 ? -8.492 3.328 15.859 1 98.25 125 TYR B CA 1
ATOM 2922 C C . TYR B 1 125 ? -8.883 3.582 17.312 1 98.25 125 TYR B C 1
ATOM 2924 O O . TYR B 1 125 ? -9.695 2.852 17.875 1 98.25 125 TYR B O 1
ATOM 2932 N N . LYS B 1 126 ? -8.383 4.629 17.891 1 97.38 126 LYS B N 1
ATOM 2933 C CA . LYS B 1 126 ? -8.656 4.957 19.297 1 97.38 126 LYS B CA 1
ATOM 2934 C C . LYS B 1 126 ? -10.133 5.297 19.5 1 97.38 126 LYS B C 1
ATOM 2936 O O . LYS B 1 126 ? -10.688 5.059 20.578 1 97.38 126 LYS B O 1
ATOM 2941 N N . GLY B 1 127 ? -10.703 5.812 18.484 1 96.31 127 GLY B N 1
ATOM 2942 C CA . GLY B 1 127 ? -12.109 6.188 18.562 1 96.31 127 GLY B CA 1
ATOM 2943 C C . GLY B 1 127 ? -13.047 5.012 18.359 1 96.31 127 GLY B C 1
ATOM 2944 O O . GLY B 1 127 ? -14.266 5.168 18.438 1 96.31 127 GLY B O 1
ATOM 2945 N N . GLY B 1 128 ? -12.523 3.82 18.078 1 97 128 GLY B N 1
ATOM 2946 C CA . GLY B 1 128 ? -13.336 2.629 17.906 1 97 128 GLY B CA 1
ATOM 2947 C C . GLY B 1 128 ? -13.984 2.557 16.531 1 97 128 GLY B C 1
ATOM 2948 O O . GLY B 1 128 ? -14.945 1.814 16.328 1 97 128 GLY B O 1
ATOM 2949 N N . LEU B 1 129 ? -13.492 3.32 15.609 1 96.56 129 LEU B N 1
ATOM 2950 C CA . LEU B 1 129 ? -14.102 3.422 14.289 1 96.56 129 LEU B CA 1
ATOM 2951 C C . LEU B 1 129 ? -13.336 2.582 13.273 1 96.56 129 LEU B C 1
ATOM 2953 O O . LEU B 1 129 ? -13.719 2.512 12.102 1 96.56 129 LEU B O 1
ATOM 2957 N N . MET B 1 130 ? -12.281 1.931 13.672 1 97.81 130 MET B N 1
ATOM 2958 C CA . MET B 1 130 ? -11.461 1.089 12.805 1 97.81 130 MET B CA 1
ATOM 2959 C C . MET B 1 130 ? -11.203 -0.268 13.453 1 97.81 130 MET B C 1
ATOM 2961 O O . MET B 1 130 ? -10.594 -0.344 14.523 1 97.81 130 MET B O 1
ATOM 2965 N N . PRO B 1 131 ? -11.656 -1.298 12.75 1 97.38 131 PRO B N 1
ATOM 2966 C CA . PRO B 1 131 ? -11.328 -2.633 13.258 1 97.38 131 PRO B CA 1
ATOM 2967 C C . PRO B 1 131 ? -9.828 -2.859 13.406 1 97.38 131 PRO B C 1
ATOM 2969 O O . PRO B 1 131 ? -9.039 -2.344 12.617 1 97.38 131 PRO B O 1
ATOM 2972 N N . GLU B 1 132 ? -9.461 -3.693 14.367 1 97.75 132 GLU B N 1
ATOM 2973 C CA . GLU B 1 132 ? -8.062 -3.945 14.695 1 97.75 132 GLU B CA 1
ATOM 2974 C C . GLU B 1 132 ? -7.305 -4.504 13.492 1 97.75 132 GLU B C 1
ATOM 2976 O O . GLU B 1 132 ? -6.141 -4.168 13.273 1 97.75 132 GLU B O 1
ATOM 2981 N N . VAL B 1 133 ? -7.93 -5.344 12.727 1 97.62 133 VAL B N 1
ATOM 2982 C CA . VAL B 1 133 ? -7.297 -5.938 11.555 1 97.62 133 VAL B CA 1
ATOM 2983 C C . VAL B 1 133 ? -6.934 -4.848 10.547 1 97.62 133 VAL B C 1
ATOM 2985 O O . VAL B 1 133 ? -5.852 -4.875 9.961 1 97.62 133 VAL B O 1
ATOM 2988 N N . ASP B 1 134 ? -7.816 -3.879 10.367 1 98.44 134 ASP B N 1
ATOM 2989 C CA . ASP B 1 134 ? -7.566 -2.764 9.461 1 98.44 134 ASP B CA 1
ATOM 2990 C C . ASP B 1 134 ? -6.367 -1.939 9.922 1 98.44 134 ASP B C 1
ATOM 2992 O O . ASP B 1 134 ? -5.52 -1.559 9.109 1 98.44 134 ASP B O 1
ATOM 2996 N N . TYR B 1 135 ? -6.359 -1.732 11.188 1 98.62 135 TYR B N 1
ATOM 2997 C CA . TYR B 1 135 ? -5.242 -1.01 11.789 1 98.62 135 TYR B CA 1
ATOM 2998 C C . TYR B 1 135 ? -3.926 -1.741 11.555 1 98.62 135 TYR B C 1
ATOM 3000 O O . TYR B 1 135 ? -2.918 -1.12 11.211 1 98.62 135 TYR B O 1
ATOM 3008 N N . ALA B 1 136 ? -3.965 -3.035 11.711 1 98.44 136 ALA B N 1
ATOM 3009 C CA . ALA B 1 136 ? -2.779 -3.863 11.5 1 98.44 136 ALA B CA 1
ATOM 3010 C C . ALA B 1 136 ? -2.303 -3.781 10.055 1 98.44 136 ALA B C 1
ATOM 3012 O O . ALA B 1 136 ? -1.107 -3.619 9.797 1 98.44 136 ALA B O 1
ATOM 3013 N N . ILE B 1 137 ? -3.215 -3.855 9.164 1 98.25 137 ILE B N 1
ATOM 3014 C CA . ILE B 1 137 ? -2.887 -3.822 7.746 1 98.25 137 ILE B CA 1
ATOM 3015 C C . ILE B 1 137 ? -2.273 -2.471 7.387 1 98.25 137 ILE B C 1
ATOM 3017 O O . ILE B 1 137 ? -1.236 -2.408 6.723 1 98.25 137 ILE B O 1
ATOM 3021 N N . LEU B 1 138 ? -2.906 -1.404 7.844 1 98.56 138 LEU B N 1
ATOM 3022 C CA . LEU B 1 138 ? -2.4 -0.064 7.57 1 98.56 138 LEU B CA 1
ATOM 3023 C C . LEU B 1 138 ? -1.017 0.131 8.18 1 98.56 138 LEU B C 1
ATOM 3025 O O . LEU B 1 138 ? -0.17 0.815 7.598 1 98.56 138 LEU B O 1
ATOM 3029 N N . SER B 1 139 ? -0.809 -0.464 9.273 1 98.25 139 SER B N 1
ATOM 3030 C CA . SER B 1 139 ? 0.495 -0.375 9.922 1 98.25 139 SER B CA 1
ATOM 3031 C C . SER B 1 139 ? 1.566 -1.099 9.117 1 98.25 139 SER B C 1
ATOM 3033 O O . SER B 1 139 ? 2.691 -0.61 8.984 1 98.25 139 SER B O 1
ATOM 3035 N N . GLU B 1 140 ? 1.204 -2.275 8.602 1 97.69 140 GLU B N 1
ATOM 3036 C CA . GLU B 1 140 ? 2.139 -3.004 7.75 1 97.69 140 GLU B CA 1
ATOM 3037 C C . GLU B 1 140 ? 2.498 -2.197 6.504 1 97.69 140 GLU B C 1
ATOM 3039 O O . GLU B 1 140 ? 3.664 -2.15 6.105 1 97.69 140 GLU B O 1
ATOM 3044 N N . PHE B 1 141 ? 1.529 -1.562 5.984 1 97 141 PHE B N 1
ATOM 3045 C CA . PHE B 1 141 ? 1.762 -0.75 4.797 1 97 141 PHE B CA 1
ATOM 3046 C C . PHE B 1 141 ? 2.633 0.457 5.125 1 97 141 PHE B C 1
ATOM 3048 O O . PHE B 1 141 ? 3.555 0.786 4.379 1 97 141 PHE B O 1
ATOM 3055 N N . TYR B 1 142 ? 2.307 1.074 6.164 1 98.25 142 TYR B N 1
ATOM 3056 C CA . TYR B 1 142 ? 3.102 2.209 6.625 1 98.25 142 TYR B CA 1
ATOM 3057 C C . TYR B 1 142 ? 4.559 1.81 6.816 1 98.25 142 TYR B C 1
ATOM 3059 O O . TYR B 1 142 ? 5.465 2.504 6.348 1 98.25 142 TYR B O 1
ATOM 3067 N N . GLY B 1 143 ? 4.773 0.718 7.488 1 97.12 143 GLY B N 1
ATOM 3068 C CA . GLY B 1 143 ? 6.125 0.219 7.688 1 97.12 143 GLY B CA 1
ATOM 3069 C C . GLY B 1 143 ? 6.852 -0.072 6.387 1 97.12 143 GLY B C 1
ATOM 3070 O O . GLY B 1 143 ? 8.023 0.276 6.234 1 97.12 143 GLY B O 1
ATOM 3071 N N . TRP B 1 144 ? 6.16 -0.664 5.551 1 95.38 144 TRP B N 1
ATOM 3072 C CA . TRP B 1 144 ? 6.75 -1 4.258 1 95.38 144 TRP B CA 1
ATOM 3073 C C . TRP B 1 144 ? 7.145 0.26 3.496 1 95.38 144 TRP B C 1
ATOM 3075 O O . TRP B 1 144 ? 8.242 0.342 2.947 1 95.38 144 TRP B O 1
ATOM 3085 N N . ILE B 1 145 ? 6.25 1.261 3.455 1 96.56 145 ILE B N 1
ATOM 3086 C CA . ILE B 1 145 ? 6.516 2.5 2.73 1 96.56 145 ILE B CA 1
ATOM 3087 C C . ILE B 1 145 ? 7.73 3.201 3.332 1 96.56 145 ILE B C 1
ATOM 3089 O O . ILE B 1 145 ? 8.641 3.607 2.607 1 96.56 145 ILE B O 1
ATOM 3093 N N . THR B 1 146 ? 7.805 3.303 4.617 1 96.56 146 THR B N 1
ATOM 3094 C CA . THR B 1 146 ? 8.859 4.066 5.27 1 96.56 146 THR B CA 1
ATOM 3095 C C . THR B 1 146 ? 10.203 3.352 5.148 1 96.56 146 THR B C 1
ATOM 3097 O O . THR B 1 146 ? 11.258 3.979 5.25 1 96.56 146 THR B O 1
ATOM 3100 N N . THR B 1 147 ? 10.18 2.074 4.852 1 94.25 147 THR B N 1
ATOM 3101 C CA . THR B 1 147 ? 11.406 1.298 4.719 1 94.25 147 THR B CA 1
ATOM 3102 C C . THR B 1 147 ? 11.891 1.285 3.27 1 94.25 147 THR B C 1
ATOM 3104 O O . THR B 1 147 ? 13.094 1.287 3.008 1 94.25 147 THR B O 1
ATOM 3107 N N . ASN B 1 148 ? 10.938 1.32 2.387 1 92.31 148 ASN B N 1
ATOM 3108 C CA . ASN B 1 148 ? 11.312 1.04 1.004 1 92.31 148 ASN B CA 1
ATOM 3109 C C . ASN B 1 148 ? 11.273 2.301 0.147 1 92.31 148 ASN B C 1
ATOM 3111 O O . ASN B 1 148 ? 11.812 2.322 -0.958 1 92.31 148 ASN B O 1
ATOM 3115 N N . GLU B 1 149 ? 10.664 3.354 0.625 1 93.81 149 GLU B N 1
ATOM 3116 C CA . GLU B 1 149 ? 10.523 4.594 -0.135 1 93.81 149 GLU B CA 1
ATOM 3117 C C . GLU B 1 149 ? 11.18 5.762 0.594 1 93.81 149 GLU B C 1
ATOM 3119 O O . GLU B 1 149 ? 11.359 5.719 1.812 1 93.81 149 GLU B O 1
ATOM 3124 N N . ASP B 1 150 ? 11.57 6.754 -0.183 1 94.5 150 ASP B N 1
ATOM 3125 C CA . ASP B 1 150 ? 12.094 7.973 0.418 1 94.5 150 ASP B CA 1
ATOM 3126 C C . ASP B 1 150 ? 10.969 8.812 1.031 1 94.5 150 ASP B C 1
ATOM 3128 O O . ASP B 1 150 ? 10.242 9.5 0.316 1 94.5 150 ASP B O 1
ATOM 3132 N N . THR B 1 151 ? 10.844 8.719 2.336 1 97 151 THR B N 1
ATOM 3133 C CA . THR B 1 151 ? 9.836 9.508 3.045 1 97 151 THR B CA 1
ATOM 3134 C C . THR B 1 151 ? 10.508 10.547 3.949 1 97 151 THR B C 1
ATOM 3136 O O . THR B 1 151 ? 9.906 11 4.922 1 97 151 THR B O 1
ATOM 3139 N N . ASN B 1 152 ? 11.688 10.914 3.621 1 95.19 152 ASN B N 1
ATOM 3140 C CA . ASN B 1 152 ? 12.469 11.805 4.465 1 95.19 152 ASN B CA 1
ATOM 3141 C C . ASN B 1 152 ? 11.844 13.195 4.539 1 95.19 152 ASN B C 1
ATOM 3143 O O . ASN B 1 152 ? 11.344 13.711 3.535 1 95.19 152 ASN B O 1
ATOM 3147 N N . VAL B 1 153 ? 11.922 13.766 5.691 1 97.5 153 VAL B N 1
ATOM 3148 C CA . VAL B 1 153 ? 11.555 15.148 5.977 1 97.5 153 VAL B CA 1
ATOM 3149 C C . VAL B 1 153 ? 12.703 15.844 6.711 1 97.5 153 VAL B C 1
ATOM 3151 O O . VAL B 1 153 ? 13.281 15.281 7.641 1 97.5 153 VAL B O 1
ATOM 3154 N N . ASP B 1 154 ? 12.961 17.062 6.234 1 97.19 154 ASP B N 1
ATOM 3155 C CA . ASP B 1 154 ? 14.086 17.781 6.832 1 97.19 154 ASP B CA 1
ATOM 3156 C C . ASP B 1 154 ? 13.617 18.641 8 1 97.19 154 ASP B C 1
ATOM 3158 O O . ASP B 1 154 ? 14.398 18.953 8.906 1 97.19 154 ASP B O 1
ATOM 3162 N N . LEU B 1 155 ? 12.383 19 7.969 1 98 155 LEU B N 1
ATOM 3163 C CA . LEU B 1 155 ? 11.805 19.844 9.008 1 98 155 LEU B CA 1
ATOM 3164 C C . LEU B 1 155 ? 10.289 19.672 9.078 1 98 155 LEU B C 1
ATOM 3166 O O . LEU B 1 155 ? 9.617 19.594 8.047 1 98 155 LEU B O 1
ATOM 3170 N N . ILE B 1 156 ? 9.805 19.594 10.281 1 98.69 156 ILE B N 1
ATOM 3171 C CA . ILE B 1 156 ? 8.367 19.656 10.516 1 98.69 156 ILE B CA 1
ATOM 3172 C C . ILE B 1 156 ? 7.992 21 11.117 1 98.69 156 ILE B C 1
ATOM 3174 O O . ILE B 1 156 ? 8.586 21.438 12.109 1 98.69 156 ILE B O 1
ATOM 3178 N N . VAL B 1 157 ? 7.113 21.641 10.438 1 98.62 157 VAL B N 1
ATOM 3179 C CA . VAL B 1 157 ? 6.52 22.844 11 1 98.62 157 VAL B CA 1
ATOM 3180 C C . VAL B 1 157 ? 5.141 22.516 11.57 1 98.62 157 VAL B C 1
ATOM 3182 O O . VAL B 1 157 ? 4.258 22.047 10.852 1 98.62 157 VAL B O 1
ATOM 3185 N N . TYR B 1 158 ? 4.984 22.781 12.852 1 98.81 158 TYR B N 1
ATOM 3186 C CA . TYR B 1 158 ? 3.719 22.5 13.523 1 98.81 158 TYR B CA 1
ATOM 3187 C C . TYR B 1 158 ? 2.965 23.797 13.812 1 98.81 158 TYR B C 1
ATOM 3189 O O . TYR B 1 158 ? 3.389 24.594 14.648 1 98.81 158 TYR B O 1
ATOM 3197 N N . LEU B 1 159 ? 1.885 24.016 13.023 1 98.44 159 LEU B N 1
ATOM 3198 C CA . LEU B 1 159 ? 0.973 25.094 13.375 1 98.44 159 LEU B CA 1
ATOM 3199 C C . LEU B 1 159 ? 0.049 24.672 14.516 1 98.44 159 LEU B C 1
ATOM 3201 O O . LEU B 1 159 ? -1.027 24.125 14.273 1 98.44 159 LEU B O 1
ATOM 3205 N N . ARG B 1 160 ? 0.44 25.062 15.68 1 98.31 160 ARG B N 1
ATOM 3206 C CA . ARG B 1 160 ? -0.22 24.625 16.906 1 98.31 160 ARG B CA 1
ATOM 3207 C C . ARG B 1 160 ? -1.359 25.562 17.281 1 98.31 160 ARG B C 1
ATOM 3209 O O . ARG B 1 160 ? -1.127 26.734 17.594 1 98.31 160 ARG B O 1
ATOM 3216 N N . ALA B 1 161 ? -2.568 25.062 17.172 1 98.19 161 ALA B N 1
ATOM 3217 C CA . ALA B 1 161 ? -3.748 25.859 17.484 1 98.19 161 ALA B CA 1
ATOM 3218 C C . ALA B 1 161 ? -4.742 25.078 18.328 1 98.19 161 ALA B C 1
ATOM 3220 O O . ALA B 1 161 ? -4.902 23.859 18.141 1 98.19 161 ALA B O 1
ATOM 3221 N N . ASP B 1 162 ? -5.402 25.781 19.188 1 98.19 162 ASP B N 1
ATOM 3222 C CA . ASP B 1 162 ? -6.43 25.156 20.016 1 98.19 162 ASP B CA 1
ATOM 3223 C C . ASP B 1 162 ? -7.625 24.734 19.156 1 98.19 162 ASP B C 1
ATOM 3225 O O . ASP B 1 162 ? -8.008 25.438 18.234 1 98.19 162 ASP B O 1
ATOM 3229 N N . PRO B 1 163 ? -8.258 23.609 19.594 1 98.19 163 PRO B N 1
ATOM 3230 C CA . PRO B 1 163 ? -9.414 23.125 18.828 1 98.19 163 PRO B CA 1
ATOM 3231 C C . PRO B 1 163 ? -10.508 24.188 18.688 1 98.19 163 PRO B C 1
ATOM 3233 O O . PRO B 1 163 ? -11.164 24.266 17.641 1 98.19 163 PRO B O 1
ATOM 3236 N N . GLU B 1 164 ? -10.68 25.047 19.719 1 97.38 164 GLU B N 1
ATOM 3237 C CA . GLU B 1 164 ? -11.695 26.094 19.656 1 97.38 164 GLU B CA 1
ATOM 3238 C C . GLU B 1 164 ? -11.375 27.109 18.578 1 97.38 164 GLU B C 1
ATOM 3240 O O . GLU B 1 164 ? -12.273 27.594 17.875 1 97.38 164 GLU B O 1
ATOM 3245 N N . VAL B 1 165 ? -10.148 27.453 18.469 1 96.62 165 VAL B N 1
ATOM 3246 C CA . VAL B 1 165 ? -9.703 28.359 17.422 1 96.62 165 VAL B CA 1
ATOM 3247 C C . VAL B 1 165 ? -9.914 27.719 16.047 1 96.62 165 VAL B C 1
ATOM 3249 O O . VAL B 1 165 ? -10.445 28.359 15.133 1 96.62 165 VAL B O 1
ATOM 3252 N N . CYS B 1 166 ? -9.555 26.438 15.93 1 96.31 166 CYS B N 1
ATOM 3253 C CA . CYS B 1 166 ? -9.734 25.703 14.688 1 96.31 166 CYS B CA 1
ATOM 3254 C C . CYS B 1 166 ? -11.203 25.656 14.281 1 96.31 166 CYS B C 1
ATOM 3256 O O . CYS B 1 166 ? -11.547 25.906 13.125 1 96.31 166 CYS B O 1
ATOM 3258 N N . GLN B 1 167 ? -12.047 25.391 15.273 1 95.62 167 GLN B N 1
ATOM 3259 C CA . GLN B 1 167 ? -13.477 25.297 14.992 1 95.62 167 GLN B CA 1
ATOM 3260 C C . GLN B 1 167 ? -14.016 26.625 14.477 1 95.62 167 GLN B C 1
ATOM 3262 O O . GLN B 1 167 ? -14.82 26.656 13.547 1 95.62 167 GLN B O 1
ATOM 3267 N N . SER B 1 168 ? -13.617 27.688 15.117 1 94.5 168 SER B N 1
ATOM 3268 C CA . SER B 1 168 ? -14.047 29.016 14.695 1 94.5 168 SER B CA 1
ATOM 3269 C C . SER B 1 168 ? -13.625 29.312 13.266 1 94.5 168 SER B C 1
ATOM 3271 O O . SER B 1 168 ? -14.398 29.859 12.484 1 94.5 168 SER B O 1
ATOM 3273 N N . ARG B 1 169 ? -12.469 28.938 12.883 1 93.06 169 ARG B N 1
ATOM 3274 C CA . ARG B 1 169 ? -11.953 29.172 11.539 1 93.06 169 ARG B CA 1
ATOM 3275 C C . ARG B 1 169 ? -12.664 28.297 10.516 1 93.06 169 ARG B C 1
ATOM 3277 O O . ARG B 1 169 ? -12.922 28.734 9.391 1 93.06 169 ARG B O 1
ATOM 3284 N N . ILE B 1 170 ? -12.945 27.031 10.875 1 92.5 170 ILE B N 1
ATOM 3285 C CA . ILE B 1 170 ? -13.688 26.125 10 1 92.5 170 ILE B CA 1
ATOM 3286 C C . ILE B 1 170 ? -15.062 26.719 9.695 1 92.5 170 ILE B C 1
ATOM 3288 O O . ILE B 1 170 ? -15.508 26.703 8.547 1 92.5 170 ILE B O 1
ATOM 3292 N N . ARG B 1 171 ? -15.695 27.234 10.703 1 91.06 171 ARG B N 1
ATOM 3293 C CA . ARG B 1 171 ? -17.016 27.844 10.539 1 91.06 171 ARG B CA 1
ATOM 3294 C C . ARG B 1 171 ? -16.938 29.062 9.625 1 91.06 171 ARG B C 1
ATOM 3296 O O . ARG B 1 171 ? -17.797 29.266 8.766 1 91.06 171 ARG B O 1
ATOM 3303 N N . LEU B 1 172 ? -15.914 29.828 9.758 1 89.81 172 LEU B N 1
ATOM 3304 C CA . LEU B 1 172 ? -15.758 31.062 9.008 1 89.81 172 LEU B CA 1
ATOM 3305 C C . LEU B 1 172 ? -15.477 30.781 7.539 1 89.81 172 LEU B C 1
ATOM 3307 O O . LEU B 1 172 ? -16.031 31.438 6.656 1 89.81 172 LEU B O 1
ATOM 3311 N N . ARG B 1 173 ? -14.602 29.844 7.285 1 87.25 173 ARG B N 1
ATOM 3312 C CA . ARG B 1 173 ? -14.242 29.578 5.891 1 87.25 173 ARG B CA 1
ATOM 3313 C C . ARG B 1 173 ? -15.32 28.75 5.195 1 87.25 173 ARG B C 1
ATOM 3315 O O . ARG B 1 173 ? -15.422 28.766 3.967 1 87.25 173 ARG B O 1
ATOM 3322 N N . ASN B 1 174 ? -16.125 27.922 5.891 1 85.38 174 ASN B N 1
ATOM 3323 C CA . ASN B 1 174 ? -17.375 27.297 5.469 1 85.38 174 ASN B CA 1
ATOM 3324 C C . ASN B 1 174 ? -17.156 26.406 4.254 1 85.38 174 ASN B C 1
ATOM 3326 O O . ASN B 1 174 ? -17.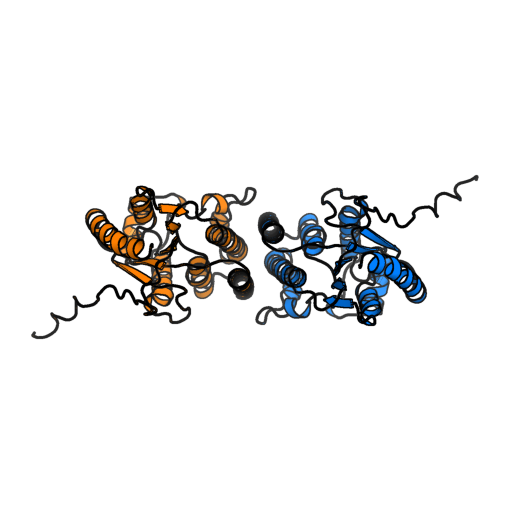891 26.5 3.268 1 85.38 174 ASN B O 1
ATOM 3330 N N . ARG B 1 175 ? -16.188 25.547 4.316 1 80 175 ARG B N 1
ATOM 3331 C CA . ARG B 1 175 ? -16 24.531 3.281 1 80 175 ARG B CA 1
ATOM 3332 C C . ARG B 1 175 ? -17.062 23.438 3.4 1 80 175 ARG B C 1
ATOM 3334 O O . ARG B 1 175 ? -17.375 22.984 4.504 1 80 175 ARG B O 1
ATOM 3341 N N . GLN B 1 176 ? -17.5 22.891 2.281 1 80 176 GLN B N 1
ATOM 3342 C CA . GLN B 1 176 ? -18.578 21.922 2.221 1 80 176 GLN B CA 1
ATOM 3343 C C . GLN B 1 176 ? -18.188 20.625 2.92 1 80 176 GLN B C 1
ATOM 3345 O O . GLN B 1 176 ? -18.984 20.062 3.686 1 80 176 GLN B O 1
ATOM 3350 N N . GLU B 1 177 ? -16.969 20.141 2.752 1 74.19 177 GLU B N 1
ATOM 3351 C CA . GLU B 1 177 ? -16.5 18.859 3.285 1 74.19 177 GLU B CA 1
ATOM 3352 C C . GLU B 1 177 ? -16.344 18.906 4.801 1 74.19 177 GLU B C 1
ATOM 3354 O O . GLU B 1 177 ? -16.297 17.875 5.465 1 74.19 177 GLU B O 1
ATOM 3359 N N . GLU B 1 178 ? -16.297 20.125 5.328 1 79.06 178 GLU B N 1
ATOM 3360 C CA . GLU B 1 178 ? -16 20.297 6.75 1 79.06 178 GLU B CA 1
ATOM 3361 C C . GLU B 1 178 ? -17.266 20.641 7.539 1 79.06 178 GLU B C 1
ATOM 3363 O O . GLU B 1 178 ? -17.203 20.844 8.75 1 79.06 178 GLU B O 1
ATOM 3368 N N . GLN B 1 179 ? -18.281 20.609 6.738 1 81.5 179 GLN B N 1
ATOM 3369 C CA . GLN B 1 179 ? -19.531 20.938 7.43 1 81.5 179 GLN B CA 1
ATOM 3370 C C . GLN B 1 179 ? -19.875 19.875 8.469 1 81.5 179 GLN B C 1
ATOM 3372 O O . GLN B 1 179 ? -19.828 18.672 8.188 1 81.5 179 GLN B O 1
ATOM 3377 N N . GLY B 1 180 ? -20 20.344 9.641 1 79.88 180 GLY B N 1
ATOM 3378 C CA . GLY B 1 180 ? -20.469 19.438 10.695 1 79.88 180 GLY B CA 1
ATOM 3379 C C . GLY B 1 180 ? -19.344 18.719 11.398 1 79.88 180 GLY B C 1
ATOM 3380 O O . GLY B 1 180 ? -19.562 17.719 12.094 1 79.88 180 GLY B O 1
ATOM 3381 N N . VAL B 1 181 ? -18.094 19.125 11.211 1 85 181 VAL B N 1
ATOM 3382 C CA . VAL B 1 181 ? -17 18.547 11.977 1 85 181 VAL B CA 1
ATOM 3383 C C . VAL B 1 181 ? -17.203 18.812 13.469 1 85 181 VAL B C 1
ATOM 3385 O O . VAL B 1 181 ? -17.281 19.969 13.898 1 85 181 VAL B O 1
ATOM 3388 N N . PRO B 1 182 ? -17.344 17.812 14.227 1 91.5 182 PRO B N 1
ATOM 3389 C CA . PRO B 1 182 ? -17.625 18.031 15.648 1 91.5 182 PRO B CA 1
ATOM 3390 C C . PRO B 1 182 ? -16.391 18.484 16.422 1 91.5 182 PRO B C 1
ATOM 3392 O O . PRO B 1 182 ? -15.273 18.078 16.094 1 91.5 182 PRO B O 1
ATOM 3395 N N . MET B 1 183 ? -16.641 19.219 17.484 1 95.75 183 MET B N 1
ATOM 3396 C CA . MET B 1 183 ? -15.578 19.703 18.344 1 95.75 183 MET B CA 1
ATOM 3397 C C . MET B 1 183 ? -14.766 18.547 18.922 1 95.75 183 MET B C 1
ATOM 3399 O O . MET B 1 183 ? -13.547 18.641 19.047 1 95.75 183 MET B O 1
ATOM 3403 N N . GLU B 1 184 ? -15.461 17.469 19.203 1 96.31 184 GLU B N 1
ATOM 3404 C CA . GLU B 1 184 ? -14.797 16.312 19.797 1 96.31 184 GLU B CA 1
ATOM 3405 C C . GLU B 1 184 ? -13.766 15.727 18.844 1 96.31 184 GLU B C 1
ATOM 3407 O O . GLU B 1 184 ? -12.711 15.25 19.266 1 96.31 184 GLU B O 1
ATOM 3412 N N . TYR B 1 185 ? -14.055 15.781 17.609 1 94.06 185 TYR B N 1
ATOM 3413 C CA . TYR B 1 185 ? -13.109 15.297 16.594 1 94.06 185 TYR B CA 1
ATOM 3414 C C . TYR B 1 185 ? -11.859 16.156 16.562 1 94.06 185 TYR B C 1
ATOM 3416 O O . TYR B 1 185 ? -10.734 15.648 16.562 1 94.06 185 TYR B O 1
ATOM 3424 N N . LEU B 1 186 ? -12.047 17.469 16.578 1 97.12 186 LEU B N 1
ATOM 3425 C CA . LEU B 1 186 ? -10.922 18.391 16.578 1 97.12 186 LEU B CA 1
ATOM 3426 C C . LEU B 1 186 ? -10.07 18.219 17.828 1 97.12 186 LEU B C 1
ATOM 3428 O O . LEU B 1 186 ? -8.844 18.297 17.766 1 97.12 186 LEU B O 1
ATOM 3432 N N . LYS B 1 187 ? -10.711 18.047 18.938 1 98.5 187 LYS B N 1
ATOM 3433 C CA . LYS B 1 187 ? -10 17.828 20.188 1 98.5 187 LYS B CA 1
ATOM 3434 C C . LYS B 1 187 ? -9.156 16.562 20.141 1 98.5 187 LYS B C 1
ATOM 3436 O O . LYS B 1 187 ? -8.008 16.547 20.594 1 98.5 187 LYS B O 1
ATOM 3441 N N . SER B 1 188 ? -9.758 15.547 19.594 1 98.19 188 SER B N 1
ATOM 3442 C CA . SER B 1 188 ? -9.023 14.289 19.484 1 98.19 188 SER B CA 1
ATOM 3443 C C . SER B 1 188 ? -7.824 14.422 18.562 1 98.19 188 SER B C 1
ATOM 3445 O O . SER B 1 188 ? -6.734 13.938 18.875 1 98.19 188 SER B O 1
ATOM 3447 N N . LEU B 1 189 ? -7.988 15.078 17.453 1 98 189 LEU B N 1
ATOM 3448 C CA . LEU B 1 189 ? -6.891 15.305 16.531 1 98 189 LEU B CA 1
ATOM 3449 C C . LEU B 1 189 ? -5.797 16.156 17.172 1 98 189 LEU B C 1
ATOM 3451 O O . LEU B 1 189 ? -4.609 15.891 16.969 1 98 189 LEU B O 1
ATOM 3455 N N . HIS B 1 190 ? -6.242 17.141 17.875 1 98.69 190 HIS B N 1
ATOM 3456 C CA . HIS B 1 190 ? -5.277 17.984 18.578 1 98.69 190 HIS B CA 1
ATOM 3457 C C . HIS B 1 190 ? -4.441 17.156 19.547 1 98.69 190 HIS B C 1
ATOM 3459 O O . HIS B 1 190 ? -3.217 17.281 19.578 1 98.69 190 HIS B O 1
ATOM 3465 N N . ALA B 1 191 ? -5.102 16.391 20.312 1 98.75 191 ALA B N 1
ATOM 3466 C CA . ALA B 1 191 ? -4.422 15.57 21.297 1 98.75 191 ALA B CA 1
ATOM 3467 C C . ALA B 1 191 ? -3.402 14.648 20.641 1 98.75 191 ALA B C 1
ATOM 3469 O O . ALA B 1 191 ? -2.309 14.438 21.172 1 98.75 191 ALA B O 1
ATOM 3470 N N . LEU B 1 192 ? -3.727 14.102 19.547 1 98.75 192 LEU B N 1
ATOM 3471 C CA . LEU B 1 192 ? -2.832 13.188 18.859 1 98.75 192 LEU B CA 1
ATOM 3472 C C . LEU B 1 192 ? -1.645 13.93 18.266 1 98.75 192 LEU B C 1
ATOM 3474 O O . LEU B 1 192 ? -0.515 13.438 18.297 1 98.75 192 LEU B O 1
ATOM 3478 N N . HIS B 1 193 ? -1.924 15.117 17.734 1 98.88 193 HIS B N 1
ATOM 3479 C CA . HIS B 1 193 ? -0.809 15.93 17.266 1 98.88 193 HIS B CA 1
ATOM 3480 C C . HIS B 1 193 ? 0.134 16.281 18.406 1 98.88 193 HIS B C 1
ATOM 3482 O O . HIS B 1 193 ? 1.355 16.219 18.266 1 98.88 193 HIS B O 1
ATOM 3488 N N . GLU B 1 194 ? -0.405 16.641 19.484 1 98.81 194 GLU B N 1
ATOM 3489 C CA . GLU B 1 194 ? 0.394 16.953 20.672 1 98.81 194 GLU B CA 1
ATOM 3490 C C . GLU B 1 194 ? 1.197 15.75 21.141 1 98.81 194 GLU B C 1
ATOM 3492 O O . GLU B 1 194 ? 2.389 15.867 21.438 1 98.81 194 GLU B O 1
ATOM 3497 N N . ASP B 1 195 ? 0.532 14.672 21.234 1 98.56 195 ASP B N 1
ATOM 3498 C CA . ASP B 1 195 ? 1.181 13.438 21.672 1 98.56 195 ASP B CA 1
ATOM 3499 C C . ASP B 1 195 ? 2.359 13.086 20.766 1 98.56 195 ASP B C 1
ATOM 3501 O O . ASP B 1 195 ? 3.414 12.664 21.25 1 98.56 195 ASP B O 1
ATOM 3505 N N . TRP B 1 196 ? 2.205 13.281 19.453 1 98.62 196 TRP B N 1
ATOM 3506 C CA . TRP B 1 196 ? 3.232 12.953 18.469 1 98.62 196 TRP B CA 1
ATOM 3507 C C . TRP B 1 196 ? 4.305 14.031 18.422 1 98.62 196 TRP B C 1
ATOM 3509 O O . TRP B 1 196 ? 5.484 13.758 18.672 1 98.62 196 TRP B O 1
ATOM 3519 N N . LEU B 1 197 ? 3.926 15.227 18.281 1 98.62 197 LEU B N 1
ATOM 3520 C CA . LEU B 1 197 ? 4.863 16.281 17.906 1 98.62 197 LEU B CA 1
ATOM 3521 C C . LEU B 1 197 ? 5.512 16.891 19.141 1 98.62 197 LEU B C 1
ATOM 3523 O O . LEU B 1 197 ? 6.664 17.328 19.094 1 98.62 197 LEU B O 1
ATOM 3527 N N . ILE B 1 198 ? 4.836 16.922 20.172 1 98.25 198 ILE B N 1
ATOM 3528 C CA . ILE B 1 198 ? 5.336 17.625 21.359 1 98.25 198 ILE B CA 1
ATOM 3529 C C . ILE B 1 198 ? 5.844 16.594 22.375 1 98.25 198 ILE B C 1
ATOM 3531 O O . ILE B 1 198 ? 6.992 16.672 22.812 1 98.25 198 ILE B O 1
ATOM 3535 N N . ASP B 1 199 ? 5.039 15.578 22.688 1 97.94 199 ASP B N 1
ATOM 3536 C CA . ASP B 1 199 ? 5.34 14.68 23.797 1 97.94 199 ASP B CA 1
ATOM 3537 C C . ASP B 1 199 ? 6.125 13.461 23.312 1 97.94 199 ASP B C 1
ATOM 3539 O O . ASP B 1 199 ? 6.816 12.812 24.109 1 97.94 199 ASP B O 1
ATOM 3543 N N . GLU B 1 200 ? 6 13.102 22.062 1 97 200 GLU B N 1
ATOM 3544 C CA . GLU B 1 200 ? 6.629 11.914 21.484 1 97 200 GLU B CA 1
ATOM 3545 C C . GLU B 1 200 ? 6.367 10.68 22.359 1 97 200 GLU B C 1
ATOM 3547 O O . GLU B 1 200 ? 7.289 9.93 22.672 1 97 200 GLU B O 1
ATOM 3552 N N . ASN B 1 201 ? 5.191 10.547 22.766 1 95.62 201 ASN B N 1
ATOM 3553 C CA . ASN B 1 201 ? 4.863 9.414 23.625 1 95.62 201 ASN B CA 1
ATOM 3554 C C . ASN B 1 201 ? 4.793 8.109 22.828 1 95.62 201 ASN B C 1
ATOM 3556 O O . ASN B 1 201 ? 5.547 7.176 23.094 1 95.62 201 ASN B O 1
ATOM 3560 N N . LYS B 1 202 ? 3.945 8.109 21.922 1 95.31 202 LYS B N 1
ATOM 3561 C CA . LYS B 1 202 ? 3.721 6.867 21.188 1 95.31 202 LYS B CA 1
ATOM 3562 C C . LYS B 1 202 ? 4.617 6.793 19.953 1 95.31 202 LYS B C 1
ATOM 3564 O O . LYS B 1 202 ? 5.129 5.723 19.609 1 95.31 202 LYS B O 1
ATOM 3569 N N . PHE B 1 203 ? 4.742 7.941 19.297 1 96.56 203 PHE B N 1
ATOM 3570 C CA . PHE B 1 203 ? 5.535 8 18.078 1 96.56 203 PHE B CA 1
ATOM 3571 C C . PHE B 1 203 ? 6.648 9.031 18.203 1 96.56 203 PHE B C 1
ATOM 3573 O O . PHE B 1 203 ? 6.469 10.078 18.828 1 96.56 203 PHE B O 1
ATOM 3580 N N . LYS B 1 204 ? 7.75 8.773 17.547 1 96.62 204 LYS B N 1
ATOM 3581 C CA . LYS B 1 204 ? 8.906 9.664 17.594 1 96.62 204 LYS B CA 1
ATOM 3582 C C . LYS B 1 204 ? 8.898 10.633 16.406 1 96.62 204 LYS B C 1
ATOM 3584 O O . LYS B 1 204 ? 8.297 10.344 15.367 1 96.62 204 LYS B O 1
ATOM 3589 N N . LEU B 1 205 ? 9.586 11.688 16.609 1 97.62 205 LEU B N 1
ATOM 3590 C CA . LEU B 1 205 ? 9.742 12.656 15.523 1 97.62 205 LEU B CA 1
ATOM 3591 C C . LEU B 1 205 ? 10.695 12.141 14.453 1 97.62 205 LEU B C 1
ATOM 3593 O O . LEU B 1 205 ? 11.797 11.68 14.773 1 97.62 205 LEU B O 1
ATOM 3597 N N . PRO B 1 206 ? 10.328 12.32 13.203 1 96.75 206 PRO B N 1
ATOM 3598 C CA . PRO B 1 206 ? 11.219 11.898 12.117 1 96.75 206 PRO B CA 1
ATOM 3599 C C . PRO B 1 206 ? 12.18 13.008 11.68 1 96.75 206 PRO B C 1
ATOM 3601 O O . PRO B 1 206 ? 13.062 12.773 10.852 1 96.75 206 PRO B O 1
ATOM 3604 N N . ALA B 1 207 ? 11.992 14.195 12.188 1 97.06 207 ALA B N 1
ATOM 3605 C CA . ALA B 1 207 ? 12.742 15.391 11.805 1 97.06 207 ALA B CA 1
ATOM 3606 C C . ALA B 1 207 ? 12.656 16.453 12.883 1 97.06 207 ALA B C 1
ATOM 3608 O O . ALA B 1 207 ? 11.805 16.391 13.773 1 97.06 207 ALA B O 1
ATOM 3609 N N . PRO B 1 208 ? 13.578 17.438 12.773 1 96.88 208 PRO B N 1
ATOM 3610 C CA . PRO B 1 208 ? 13.43 18.562 13.703 1 96.88 208 PRO B CA 1
ATOM 3611 C C . PRO B 1 208 ? 12.055 19.219 13.609 1 96.88 208 PRO B C 1
ATOM 3613 O O . PRO B 1 208 ? 11.414 19.172 12.555 1 96.88 208 PRO B O 1
ATOM 3616 N N . LEU B 1 209 ? 11.75 19.844 14.773 1 98.19 209 LEU B N 1
ATOM 3617 C CA . LEU B 1 209 ? 10.414 20.406 14.883 1 98.19 209 LEU B CA 1
ATOM 3618 C C . LEU B 1 209 ? 10.484 21.922 15.117 1 98.19 209 LEU B C 1
ATOM 3620 O O . LEU B 1 209 ? 11.242 22.375 15.969 1 98.19 209 LEU B O 1
ATOM 3624 N N . LEU B 1 210 ? 9.805 22.625 14.273 1 98.06 210 LEU B N 1
ATOM 3625 C CA . LEU B 1 210 ? 9.539 24.047 14.508 1 98.06 210 LEU B CA 1
ATOM 3626 C C . LEU B 1 210 ? 8.07 24.266 14.859 1 98.06 210 LEU B C 1
ATOM 3628 O O . LEU B 1 210 ? 7.184 24 14.039 1 98.06 210 LEU B O 1
ATOM 3632 N N . VAL B 1 211 ? 7.809 24.766 16.062 1 98.06 211 VAL B N 1
ATOM 3633 C CA . VAL B 1 211 ? 6.434 24.984 16.516 1 98.06 211 VAL B CA 1
ATOM 3634 C C . VAL B 1 211 ? 6.07 26.453 16.359 1 98.06 211 VAL B C 1
ATOM 3636 O O . VAL B 1 211 ? 6.805 27.328 16.828 1 98.06 211 VAL B O 1
ATOM 3639 N N . ILE B 1 212 ? 4.977 26.688 15.711 1 97.19 212 ILE B N 1
ATOM 3640 C CA . ILE B 1 212 ? 4.438 28.031 15.586 1 97.19 212 ILE B CA 1
ATOM 3641 C C . ILE B 1 212 ? 3.115 28.125 16.344 1 97.19 212 ILE B C 1
ATOM 3643 O O . ILE B 1 212 ? 2.195 27.344 16.109 1 97.19 212 ILE B O 1
ATOM 3647 N N . ASP B 1 213 ? 3.025 29.078 17.281 1 96.88 213 ASP B N 1
ATOM 3648 C CA . ASP B 1 213 ? 1.746 29.344 17.938 1 96.88 213 ASP B CA 1
ATOM 3649 C C . ASP B 1 213 ? 0.741 29.953 16.953 1 96.88 213 ASP B C 1
ATOM 3651 O O . ASP B 1 213 ? 0.844 31.125 16.578 1 96.88 213 ASP B O 1
ATOM 3655 N N . ALA B 1 214 ? -0.271 29.172 16.625 1 96.88 214 ALA B N 1
ATOM 3656 C CA . ALA B 1 214 ? -1.212 29.578 15.594 1 96.88 214 ALA B CA 1
ATOM 3657 C C . ALA B 1 214 ? -2.568 29.938 16.188 1 96.88 214 ALA B C 1
ATOM 3659 O O . ALA B 1 214 ? -3.602 29.812 15.531 1 96.88 214 ALA B O 1
ATOM 3660 N N . ASN B 1 215 ? -2.602 30.391 17.422 1 96.31 215 ASN B N 1
ATOM 3661 C CA . ASN B 1 215 ? -3.855 30.766 18.062 1 96.31 215 ASN B CA 1
ATOM 3662 C C . ASN B 1 215 ? -4.234 32.219 17.75 1 96.31 215 ASN B C 1
ATOM 3664 O O . ASN B 1 215 ? -5.387 32.594 17.938 1 96.31 215 ASN B O 1
ATOM 3668 N N . SER B 1 216 ? -3.254 33 17.312 1 89.75 216 SER B N 1
ATOM 3669 C CA . SER B 1 216 ? -3.479 34.406 17.078 1 89.75 216 SER B CA 1
ATOM 3670 C C . SER B 1 216 ? -4.301 34.656 15.812 1 89.75 216 SER B C 1
ATOM 3672 O O . SER B 1 216 ? -4.52 33.719 15.031 1 89.75 216 SER B O 1
ATOM 3674 N N . ASP B 1 217 ? -4.738 35.906 15.664 1 84.5 217 ASP B N 1
ATOM 3675 C CA . ASP B 1 217 ? -5.453 36.281 14.453 1 84.5 217 ASP B CA 1
ATOM 3676 C C . ASP B 1 217 ? -4.52 36.281 13.242 1 84.5 217 ASP B C 1
ATOM 3678 O O . ASP B 1 217 ? -3.299 36.219 13.391 1 84.5 217 ASP B O 1
ATOM 3682 N N . ILE B 1 218 ? -5.125 36.375 12.078 1 77.38 218 ILE B N 1
ATOM 3683 C CA . ILE B 1 218 ? -4.41 36.188 10.82 1 77.38 218 ILE B CA 1
ATOM 3684 C C . ILE B 1 218 ? -3.312 37.25 10.688 1 77.38 218 ILE B C 1
ATOM 3686 O O . ILE B 1 218 ? -2.223 36.938 10.195 1 77.38 218 ILE B O 1
ATOM 3690 N N . SER B 1 219 ? -3.547 38.469 11.125 1 80.06 219 SER B N 1
ATOM 3691 C CA . SER B 1 219 ? -2.559 39.562 11 1 80.06 219 SER B CA 1
ATOM 3692 C C . SER B 1 219 ? -1.305 39.25 11.812 1 80.06 219 SER B C 1
ATOM 3694 O O . SER B 1 219 ? -0.186 39.469 11.359 1 80.06 219 SER B O 1
ATOM 3696 N N . GLN B 1 220 ? -1.469 38.656 12.914 1 88.44 220 GLN B N 1
ATOM 3697 C CA . GLN B 1 220 ? -0.348 38.281 13.773 1 88.44 220 GLN B CA 1
ATOM 3698 C C . GLN B 1 220 ? 0.335 37.031 13.273 1 88.44 220 GLN B C 1
ATOM 3700 O O . GLN B 1 220 ? 1.53 36.812 13.5 1 88.44 220 GLN B O 1
ATOM 3705 N N . LEU B 1 221 ? -0.393 36.312 12.562 1 88.56 221 LEU B N 1
ATOM 3706 C CA . LEU B 1 221 ? 0.137 35.031 12.039 1 88.56 221 LEU B CA 1
ATOM 3707 C C . LEU B 1 221 ? 1.205 35.312 10.984 1 88.56 221 LEU B C 1
ATOM 3709 O O . LEU B 1 221 ? 2.207 34.594 10.922 1 88.56 221 LEU B O 1
ATOM 3713 N N . TYR B 1 222 ? 1.093 36.375 10.211 1 90.38 222 TYR B N 1
ATOM 3714 C CA . TYR B 1 222 ? 2.049 36.656 9.148 1 90.38 222 TYR B CA 1
ATOM 3715 C C . TYR B 1 222 ? 3.402 37.062 9.727 1 90.38 222 TYR B C 1
ATOM 3717 O O . TYR B 1 222 ? 4.445 36.75 9.141 1 90.38 222 TYR B O 1
ATOM 3725 N N . THR B 1 223 ? 3.381 37.719 10.898 1 91.81 223 THR B N 1
ATOM 3726 C CA . THR B 1 223 ? 4.633 38.031 11.578 1 91.81 223 THR B CA 1
ATOM 3727 C C . THR B 1 223 ? 5.352 36.75 12 1 91.81 223 THR B C 1
ATOM 3729 O O . THR B 1 223 ? 6.57 36.625 11.859 1 91.81 223 THR B O 1
ATOM 3732 N N . LYS B 1 224 ? 4.625 35.844 12.43 1 94.19 224 LYS B N 1
ATOM 3733 C CA . LYS B 1 224 ? 5.191 34.562 12.836 1 94.19 224 LYS B CA 1
ATOM 3734 C C . LYS B 1 224 ? 5.703 33.781 11.633 1 94.19 224 LYS B C 1
ATOM 3736 O O . LYS B 1 224 ? 6.707 33.094 11.727 1 94.19 224 LYS B O 1
ATOM 3741 N N . PHE B 1 225 ? 4.988 33.875 10.484 1 95.88 225 PHE B N 1
ATOM 3742 C CA . PHE B 1 225 ? 5.441 33.219 9.258 1 95.88 225 PHE B CA 1
ATOM 3743 C C . PHE B 1 225 ? 6.793 33.781 8.82 1 95.88 225 PHE B C 1
ATOM 3745 O O . PHE B 1 225 ? 7.664 33.031 8.383 1 95.88 225 PHE B O 1
ATOM 3752 N N . GLU B 1 226 ? 6.945 35.094 9.031 1 93.75 226 GLU B N 1
ATOM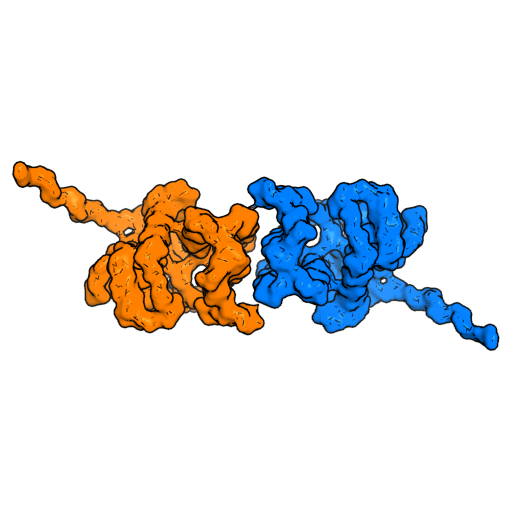 3753 C CA . GLU B 1 226 ? 8.211 35.75 8.664 1 93.75 226 GLU B CA 1
ATOM 3754 C C . GLU B 1 226 ? 9.359 35.219 9.531 1 93.75 226 GLU B C 1
ATOM 3756 O O . GLU B 1 226 ? 10.469 35.031 9.031 1 93.75 226 GLU B O 1
ATOM 3761 N N . GLU B 1 227 ? 9.055 35.094 10.719 1 93.62 227 GLU B N 1
ATOM 3762 C CA . GLU B 1 227 ? 10.062 34.531 11.625 1 93.62 227 GLU B CA 1
ATOM 3763 C C . GLU B 1 227 ? 10.414 33.094 11.25 1 93.62 227 GLU B C 1
ATOM 3765 O O . GLU B 1 227 ? 11.586 32.719 11.273 1 93.62 227 GLU B O 1
ATOM 3770 N N . ALA B 1 228 ? 9.43 32.344 10.961 1 94.75 228 ALA B N 1
ATOM 3771 C CA . ALA B 1 228 ? 9.633 30.969 10.562 1 94.75 228 ALA B CA 1
ATOM 3772 C C . ALA B 1 228 ? 10.453 30.875 9.273 1 94.75 228 ALA B C 1
ATOM 3774 O O . ALA B 1 228 ? 11.25 29.953 9.102 1 94.75 228 ALA B O 1
ATOM 3775 N N . LYS B 1 229 ? 10.172 31.781 8.359 1 96.12 229 LYS B N 1
ATOM 3776 C CA . LYS B 1 229 ? 10.891 31.828 7.094 1 96.12 229 LYS B CA 1
ATOM 3777 C C . LYS B 1 229 ? 12.398 31.844 7.324 1 96.12 229 LYS B C 1
ATOM 3779 O O . LYS B 1 229 ? 13.141 31.094 6.676 1 96.12 229 LYS B O 1
ATOM 3784 N N . GLU B 1 230 ? 12.781 32.656 8.258 1 93.75 230 GLU B N 1
ATOM 3785 C CA . GLU B 1 230 ? 14.203 32.781 8.555 1 93.75 230 GLU B CA 1
ATOM 3786 C C . GLU B 1 230 ? 14.758 31.422 9.031 1 93.75 230 GLU B C 1
ATOM 3788 O O . GLU B 1 230 ? 15.852 31.016 8.617 1 93.75 230 GLU B O 1
ATOM 3793 N N . GLN B 1 231 ? 14.023 30.781 9.805 1 93.5 231 GLN B N 1
ATOM 3794 C CA . GLN B 1 231 ? 14.453 29.5 10.352 1 93.5 231 GLN B CA 1
ATOM 3795 C C . GLN B 1 231 ? 14.461 28.422 9.281 1 93.5 231 GLN B C 1
ATOM 3797 O O . GLN B 1 231 ? 15.359 27.578 9.242 1 93.5 231 GLN B O 1
ATOM 3802 N N . ILE B 1 232 ? 13.523 28.422 8.398 1 95.81 232 ILE B N 1
ATOM 3803 C CA . ILE B 1 232 ? 13.391 27.406 7.348 1 95.81 232 ILE B CA 1
ATOM 3804 C C . ILE B 1 232 ? 14.5 27.609 6.309 1 95.81 232 ILE B C 1
ATOM 3806 O O . ILE B 1 232 ? 15.195 26.656 5.949 1 95.81 232 ILE B O 1
ATOM 3810 N N . PHE B 1 233 ? 14.711 28.828 5.887 1 94 233 PHE B N 1
ATOM 3811 C CA . PHE B 1 233 ? 15.68 29.109 4.828 1 94 233 PHE B CA 1
ATOM 3812 C C . PHE B 1 233 ? 17.109 28.969 5.348 1 94 233 PHE B C 1
ATOM 3814 O O . PHE B 1 233 ? 18.031 28.781 4.566 1 94 233 PHE B O 1
ATOM 3821 N N . ALA B 1 234 ? 17.266 29.094 6.688 1 91.19 234 ALA B N 1
ATOM 3822 C CA . ALA B 1 234 ? 18.594 28.906 7.289 1 91.19 234 ALA B CA 1
ATOM 3823 C C . ALA B 1 234 ? 19.094 27.484 7.102 1 91.19 234 ALA B C 1
ATOM 3825 O O . ALA B 1 234 ? 20.281 27.203 7.25 1 91.19 234 ALA B O 1
ATOM 3826 N N . LYS B 1 235 ? 18.266 26.594 6.793 1 90.75 235 LYS B N 1
ATOM 3827 C CA . LYS B 1 235 ? 18.641 25.203 6.594 1 90.75 235 LYS B CA 1
ATOM 3828 C C . LYS B 1 235 ? 19.188 24.969 5.191 1 90.75 235 LYS B C 1
ATOM 3830 O O . LYS B 1 235 ? 19.75 23.906 4.91 1 90.75 235 LYS B O 1
ATOM 3835 N N . LEU B 1 236 ? 18.984 25.938 4.34 1 88.56 236 LEU B N 1
ATOM 3836 C CA . LEU B 1 236 ? 19.5 25.859 2.973 1 88.56 236 LEU B CA 1
ATOM 3837 C C . LEU B 1 236 ? 20.953 26.312 2.898 1 88.56 236 LEU B C 1
ATOM 3839 O O . LEU B 1 236 ? 21.391 27.141 3.688 1 88.56 236 LEU B O 1
ATOM 3843 N N . SER B 1 237 ? 21.688 25.625 1.955 1 82.31 237 SER B N 1
ATOM 3844 C CA . SER B 1 237 ? 23.062 26.031 1.686 1 82.31 237 SER B CA 1
ATOM 3845 C C . SER B 1 237 ? 23.109 27.234 0.741 1 82.31 237 SER B C 1
ATOM 3847 O O . SER B 1 237 ? 22.203 27.422 -0.066 1 82.31 237 SER B O 1
#

InterPro domains:
  IPR002624 Deoxynucleoside kinase [PIRSF000705] (26-234)
  IPR027417 P-loop containing nucleoside triphosphate hydrolase [G3DSA:3.40.50.300] (27-237)
  IPR027417 P-loop containing nucleoside triphosphate hydrolase [SSF52540] (28-236)
  IPR031314 Deoxynucleoside kinase domain [PF01712] (31-232)
  IPR031314 Deoxynucleoside kinase domain [cd01673] (30-221)
  IPR050566 Deoxyribonucleoside Kinase [PTHR10513] (21-232)

Organism: Mizuhopecten yessoensis (NCBI:txid6573)

Sequence (474 aa):
MIGIQQLNLENRERCRAVLDGPQTKDSITVAVEGNIGSGKSTFLQYFKKFPEVEVLPEPVNKWKDVQGFNTLDLMYKDASRWSLAFQSYVQLTMAEGHKKSKSKSVKMMERSLYSARNCFVENLYKGGLMPEVDYAILSEFYGWITTNEDTNVDLIVYLRADPEVCQSRIRLRNRQEEQGVPMEYLKSLHALHEDWLIDENKFKLPAPLLVIDANSDISQLYTKFEEAKEQIFAKLSMIGIQQLNLENRERCRAVLDGPQTKDSITVAVEGNIGSGKSTFLQYFKKFPEVEVLPEPVNKWKDVQGFNTLDLMYKDASRWSLAFQSYVQLTMAEGHKKSKSKSVKMMERSLYSARNCFVENLYKGGLMPEVDYAILSEFYGWITTNEDTNVDLIVYLRADPEVCQSRIRLRNRQEEQGVPMEYLKSLHALHEDWLIDENKFKLPAPLLVIDANSDISQLYTKFEEAKEQIFAKLS

pLDDT: mean 89.42, std 18.74, range [21.02, 98.88]

Secondary structure (DSSP, 8-state):
-----GGGS------B---S----BSSEEEEEE--TTSSHHHHHHHHHTSTTEEEE---HHHHT-BTTB-HHHHHHH-HHHHHHHHHHHHHHHHHHHHHSPPSSSEEEEES-HHHIIIIIIHHHHHTT-S-HHHHHHHHHHHHHHHHHS----SEEEEEE--HHHHHHHHHHH--GGGTT--HHHHHHHHHHHIIIIII-SSS--SS-EEEEE--S-HHHHHHHHHHHHHHHHTTB-/--SSSGGGS------B---S----BSSEEEEEE--TTSSHHHHHHHHHTSTTEEEE---HHHHT-BTTB-HHHHHHH-HHHHHHHHHHHHHHHHHHHHHSPPSSSEEEEES-HHHIIIIIIHHHHHTT-S-HHHHHHHHHHHHHHHHHS----SEEEEEE--HHHHHHHHHHH--GGGTT--HHHHHHHHHHHIIIIII-SSS--SS-EEEEE--S-HHHHHHHHHHHHHHHHTTB-

Radius of gyration: 27.35 Å; Cα contacts (8 Å, |Δi|>4): 720; chains: 2; bounding box: 47×81×88 Å

Nearest PDB structures (foldseek):
  6ybh-assembly3_E  TM=9.522E-01  e=5.545E-23  Drosophila melanogaster
  2vpp-assembly1_A  TM=9.498E-01  e=1.125E-21  Drosophila melanogaster
  2jcs-assembly1_B  TM=9.255E-01  e=1.194E-21  Drosophila melanogaster
  1j90-assembly1_B  TM=9.260E-01  e=1.266E-21  Drosophila melanogaster
  1zm7-assembly1_B  TM=9.216E-01  e=1.343E-21  Drosophila melanogaster